Protein AF-A0A8H3M3F0-F1 (afdb_monomer_lite)

pLDDT: mean 70.71, std 18.99, range [27.64, 94.19]

Sequence (666 aa):
MPFHRMFMYYERALKETNATTAKQMREVAKYYIIDAISCQRLMEVILTSTIPCEQTETRKYPGAYVFPPVKGLKNRRPVTGLDFASLYPSLIMTYNLSPDKIILSREHAESLKESGKKLHEINFKFNSRDIFVWSIEHKNQAEMKGLYPKVLEELLIRRNSLKSRLAPLKNKKEELEKEISLAEARGKDGTDDLKSEYSSVSFIVTCLDAKQLALKVYMNTFYGEAGNSGSPFFLRALAGGVTSAGQRNIKLIANLVRSKGKDIEGKYWEKMVGISMEAMSKLRGEVNDFLREDNGSPYLKMAYEEVLFLVVFTGKKKYYGIPHTNKPNFNNKLFIRRVEIVKQGQSKYFREVGKKVMDESMRLDNDNTRTLHQIVDDVLKETINDISQIDFNEVVKTAVWKPDKNNKSVQRFISRMQDRHTRVEADAKRRIKKGLTPEPYLYEIPEPGERFEYIVVESDSSQRVGDKMEYPEVVRRLGKKIDISYYLKTVVGLCARFINYDERHQPSSEIMLKVLKKLKNDKTIISHLWEGARIYAKKLFDTTYADKGERLTNNSYCQSFLNTLDKQEESIRLKLSSLLKEISGVNIGYRESMYKLVTKKRAMCLEQYLISYYLDEYDINTKALAYAQKCEGRCLAKVSPNTYLWACKKGHKWEAPYKNMKQNYR

Structure (mmCIF, N/CA/C/O backbone):
data_AF-A0A8H3M3F0-F1
#
_entry.id   AF-A0A8H3M3F0-F1
#
loop_
_atom_site.group_PDB
_atom_site.id
_atom_site.type_symbol
_atom_site.label_atom_id
_atom_site.label_alt_id
_atom_site.label_comp_id
_atom_site.label_asym_id
_atom_site.label_entity_id
_atom_site.label_seq_id
_atom_site.pdbx_PDB_ins_code
_atom_site.Cartn_x
_atom_site.Cartn_y
_atom_site.Cartn_z
_atom_site.occupancy
_atom_site.B_iso_or_equiv
_atom_site.auth_seq_id
_atom_site.auth_comp_id
_atom_site.auth_asym_id
_atom_site.auth_atom_id
_atom_site.pdbx_PDB_model_num
ATOM 1 N N . MET A 1 1 ? 16.691 17.465 23.987 1.00 49.00 1 MET A N 1
ATOM 2 C CA . MET A 1 1 ? 17.454 18.678 23.655 1.00 49.00 1 MET A CA 1
ATOM 3 C C . MET A 1 1 ? 18.376 18.307 22.502 1.00 49.00 1 MET A C 1
ATOM 5 O O . MET A 1 1 ? 18.972 17.243 22.583 1.00 49.00 1 MET A O 1
ATOM 9 N N . PRO A 1 2 ? 18.454 19.080 21.406 1.00 51.38 2 PRO A N 1
ATOM 10 C CA . PRO A 1 2 ? 19.389 18.780 20.320 1.00 51.38 2 PRO A CA 1
ATOM 11 C C . PRO A 1 2 ? 20.839 18.748 20.825 1.00 51.38 2 PRO A C 1
ATOM 13 O O . PRO A 1 2 ? 21.227 19.648 21.570 1.00 51.38 2 PRO A O 1
ATOM 16 N N . PHE A 1 3 ? 21.633 17.761 20.395 1.00 48.47 3 PHE A N 1
ATOM 17 C CA . PHE A 1 3 ? 23.011 17.569 20.872 1.00 48.47 3 PHE A CA 1
ATOM 18 C C . PHE A 1 3 ? 23.875 18.829 20.736 1.00 48.47 3 PHE A C 1
ATOM 20 O O . PHE A 1 3 ? 24.524 19.216 21.700 1.00 48.47 3 PHE A O 1
ATOM 27 N N . HIS A 1 4 ? 23.801 19.539 19.605 1.00 53.97 4 HIS A N 1
ATOM 28 C CA . HIS A 1 4 ? 24.565 20.778 19.393 1.00 53.97 4 HIS A CA 1
ATOM 29 C C . HIS A 1 4 ? 24.292 21.848 20.465 1.00 53.97 4 HIS A C 1
ATOM 31 O O . HIS A 1 4 ? 25.201 22.550 20.890 1.00 53.97 4 HIS A O 1
ATOM 37 N N . ARG A 1 5 ? 23.045 21.960 20.943 1.00 57.12 5 ARG A N 1
ATOM 38 C CA . ARG A 1 5 ? 22.653 22.946 21.960 1.00 57.12 5 ARG A CA 1
ATOM 39 C C . ARG A 1 5 ? 23.147 22.538 23.346 1.00 57.12 5 ARG A C 1
ATOM 41 O O . ARG A 1 5 ? 23.547 23.398 24.120 1.00 57.12 5 ARG A O 1
ATOM 48 N N . MET A 1 6 ? 23.146 21.236 23.629 1.00 57.38 6 MET A N 1
ATOM 49 C CA . MET A 1 6 ? 23.682 20.677 24.870 1.00 57.38 6 MET A CA 1
ATOM 50 C C . MET A 1 6 ? 25.201 20.868 24.953 1.00 57.38 6 MET A C 1
ATOM 52 O O . MET A 1 6 ? 25.688 21.373 25.959 1.00 57.38 6 MET A O 1
ATOM 56 N N . PHE A 1 7 ? 25.929 20.562 23.873 1.00 59.41 7 PHE A N 1
ATOM 57 C CA . PHE A 1 7 ? 27.371 20.809 23.780 1.00 59.41 7 PHE A CA 1
ATOM 58 C C . PHE A 1 7 ? 27.703 22.298 23.871 1.00 59.41 7 PHE A C 1
ATOM 60 O O . PHE A 1 7 ? 28.603 22.670 24.610 1.00 59.41 7 PHE A O 1
ATOM 67 N N . MET A 1 8 ? 26.923 23.167 23.227 1.00 73.19 8 MET A N 1
ATOM 68 C CA . MET A 1 8 ? 27.110 24.615 23.338 1.00 73.19 8 MET A CA 1
ATOM 69 C C . MET A 1 8 ? 26.926 25.127 24.778 1.00 73.19 8 MET A C 1
ATOM 71 O O . MET A 1 8 ? 27.676 25.994 25.218 1.00 73.19 8 MET A O 1
ATOM 75 N N . TYR A 1 9 ? 25.939 24.619 25.525 1.00 75.88 9 TYR A N 1
ATOM 76 C CA . TYR A 1 9 ? 25.748 24.980 26.937 1.00 75.88 9 TYR A CA 1
ATOM 77 C C . TYR A 1 9 ? 26.874 24.457 27.825 1.00 75.88 9 TYR A C 1
ATOM 79 O O . TYR A 1 9 ? 27.330 25.178 28.709 1.00 75.88 9 TYR A O 1
ATOM 87 N N . TYR A 1 10 ? 27.359 23.250 27.545 1.00 64.88 10 TYR A N 1
ATOM 88 C CA . TYR A 1 10 ? 28.491 22.658 28.247 1.00 64.88 10 TYR A CA 1
ATOM 89 C C . TYR A 1 10 ? 29.791 23.433 27.993 1.00 64.88 10 TYR A C 1
ATOM 91 O O . TYR A 1 10 ? 30.467 23.827 28.938 1.00 64.88 10 TYR A O 1
ATOM 99 N N . GLU A 1 11 ? 30.101 23.755 26.735 1.00 67.19 11 GLU A N 1
ATOM 100 C CA . GLU A 1 11 ? 31.281 24.553 26.385 1.00 67.19 11 GLU A CA 1
ATOM 101 C C . GLU A 1 11 ? 31.244 25.960 26.982 1.00 67.19 11 GLU A C 1
ATOM 103 O O . GLU A 1 11 ? 32.274 26.473 27.413 1.00 67.19 11 GLU A O 1
ATOM 108 N N . ARG A 1 12 ? 30.066 26.594 27.035 1.00 74.81 12 ARG A N 1
ATOM 109 C CA . ARG A 1 12 ? 29.915 27.898 27.697 1.00 74.81 12 ARG A CA 1
ATOM 110 C C . ARG A 1 12 ? 30.126 27.797 29.202 1.00 74.81 12 ARG A C 1
ATOM 112 O O . ARG A 1 12 ? 30.790 28.658 29.762 1.00 74.81 12 ARG A O 1
ATOM 119 N N . ALA A 1 13 ? 29.609 26.749 29.842 1.00 75.38 13 ALA A N 1
ATOM 120 C CA . ALA A 1 13 ? 29.803 26.522 31.272 1.00 75.38 13 ALA A CA 1
ATOM 121 C C . ALA A 1 13 ? 31.264 26.205 31.641 1.00 75.38 13 ALA A C 1
ATOM 123 O O . ALA A 1 13 ? 31.684 26.535 32.744 1.00 75.38 13 ALA A O 1
ATOM 124 N N . LEU A 1 14 ? 32.037 25.608 30.724 1.00 69.56 14 LEU A N 1
ATOM 125 C CA . LEU A 1 14 ? 33.479 25.383 30.897 1.00 69.56 14 LEU A CA 1
ATOM 126 C C . LEU A 1 14 ? 34.308 26.668 30.784 1.00 69.56 14 LEU A C 1
ATOM 128 O O . LEU A 1 14 ? 35.373 26.757 31.387 1.00 69.56 14 LEU A O 1
ATOM 132 N N . LYS A 1 15 ? 33.842 27.641 29.994 1.00 76.81 15 LYS A N 1
ATOM 133 C CA . LYS A 1 15 ? 34.543 28.912 29.768 1.00 76.81 15 LYS A CA 1
ATOM 134 C C . LYS A 1 15 ? 34.193 29.965 30.818 1.00 76.81 15 LYS A C 1
ATOM 136 O O . LYS A 1 15 ? 35.058 30.745 31.196 1.00 76.81 15 LYS A O 1
ATOM 141 N N . GLU A 1 16 ? 32.946 29.987 31.291 1.00 75.81 16 GLU A N 1
ATOM 142 C CA . GLU A 1 16 ? 32.451 31.007 32.217 1.00 75.81 16 GLU A CA 1
ATOM 143 C C . GLU A 1 16 ? 31.456 30.437 33.243 1.00 75.81 16 GLU A C 1
ATOM 145 O O . GLU A 1 16 ? 30.415 29.865 32.902 1.00 75.81 16 GLU A O 1
ATOM 150 N N . THR A 1 17 ? 31.713 30.683 34.527 1.00 76.75 17 THR A N 1
ATOM 151 C CA . THR A 1 17 ? 30.781 30.393 35.628 1.00 76.75 17 THR A CA 1
ATOM 152 C C . THR A 1 17 ? 30.019 31.651 36.031 1.00 76.75 17 THR A C 1
ATOM 154 O O . THR A 1 17 ? 30.506 32.465 36.810 1.00 76.75 17 THR A O 1
ATOM 157 N N . ASN A 1 18 ? 28.800 31.809 35.511 1.00 82.50 18 ASN A N 1
ATOM 158 C CA . ASN A 1 18 ? 27.885 32.893 35.865 1.00 82.50 18 ASN A CA 1
ATOM 159 C C . ASN A 1 18 ? 26.447 32.365 36.044 1.00 82.50 18 ASN A C 1
ATOM 161 O O . ASN A 1 18 ? 26.138 31.200 35.778 1.00 82.50 18 ASN A O 1
ATOM 165 N N . ALA A 1 19 ? 25.535 33.221 36.515 1.00 75.44 19 ALA A N 1
ATOM 166 C CA . ALA A 1 19 ? 24.146 32.830 36.784 1.00 75.44 19 ALA A CA 1
ATOM 167 C C . ALA A 1 19 ? 23.431 32.249 35.543 1.00 75.44 19 ALA A C 1
ATOM 169 O O . ALA A 1 19 ? 22.573 31.367 35.666 1.00 75.44 19 ALA A O 1
ATOM 170 N N . THR A 1 20 ? 23.814 32.703 34.346 1.00 73.75 20 THR A N 1
ATOM 171 C CA . THR A 1 20 ? 23.253 32.260 33.067 1.00 73.75 20 THR A CA 1
ATOM 172 C C . THR A 1 20 ? 23.739 30.860 32.695 1.00 73.75 20 THR A C 1
ATOM 174 O O . THR A 1 20 ? 22.913 30.011 32.350 1.00 73.75 20 THR A O 1
ATOM 177 N N . THR A 1 21 ? 25.040 30.572 32.820 1.00 74.81 21 THR A N 1
ATOM 178 C CA . THR A 1 21 ? 25.592 29.230 32.557 1.00 74.81 21 THR A CA 1
ATOM 179 C C . THR A 1 21 ? 25.105 28.215 33.593 1.00 74.81 21 THR A C 1
ATOM 181 O O . THR A 1 21 ? 24.707 27.107 33.228 1.00 74.81 21 THR A O 1
ATOM 184 N N . ALA A 1 22 ? 24.943 28.620 34.858 1.00 68.38 22 ALA A N 1
ATOM 185 C CA . ALA A 1 22 ? 24.306 27.796 35.889 1.00 68.38 22 ALA A CA 1
ATOM 186 C C . ALA A 1 22 ? 22.823 27.488 35.587 1.00 68.38 22 ALA A C 1
ATOM 188 O O . ALA A 1 22 ? 22.323 26.401 35.888 1.00 68.38 22 ALA A O 1
ATOM 189 N N . LYS A 1 23 ? 22.077 28.428 34.988 1.00 73.50 23 LYS A N 1
ATOM 190 C CA . LYS A 1 23 ? 20.691 28.195 34.539 1.00 73.50 23 LYS A CA 1
ATOM 191 C C . LYS A 1 23 ? 20.637 27.224 33.354 1.00 73.50 23 LYS A C 1
ATOM 193 O O . LYS A 1 23 ? 19.813 26.314 33.369 1.00 73.50 23 LYS A O 1
ATOM 198 N N . GLN A 1 24 ? 21.536 27.371 32.382 1.00 71.62 24 GLN A N 1
ATOM 199 C CA . GLN A 1 24 ? 21.647 26.479 31.220 1.00 71.62 24 GLN A CA 1
ATOM 200 C C . GLN A 1 24 ? 22.015 25.047 31.630 1.00 71.62 24 GLN A C 1
ATOM 202 O O . GLN A 1 24 ? 21.375 24.096 31.187 1.00 71.62 24 GLN A O 1
ATOM 207 N N . MET A 1 25 ? 22.967 24.880 32.551 1.00 74.62 25 MET A N 1
ATOM 208 C CA . MET A 1 25 ? 23.322 23.562 33.088 1.00 74.62 25 MET A CA 1
ATOM 209 C C . MET A 1 25 ? 22.181 22.930 33.894 1.00 74.62 25 MET A C 1
ATOM 211 O O . MET A 1 25 ? 21.957 21.725 33.791 1.00 74.62 25 MET A O 1
ATOM 215 N N . ARG A 1 26 ? 21.380 23.727 34.619 1.00 70.50 26 ARG A N 1
ATOM 216 C CA . ARG A 1 26 ? 20.143 23.242 35.260 1.00 70.50 26 ARG A CA 1
ATOM 217 C C . ARG A 1 26 ? 19.095 22.766 34.251 1.00 70.50 26 ARG A C 1
ATOM 219 O O . ARG A 1 26 ? 18.395 21.797 34.535 1.00 70.50 26 ARG A O 1
ATOM 226 N N . GLU A 1 27 ? 18.978 23.397 33.082 1.00 66.19 27 GLU A N 1
ATOM 227 C CA . GLU A 1 27 ? 18.111 22.901 32.001 1.00 66.19 27 GLU A CA 1
ATOM 228 C C . GLU A 1 27 ? 18.610 21.574 31.420 1.00 66.19 27 GLU A C 1
ATOM 230 O O . GLU A 1 27 ? 17.804 20.671 31.190 1.00 66.19 27 GLU A O 1
ATOM 235 N N . VAL A 1 28 ? 19.925 21.431 31.224 1.00 59.94 28 VAL A N 1
ATOM 236 C CA . VAL A 1 28 ? 20.542 20.172 30.777 1.00 59.94 28 VAL A CA 1
ATOM 237 C C . VAL A 1 28 ? 20.301 19.064 31.807 1.00 59.94 28 VAL A C 1
ATOM 239 O O . VAL A 1 28 ? 19.826 17.992 31.443 1.00 59.94 28 VAL A O 1
ATOM 242 N N . ALA A 1 29 ? 20.523 19.334 33.096 1.00 55.94 29 ALA A N 1
ATOM 243 C CA . ALA A 1 29 ? 20.278 18.376 34.174 1.00 55.94 29 ALA A CA 1
ATOM 244 C C . ALA A 1 29 ? 18.801 17.952 34.257 1.00 55.94 29 ALA A C 1
ATOM 246 O O . ALA A 1 29 ? 18.506 16.762 34.323 1.00 55.94 29 ALA A O 1
ATOM 247 N N . LYS A 1 30 ? 17.856 18.901 34.170 1.00 55.72 30 LYS A N 1
ATOM 248 C CA . LYS A 1 30 ? 16.416 18.588 34.101 1.00 55.72 30 LYS A CA 1
ATOM 249 C C . LYS A 1 30 ? 16.082 17.705 32.903 1.00 55.72 30 LYS A C 1
ATOM 251 O O . LYS A 1 30 ? 15.280 16.787 33.039 1.00 55.72 30 LYS A O 1
ATOM 256 N N . TYR A 1 31 ? 16.693 17.967 31.747 1.00 54.62 31 TYR A N 1
ATOM 257 C CA . TYR A 1 31 ? 16.503 17.141 30.561 1.00 54.62 31 TYR A CA 1
ATOM 258 C C . TYR A 1 31 ? 16.991 15.703 30.788 1.00 54.62 31 TYR A C 1
ATOM 260 O O . TYR A 1 31 ? 16.231 14.778 30.528 1.00 54.62 31 TYR A O 1
ATOM 268 N N . TYR A 1 32 ? 18.195 15.514 31.339 1.00 47.78 32 TYR A N 1
ATOM 269 C CA . TYR A 1 32 ? 18.725 14.185 31.675 1.00 47.78 32 TYR A CA 1
ATOM 270 C C . TYR A 1 32 ? 17.867 13.443 32.702 1.00 47.78 32 TYR A C 1
ATOM 272 O O . TYR A 1 32 ? 17.626 12.252 32.542 1.00 47.78 32 TYR A O 1
ATOM 280 N N . ILE A 1 33 ? 17.366 14.137 33.727 1.00 47.59 33 ILE A N 1
ATOM 281 C CA . ILE A 1 33 ? 16.475 13.545 34.735 1.00 47.59 33 ILE A CA 1
ATOM 282 C C . ILE A 1 33 ? 15.163 13.084 34.088 1.00 47.59 33 ILE A C 1
ATOM 284 O O . ILE A 1 33 ? 14.715 11.970 34.340 1.00 47.59 33 ILE A O 1
ATOM 288 N N . ILE A 1 34 ? 14.556 13.904 33.224 1.00 48.22 34 ILE A N 1
ATOM 289 C CA . ILE A 1 34 ? 13.333 13.529 32.499 1.00 48.22 34 ILE A CA 1
ATOM 290 C C . ILE A 1 34 ? 13.592 12.343 31.565 1.00 48.22 34 ILE A C 1
ATOM 292 O O . ILE A 1 34 ? 12.747 11.454 31.485 1.00 48.22 34 ILE A O 1
ATOM 296 N N . ASP A 1 35 ? 14.736 12.306 30.881 1.00 43.06 35 ASP A N 1
ATOM 297 C CA . ASP A 1 35 ? 15.112 11.213 29.978 1.00 43.06 35 ASP A CA 1
ATOM 298 C C . ASP A 1 35 ? 15.346 9.907 30.757 1.00 43.06 35 ASP A C 1
ATOM 300 O O . ASP A 1 35 ? 14.793 8.869 30.407 1.00 43.06 35 ASP A O 1
ATOM 304 N N . ALA A 1 36 ? 16.043 9.973 31.896 1.00 40.81 36 ALA A N 1
ATOM 305 C CA . ALA A 1 36 ? 16.253 8.839 32.796 1.00 40.81 36 ALA A CA 1
ATOM 306 C C . ALA A 1 36 ? 14.935 8.308 33.387 1.00 40.81 36 ALA A C 1
ATOM 308 O O . ALA A 1 36 ? 14.686 7.105 33.344 1.00 40.81 36 ALA A O 1
ATOM 309 N N . ILE A 1 37 ? 14.048 9.191 33.863 1.00 42.94 37 ILE A N 1
ATOM 310 C CA . ILE A 1 37 ? 12.711 8.813 34.354 1.00 42.94 37 ILE A CA 1
ATOM 311 C C . ILE A 1 37 ? 11.853 8.247 33.214 1.00 42.94 37 ILE A C 1
ATOM 313 O O . ILE A 1 37 ? 11.075 7.318 33.426 1.00 42.94 37 ILE A O 1
ATOM 317 N N . SER A 1 38 ? 11.990 8.772 31.994 1.00 42.16 38 SER A N 1
ATOM 318 C CA . SER A 1 38 ? 11.295 8.248 30.813 1.00 42.16 38 SER A CA 1
ATOM 319 C C . SER A 1 38 ? 11.789 6.850 30.456 1.00 42.16 38 SER A C 1
ATOM 321 O O . SER A 1 38 ? 10.961 5.991 30.180 1.00 42.16 38 SER A O 1
ATOM 323 N N . CYS A 1 39 ? 13.098 6.594 30.539 1.00 39.16 39 CYS A N 1
ATOM 324 C CA . CYS A 1 39 ? 13.700 5.269 30.387 1.00 39.16 39 CYS A CA 1
ATOM 325 C C . CYS A 1 39 ? 13.263 4.304 31.493 1.00 39.16 39 CYS A C 1
ATOM 327 O O . CYS A 1 39 ? 12.954 3.157 31.192 1.00 39.16 39 CYS A O 1
ATOM 329 N N . GLN A 1 40 ? 13.168 4.760 32.745 1.00 37.72 40 GLN A N 1
ATOM 330 C CA . GLN A 1 40 ? 12.684 3.950 33.866 1.00 37.72 40 GLN A CA 1
ATOM 331 C C . GLN A 1 40 ? 11.200 3.592 33.704 1.00 37.72 40 GLN A C 1
ATOM 333 O O . GLN A 1 40 ? 10.833 2.430 33.845 1.00 37.72 40 GLN A O 1
ATOM 338 N N . ARG A 1 41 ? 10.356 4.549 33.293 1.00 39.81 41 ARG A N 1
ATOM 339 C CA . ARG A 1 41 ? 8.957 4.292 32.909 1.00 39.81 41 ARG A CA 1
ATOM 340 C C . ARG A 1 41 ? 8.856 3.366 31.700 1.00 39.81 41 ARG A C 1
ATOM 342 O O . ARG A 1 41 ? 7.976 2.514 31.663 1.00 39.81 41 ARG A O 1
ATOM 349 N N . LEU A 1 42 ? 9.746 3.508 30.716 1.00 39.06 42 LEU A N 1
ATOM 350 C CA . LEU A 1 42 ? 9.824 2.589 29.580 1.00 39.06 42 LEU A CA 1
ATOM 351 C C . LEU A 1 42 ? 10.221 1.184 30.040 1.00 39.06 42 LEU A C 1
ATOM 353 O O . LEU A 1 42 ? 9.664 0.219 29.538 1.00 39.06 42 LEU A O 1
ATOM 357 N N . MET A 1 43 ? 11.150 1.063 30.990 1.00 36.06 43 MET A N 1
ATOM 358 C CA . MET A 1 43 ? 11.561 -0.210 31.580 1.00 36.06 43 MET A CA 1
ATOM 359 C C . MET A 1 43 ? 10.435 -0.845 32.391 1.00 36.06 43 MET A C 1
ATOM 361 O O . MET A 1 43 ? 10.201 -2.029 32.211 1.00 36.06 43 MET A O 1
ATOM 365 N N . GLU A 1 44 ? 9.687 -0.094 33.204 1.00 37.69 44 GLU A N 1
ATOM 366 C CA . GLU A 1 44 ? 8.484 -0.595 33.891 1.00 37.69 44 GLU A CA 1
ATOM 367 C C . GLU A 1 44 ? 7.406 -1.046 32.900 1.00 37.69 44 GLU A C 1
ATOM 369 O O . GLU A 1 44 ? 6.760 -2.073 33.096 1.00 37.69 44 GLU A O 1
ATOM 374 N N . VAL A 1 45 ? 7.234 -0.325 31.791 1.00 39.84 45 VAL A N 1
ATOM 375 C CA . VAL A 1 45 ? 6.361 -0.734 30.683 1.00 39.84 45 VAL A CA 1
ATOM 376 C C . VAL A 1 45 ? 6.881 -1.997 30.003 1.00 39.84 45 VAL A C 1
ATOM 378 O O . VAL A 1 45 ? 6.093 -2.876 29.680 1.00 39.84 45 VAL A O 1
ATOM 381 N N . ILE A 1 46 ? 8.185 -2.116 29.765 1.00 39.59 46 ILE A N 1
ATOM 382 C CA . ILE A 1 46 ? 8.799 -3.318 29.189 1.00 39.59 46 ILE A CA 1
ATOM 383 C C . ILE A 1 46 ? 8.616 -4.499 30.153 1.00 39.59 46 ILE A C 1
ATOM 385 O O . ILE A 1 46 ? 8.182 -5.554 29.717 1.00 39.59 46 ILE A O 1
ATOM 389 N N . LEU A 1 47 ? 8.814 -4.297 31.458 1.00 36.34 47 LEU A N 1
ATOM 390 C CA . LEU A 1 47 ? 8.619 -5.289 32.525 1.00 36.34 47 LEU A CA 1
ATOM 391 C C . LEU A 1 47 ? 7.148 -5.697 32.727 1.00 36.34 47 LEU A C 1
ATOM 393 O O . LEU A 1 47 ? 6.867 -6.838 33.082 1.00 36.34 47 LEU A O 1
ATOM 397 N N . THR A 1 48 ? 6.195 -4.796 32.481 1.00 38.69 48 THR A N 1
ATOM 398 C CA . THR A 1 48 ? 4.748 -5.099 32.529 1.00 38.69 48 THR A CA 1
ATOM 399 C C . THR A 1 48 ? 4.200 -5.620 31.197 1.00 38.69 48 THR A C 1
ATOM 401 O O . THR A 1 48 ? 3.189 -6.319 31.185 1.00 38.69 48 THR A O 1
ATOM 404 N N . SER A 1 49 ? 4.865 -5.327 30.074 1.00 40.12 49 SER A N 1
ATOM 405 C CA . SER A 1 49 ? 4.545 -5.871 28.744 1.00 40.12 49 SER A CA 1
ATOM 406 C C . SER A 1 49 ? 5.256 -7.186 28.436 1.00 40.12 49 SER A C 1
ATOM 408 O O . SER A 1 49 ? 4.817 -7.894 27.529 1.00 40.12 49 SER A O 1
ATOM 410 N N . THR A 1 50 ? 6.259 -7.583 29.229 1.00 38.41 50 THR A N 1
ATOM 411 C CA . THR A 1 50 ? 6.734 -8.968 29.317 1.00 38.41 50 THR A CA 1
ATOM 412 C C . THR A 1 50 ? 5.684 -9.840 30.002 1.00 38.41 50 THR A C 1
ATOM 414 O O . THR A 1 50 ? 5.912 -10.421 31.058 1.00 38.41 50 THR A O 1
ATOM 417 N N . ILE A 1 51 ? 4.525 -9.993 29.361 1.00 45.94 51 ILE A N 1
ATOM 418 C CA . ILE A 1 51 ? 3.864 -11.293 29.388 1.00 45.94 51 ILE A CA 1
ATOM 419 C C . ILE A 1 51 ? 4.896 -12.231 28.749 1.00 45.94 51 ILE A C 1
ATOM 421 O O . ILE A 1 51 ? 5.293 -11.965 27.608 1.00 45.94 51 ILE A O 1
ATOM 425 N N . PRO A 1 52 ? 5.403 -13.258 29.452 1.00 39.50 52 PRO A N 1
ATOM 426 C CA . PRO A 1 52 ? 6.368 -14.169 28.864 1.00 39.50 52 PRO A CA 1
ATOM 427 C C . PRO A 1 52 ? 5.804 -14.663 27.530 1.00 39.50 52 PRO A C 1
ATOM 429 O O . PRO A 1 52 ? 4.667 -15.136 27.454 1.00 39.50 52 PRO A O 1
ATOM 432 N N . CYS A 1 53 ? 6.563 -14.461 26.450 1.00 43.88 53 CYS A N 1
ATOM 433 C CA . CYS A 1 53 ? 6.179 -14.898 25.115 1.00 43.88 53 CYS A CA 1
ATOM 434 C C . CYS A 1 53 ? 6.287 -16.429 25.062 1.00 43.88 53 CYS A C 1
ATOM 436 O O . CYS A 1 53 ? 7.218 -16.986 24.491 1.00 43.88 53 CYS A O 1
ATOM 438 N N . GLU A 1 54 ? 5.344 -17.128 25.692 1.00 43.31 54 GLU A N 1
ATOM 439 C CA . GLU A 1 54 ? 5.278 -18.592 25.666 1.00 43.31 54 GLU A CA 1
ATOM 440 C C . GLU A 1 54 ? 4.738 -19.114 24.324 1.00 43.31 54 GLU A C 1
ATOM 442 O O . GLU A 1 54 ? 4.763 -20.310 24.062 1.00 43.31 54 GLU A O 1
ATOM 447 N N . GLN A 1 55 ? 4.264 -18.243 23.421 1.00 46.03 55 GLN A N 1
ATOM 448 C CA . GLN A 1 55 ? 3.622 -18.666 22.172 1.00 46.03 55 GLN A CA 1
ATOM 449 C C . GLN A 1 55 ? 4.327 -18.126 20.928 1.00 46.03 55 GLN A C 1
ATOM 451 O O . GLN A 1 55 ? 3.897 -17.162 20.296 1.00 46.03 55 GLN A O 1
ATOM 456 N N . THR A 1 56 ? 5.352 -18.859 20.499 1.00 43.81 56 THR A N 1
ATOM 457 C CA . THR A 1 56 ? 5.999 -18.770 19.177 1.00 43.81 56 THR A CA 1
ATOM 458 C C . THR A 1 56 ? 5.147 -19.416 18.063 1.00 43.81 56 THR A C 1
ATOM 460 O O . THR A 1 56 ? 5.662 -20.052 17.142 1.00 43.81 56 THR A O 1
ATOM 463 N N . GLU A 1 57 ? 3.813 -19.280 18.106 1.00 50.25 57 GLU A N 1
ATOM 464 C CA . GLU A 1 57 ? 2.944 -19.800 17.039 1.00 50.25 57 GLU A CA 1
ATOM 465 C C . GLU A 1 57 ? 3.064 -18.931 15.772 1.00 50.25 57 GLU A C 1
ATOM 467 O O . GLU A 1 57 ? 2.454 -17.869 15.640 1.00 50.25 57 GLU A O 1
ATOM 472 N N . THR A 1 58 ? 3.829 -19.409 14.790 1.00 48.09 58 THR A N 1
ATOM 473 C CA . THR A 1 58 ? 4.060 -18.739 13.501 1.00 48.09 58 THR A CA 1
ATOM 474 C C . THR A 1 58 ? 2.890 -18.931 12.528 1.00 48.09 58 THR A C 1
ATOM 476 O O . THR A 1 58 ? 2.958 -19.713 11.579 1.00 48.09 58 THR A O 1
ATOM 479 N N . ARG A 1 59 ? 1.782 -18.197 12.717 1.00 55.88 59 ARG A N 1
ATOM 480 C CA . ARG A 1 59 ? 0.688 -18.102 11.725 1.00 55.88 59 ARG A CA 1
ATOM 481 C C . ARG A 1 59 ? 0.015 -16.727 11.694 1.00 55.88 59 ARG A C 1
ATOM 483 O O . ARG A 1 59 ? 0.132 -15.921 12.608 1.00 55.88 59 ARG A O 1
ATOM 490 N N . LYS A 1 60 ? -0.673 -16.452 10.579 1.00 54.75 60 LYS A N 1
ATOM 491 C CA . LYS A 1 60 ? -1.265 -15.145 10.255 1.00 54.75 60 LYS A CA 1
ATOM 492 C C . LYS A 1 60 ? -2.658 -14.997 10.876 1.00 54.75 60 LYS A C 1
ATOM 494 O O . LYS A 1 60 ? -3.547 -15.790 10.573 1.00 54.75 60 LYS A O 1
ATOM 499 N N . TYR A 1 61 ? -2.849 -13.958 11.687 1.00 62.88 61 TYR A N 1
ATOM 500 C CA . TYR A 1 61 ? -4.172 -13.444 12.057 1.00 62.88 61 TYR A CA 1
ATOM 501 C C . TYR A 1 61 ? -4.907 -12.901 10.806 1.00 62.88 61 TYR A C 1
ATOM 503 O O . TYR A 1 61 ? -4.272 -12.704 9.760 1.00 62.88 61 TYR A O 1
ATOM 511 N N . PRO A 1 62 ? -6.241 -12.706 10.852 1.00 62.38 62 PRO A N 1
ATOM 512 C CA . PRO A 1 62 ? -7.027 -12.300 9.691 1.00 62.38 62 PRO A CA 1
ATOM 513 C C . PRO A 1 62 ? -6.468 -11.018 9.065 1.00 62.38 62 PRO A C 1
ATOM 515 O O . PRO A 1 62 ? -6.072 -10.095 9.761 1.00 62.38 62 PRO A O 1
ATOM 518 N N . GLY A 1 63 ? -6.397 -10.956 7.737 1.00 66.50 63 GLY A N 1
ATOM 519 C CA . GLY A 1 63 ? -5.912 -9.759 7.047 1.00 66.50 63 GLY A CA 1
ATOM 520 C C . GLY A 1 63 ? -6.956 -8.640 6.994 1.00 66.50 63 GLY A C 1
ATOM 521 O O . GLY A 1 63 ? -8.119 -8.825 7.347 1.00 66.50 63 GLY A O 1
ATOM 522 N N . ALA A 1 64 ? -6.567 -7.478 6.468 1.00 71.31 64 ALA A N 1
ATOM 523 C CA . ALA A 1 64 ? -7.510 -6.397 6.190 1.00 71.31 64 ALA A CA 1
ATOM 524 C C . ALA A 1 64 ? -8.604 -6.840 5.200 1.00 71.31 64 ALA A C 1
ATOM 526 O O . ALA A 1 64 ? -8.322 -7.475 4.176 1.00 71.31 64 ALA A O 1
ATOM 527 N N . TYR A 1 65 ? -9.849 -6.456 5.480 1.00 71.56 65 TYR A N 1
ATOM 528 C CA . TYR A 1 65 ? -10.973 -6.692 4.580 1.00 71.56 65 TYR A CA 1
ATOM 529 C C . TYR A 1 65 ? -10.906 -5.751 3.366 1.00 71.56 65 TYR A C 1
ATOM 531 O O . TYR A 1 65 ? -10.491 -4.600 3.481 1.00 71.56 65 TYR A O 1
ATOM 539 N N . VAL A 1 66 ? -11.285 -6.239 2.181 1.00 65.62 66 VAL A N 1
ATOM 540 C CA . VAL A 1 66 ? -11.273 -5.441 0.945 1.00 65.62 66 VAL A CA 1
ATOM 541 C C . VAL A 1 66 ? -12.430 -5.871 0.052 1.00 65.62 66 VAL A C 1
ATOM 543 O O . VAL A 1 66 ? -12.462 -7.026 -0.380 1.00 65.62 66 VAL A O 1
ATOM 546 N N . PHE A 1 67 ? -13.317 -4.930 -0.273 1.00 64.94 67 PHE A N 1
ATOM 547 C CA . PHE A 1 67 ? -14.410 -5.154 -1.215 1.00 64.94 67 PHE A CA 1
ATOM 548 C C . PHE A 1 67 ? -13.888 -5.440 -2.637 1.00 64.94 67 PHE A C 1
ATOM 550 O O . PHE A 1 67 ? -12.888 -4.844 -3.059 1.00 64.94 67 PHE A O 1
ATOM 557 N N . PRO A 1 68 ? -14.522 -6.358 -3.387 1.00 63.09 68 PRO A N 1
ATOM 558 C CA . PRO A 1 68 ? -14.232 -6.524 -4.805 1.00 63.09 68 PRO A CA 1
ATOM 559 C C . PRO A 1 68 ? -14.719 -5.285 -5.584 1.00 63.09 68 PRO A C 1
ATOM 561 O O . PRO A 1 68 ? -15.844 -4.843 -5.357 1.00 63.09 68 PRO A O 1
ATOM 564 N N . PRO A 1 69 ? -13.898 -4.696 -6.476 1.00 70.31 69 PRO A N 1
ATOM 565 C CA . PRO A 1 69 ? -14.339 -3.577 -7.301 1.00 70.31 69 PRO A CA 1
ATOM 566 C C . PRO A 1 69 ? -15.198 -4.067 -8.472 1.00 70.31 69 PRO A C 1
ATOM 568 O O . PRO A 1 69 ? -14.944 -5.143 -9.020 1.00 70.31 69 PRO A O 1
ATOM 571 N N . VAL A 1 70 ? -16.141 -3.233 -8.913 1.00 69.81 70 VAL A N 1
ATOM 572 C CA . VAL A 1 70 ? -16.749 -3.372 -10.244 1.00 69.81 70 VAL A CA 1
ATOM 573 C C . VAL A 1 70 ? -15.694 -2.938 -11.260 1.00 69.81 70 VAL A C 1
ATOM 575 O O . VAL A 1 70 ? -15.266 -1.785 -11.243 1.00 69.81 70 VAL A O 1
ATOM 578 N N . LYS A 1 71 ? -15.207 -3.878 -12.074 1.00 69.31 71 LYS A N 1
ATOM 579 C CA . LYS A 1 71 ? -14.128 -3.629 -13.039 1.00 69.31 71 LYS A CA 1
ATOM 580 C C . LYS A 1 71 ? -14.650 -2.918 -14.293 1.00 69.31 71 LYS A C 1
ATOM 582 O O . LYS A 1 71 ? -15.832 -3.015 -14.606 1.00 69.31 71 LYS A O 1
ATOM 587 N N . GLY A 1 72 ? -13.743 -2.273 -15.023 1.00 66.62 72 GLY A N 1
ATOM 588 C CA . GLY A 1 72 ? -14.027 -1.598 -16.288 1.00 66.62 72 GLY A CA 1
ATOM 589 C C . GLY A 1 72 ? -13.948 -0.074 -16.198 1.00 66.62 72 GLY A C 1
ATOM 590 O O . GLY A 1 72 ? -13.601 0.498 -15.159 1.00 66.62 72 GLY A O 1
ATOM 591 N N . LEU A 1 73 ? -14.235 0.560 -17.332 1.00 66.06 73 LEU A N 1
ATOM 592 C CA . LEU A 1 73 ? -14.222 2.004 -17.542 1.00 66.06 73 LEU A CA 1
ATOM 593 C C . LEU A 1 73 ? -15.559 2.608 -17.062 1.00 66.06 73 LEU A C 1
ATOM 595 O O . LEU A 1 73 ? -16.632 2.227 -17.533 1.00 66.06 73 LEU A O 1
ATOM 599 N N . LYS A 1 74 ? -15.510 3.504 -16.068 1.00 66.19 74 LYS A N 1
ATOM 600 C CA . LYS A 1 74 ? -16.684 4.160 -15.467 1.00 66.19 74 LYS A CA 1
ATOM 601 C C . LYS A 1 74 ? -16.768 5.603 -15.963 1.00 66.19 74 LYS A C 1
ATOM 603 O O . LYS A 1 74 ? -16.202 6.506 -15.354 1.00 66.19 74 LYS A O 1
ATOM 608 N N . ASN A 1 75 ? -17.533 5.807 -17.036 1.00 61.88 75 ASN A N 1
ATOM 609 C CA . ASN A 1 75 ? -17.551 7.095 -17.749 1.00 61.88 75 ASN A CA 1
ATOM 610 C C . ASN A 1 75 ? -18.744 7.983 -17.454 1.00 61.88 75 ASN A C 1
ATOM 612 O O . ASN A 1 75 ? -18.785 9.122 -17.890 1.00 61.88 75 ASN A O 1
ATOM 616 N N . ARG A 1 76 ? -19.738 7.464 -16.735 1.00 62.75 76 ARG A N 1
ATOM 617 C CA . ARG A 1 76 ? -21.005 8.176 -16.533 1.00 62.75 76 ARG A CA 1
ATOM 618 C C . ARG A 1 76 ? -21.124 8.835 -15.167 1.00 62.75 76 ARG A C 1
ATOM 620 O O . ARG A 1 76 ? -22.004 9.664 -14.987 1.00 62.75 76 ARG A O 1
ATOM 627 N N . ARG A 1 77 ? -20.297 8.437 -14.194 1.00 67.00 77 ARG A N 1
ATOM 628 C CA . ARG A 1 77 ? -20.427 8.884 -12.802 1.00 67.00 77 ARG A CA 1
ATOM 629 C C . ARG A 1 77 ? -19.053 9.089 -12.160 1.00 67.00 77 ARG A C 1
ATOM 631 O O . ARG A 1 77 ? -18.238 8.163 -12.237 1.00 67.00 77 ARG A O 1
ATOM 638 N N . PRO A 1 78 ? -18.809 10.241 -11.511 1.00 72.88 78 PRO A N 1
ATOM 639 C CA . PRO A 1 78 ? -17.648 10.430 -10.654 1.00 72.88 78 PRO A CA 1
ATOM 640 C C . PRO A 1 78 ? -17.591 9.378 -9.546 1.00 72.88 78 PRO A C 1
ATOM 642 O O . PRO A 1 78 ? -18.621 8.948 -9.024 1.00 72.88 78 PRO A O 1
ATOM 645 N N . VAL A 1 79 ? -16.382 8.955 -9.186 1.00 75.62 79 VAL A N 1
ATOM 646 C CA . VAL A 1 79 ? -16.157 8.025 -8.076 1.00 75.62 79 VAL A CA 1
ATOM 647 C C . VAL A 1 79 ? -15.366 8.740 -7.001 1.00 75.62 79 VAL A C 1
ATOM 649 O O . VAL A 1 79 ? -14.283 9.248 -7.252 1.00 75.62 79 VAL A O 1
ATOM 652 N N . THR A 1 80 ? -15.895 8.755 -5.788 1.00 76.75 80 THR A N 1
ATOM 653 C CA . THR A 1 80 ? -15.240 9.347 -4.624 1.00 76.75 80 THR A CA 1
ATOM 654 C C . THR A 1 80 ? -15.269 8.371 -3.458 1.00 76.75 80 THR A C 1
ATOM 656 O O . THR A 1 80 ? -15.933 7.330 -3.512 1.00 76.75 80 THR A O 1
ATOM 659 N N . GLY A 1 81 ? -14.505 8.684 -2.421 1.00 72.88 81 GLY A N 1
ATOM 660 C CA . GLY A 1 81 ? -14.336 7.842 -1.258 1.00 72.88 81 GLY A CA 1
ATOM 661 C C . GLY A 1 81 ? -14.135 8.661 0.003 1.00 72.88 81 GLY A C 1
ATOM 662 O O . GLY A 1 81 ? -13.582 9.760 -0.002 1.00 72.88 81 GLY A O 1
ATOM 663 N N . LEU A 1 82 ? -14.577 8.076 1.107 1.00 75.25 82 LEU A N 1
ATOM 664 C CA . LEU A 1 82 ? -14.096 8.447 2.421 1.00 75.25 82 LEU A CA 1
ATOM 665 C C . LEU A 1 82 ? -13.007 7.453 2.821 1.00 75.25 82 LEU A C 1
ATOM 667 O O . LEU A 1 82 ? -13.225 6.242 2.737 1.00 75.25 82 LEU A O 1
ATOM 671 N N . ASP A 1 83 ? -11.871 7.957 3.299 1.00 81.31 83 ASP A N 1
ATOM 672 C CA . ASP A 1 83 ? -10.812 7.135 3.894 1.00 81.31 83 ASP A CA 1
ATOM 673 C C . ASP A 1 83 ? -10.606 7.489 5.367 1.00 81.31 83 ASP A C 1
ATOM 675 O O . ASP A 1 83 ? -10.830 8.615 5.811 1.00 81.31 83 ASP A O 1
ATOM 679 N N . PHE A 1 84 ? -10.180 6.514 6.159 1.00 82.00 84 PHE A N 1
ATOM 680 C CA . PHE A 1 84 ? -9.881 6.739 7.564 1.00 82.00 84 PHE A CA 1
ATOM 681 C C . PHE A 1 84 ? -8.553 7.477 7.731 1.00 82.00 84 PHE A C 1
ATOM 683 O O . PHE A 1 84 ? -7.497 7.048 7.258 1.00 82.00 84 PHE A O 1
ATOM 690 N N . ALA A 1 85 ? -8.566 8.553 8.513 1.00 83.12 85 ALA A N 1
ATOM 691 C CA . ALA A 1 85 ? -7.369 9.335 8.780 1.00 83.12 85 ALA A CA 1
ATOM 692 C C . ALA A 1 85 ? -6.440 8.624 9.782 1.00 83.12 85 ALA A C 1
ATOM 694 O O . ALA A 1 85 ? -6.454 8.919 10.969 1.00 83.12 85 ALA A O 1
ATOM 695 N N . SER A 1 86 ? -5.542 7.765 9.285 1.00 83.94 86 SER A N 1
ATOM 696 C CA . SER A 1 86 ? -4.630 6.940 10.108 1.00 83.94 86 SER A CA 1
ATOM 697 C C . SER A 1 86 ? -5.374 5.859 10.902 1.00 83.94 86 SER A C 1
ATOM 699 O O . SER A 1 86 ? -5.267 5.792 12.122 1.00 83.94 86 SER A O 1
ATOM 701 N N . LEU A 1 87 ? -6.094 4.992 10.178 1.00 87.56 87 LEU A N 1
ATOM 702 C CA . LEU A 1 87 ? -6.968 3.953 10.733 1.00 87.56 87 LEU A CA 1
ATOM 703 C C . LEU A 1 87 ? -6.382 3.213 11.944 1.00 87.56 87 LEU A C 1
ATOM 705 O O . LEU A 1 87 ? -6.971 3.270 13.012 1.00 87.56 87 LEU A O 1
ATOM 709 N N . TYR A 1 88 ? -5.241 2.529 11.807 1.00 90.12 88 TYR A N 1
ATOM 710 C CA . TYR A 1 88 ? -4.731 1.682 12.894 1.00 90.12 88 TYR A CA 1
ATOM 711 C C . TYR A 1 88 ? -4.353 2.472 14.155 1.00 90.12 88 TYR A C 1
ATOM 713 O O . TYR A 1 88 ? -4.864 2.111 15.214 1.00 90.12 88 TYR A O 1
ATOM 721 N N . PRO A 1 89 ? -3.568 3.568 14.086 1.00 90.31 89 PRO A N 1
ATOM 722 C CA . PRO A 1 89 ? -3.378 4.437 15.247 1.00 90.31 89 PRO A CA 1
ATOM 723 C C . PRO A 1 89 ? -4.690 4.938 15.864 1.00 90.31 89 PRO A C 1
ATOM 725 O O . PRO A 1 89 ? -4.828 4.930 17.084 1.00 90.31 89 PRO A O 1
ATOM 728 N N . SER A 1 90 ? -5.669 5.333 15.042 1.00 91.50 90 SER A N 1
ATOM 729 C CA . SER A 1 90 ? -6.979 5.784 15.526 1.00 91.50 90 SER A CA 1
ATOM 730 C C . SER A 1 90 ? -7.745 4.687 16.256 1.00 91.50 90 SER A C 1
ATOM 732 O O . SER A 1 90 ? -8.294 4.957 17.314 1.00 91.50 90 SER A O 1
ATOM 734 N N . LEU A 1 91 ? -7.744 3.452 15.749 1.00 92.31 91 LEU A N 1
ATOM 735 C CA . LEU A 1 91 ? -8.381 2.314 16.419 1.00 92.31 91 LEU A CA 1
ATOM 736 C C . LEU A 1 91 ? -7.694 1.989 17.748 1.00 92.31 91 LEU A C 1
ATOM 738 O O . LEU A 1 91 ? -8.379 1.699 18.724 1.00 92.31 91 LEU A O 1
ATOM 742 N N . ILE A 1 92 ? -6.358 2.066 17.795 1.00 91.75 92 ILE A N 1
ATOM 743 C CA . ILE A 1 92 ? -5.596 1.874 19.033 1.00 91.75 92 ILE A CA 1
ATOM 744 C C . ILE A 1 92 ? -6.028 2.897 20.086 1.00 91.75 92 ILE A C 1
ATOM 746 O O . ILE A 1 92 ? -6.320 2.514 21.216 1.00 91.75 92 ILE A O 1
ATOM 750 N N . MET A 1 93 ? -6.118 4.176 19.709 1.00 93.25 93 MET A N 1
ATOM 751 C CA . MET A 1 93 ? -6.576 5.235 20.609 1.00 93.25 93 MET A CA 1
ATOM 752 C C . MET A 1 93 ? -8.042 5.042 21.019 1.00 93.25 93 MET A C 1
ATOM 754 O O . MET A 1 93 ? -8.322 4.999 22.210 1.00 93.25 93 MET A O 1
ATOM 758 N N . THR A 1 94 ? -8.954 4.856 20.059 1.00 91.94 94 THR A N 1
ATOM 759 C CA . THR A 1 94 ? -10.404 4.736 20.290 1.00 91.94 94 THR A CA 1
ATOM 760 C C . THR A 1 94 ? -10.780 3.563 21.191 1.00 91.94 94 THR A C 1
ATOM 762 O O . THR A 1 94 ? -11.582 3.733 22.102 1.00 91.94 94 THR A O 1
ATOM 765 N N . TYR A 1 95 ? -10.211 2.379 20.960 1.00 91.69 95 TYR A N 1
ATOM 766 C CA . TYR A 1 95 ? -10.551 1.171 21.724 1.00 91.69 95 TYR A CA 1
ATOM 767 C C . TYR A 1 95 ? -9.587 0.915 22.893 1.00 91.69 95 TYR A C 1
ATOM 769 O O . TYR A 1 95 ? -9.575 -0.176 23.467 1.00 91.69 95 TYR A O 1
ATOM 777 N N . ASN A 1 96 ? -8.769 1.914 23.245 1.00 91.94 96 ASN A N 1
ATOM 778 C CA . ASN A 1 96 ? -7.767 1.855 24.312 1.00 91.94 96 ASN A CA 1
ATOM 779 C C . ASN A 1 96 ? -6.812 0.647 24.205 1.00 91.94 96 ASN A C 1
ATOM 781 O O . ASN A 1 96 ? -6.417 0.074 25.218 1.00 91.94 96 ASN A O 1
ATOM 785 N N . LEU A 1 97 ? -6.468 0.221 22.984 1.00 91.44 97 LEU A N 1
ATOM 786 C CA . LEU A 1 97 ? -5.736 -1.027 22.737 1.00 91.44 97 LEU A CA 1
ATOM 787 C C . LEU A 1 97 ? -4.269 -0.875 23.143 1.00 91.44 97 LEU A C 1
ATOM 789 O O . LEU A 1 97 ? -3.418 -0.486 22.348 1.00 91.44 97 LEU A O 1
ATOM 793 N N . SER A 1 98 ? -3.979 -1.179 24.399 1.00 87.19 98 SER A N 1
ATOM 794 C CA . SER A 1 98 ? -2.664 -1.004 25.004 1.00 87.19 98 SER A CA 1
ATOM 795 C C . SER A 1 98 ? -2.312 -2.230 25.843 1.00 87.19 98 SER A C 1
ATOM 797 O O . SER A 1 98 ? -3.220 -2.796 26.456 1.00 87.19 98 SER A O 1
ATOM 799 N N . PRO A 1 99 ? -1.033 -2.641 25.920 1.00 82.31 99 PRO A N 1
ATOM 800 C CA . PRO A 1 99 ? -0.630 -3.789 26.733 1.00 82.31 99 PRO A CA 1
ATOM 801 C C . PRO A 1 99 ? -1.122 -3.711 28.184 1.00 82.31 99 PRO A C 1
ATOM 803 O O . PRO A 1 99 ? -1.613 -4.698 28.715 1.00 82.31 99 PRO A O 1
ATOM 806 N N . ASP A 1 100 ? -1.102 -2.516 28.779 1.00 83.44 100 ASP A N 1
ATOM 807 C CA . ASP A 1 100 ? -1.532 -2.247 30.157 1.00 83.44 100 ASP A CA 1
ATOM 808 C C . ASP A 1 100 ? -3.061 -2.171 30.356 1.00 83.44 100 ASP A C 1
ATOM 810 O O . ASP A 1 100 ? -3.530 -1.974 31.477 1.00 83.44 100 ASP A O 1
ATOM 814 N N . LYS A 1 101 ? -3.852 -2.279 29.280 1.00 88.56 101 LYS A N 1
ATOM 815 C CA . LYS A 1 101 ? -5.326 -2.176 29.305 1.00 88.56 101 LYS A CA 1
ATOM 816 C C . LYS A 1 101 ? -6.042 -3.394 28.731 1.00 88.56 101 LYS A C 1
ATOM 818 O O . LYS A 1 101 ? -7.268 -3.460 28.824 1.00 88.56 101 LYS A O 1
ATOM 823 N N . ILE A 1 102 ? -5.300 -4.339 28.153 1.00 87.50 102 ILE A N 1
ATOM 824 C CA . ILE A 1 102 ? -5.851 -5.589 27.632 1.00 87.50 102 ILE A CA 1
ATOM 825 C C . ILE A 1 102 ? -6.036 -6.589 28.771 1.00 87.50 102 ILE A C 1
ATOM 827 O O . ILE A 1 102 ? -5.132 -6.848 29.559 1.00 87.50 102 ILE A O 1
ATOM 831 N N . ILE A 1 103 ? -7.217 -7.196 28.805 1.00 88.69 103 ILE A N 1
ATOM 832 C CA . ILE A 1 103 ? -7.612 -8.220 29.762 1.00 88.69 103 ILE A CA 1
ATOM 833 C C . ILE A 1 103 ? -7.789 -9.530 28.996 1.00 88.69 103 ILE A C 1
ATOM 835 O O . ILE A 1 103 ? -8.583 -9.617 28.055 1.00 88.69 103 ILE A O 1
ATOM 839 N N . LEU A 1 104 ? -7.028 -10.547 29.397 1.00 86.00 104 LEU A N 1
ATOM 840 C CA . LEU A 1 104 ? -7.041 -11.872 28.769 1.00 86.00 104 LEU A CA 1
ATOM 841 C C . LEU A 1 104 ? -7.948 -12.872 29.503 1.00 86.00 104 LEU A C 1
ATOM 843 O O . LEU A 1 104 ? -8.388 -13.845 28.898 1.00 86.00 104 LEU A O 1
ATOM 847 N N . SER A 1 105 ? -8.223 -12.640 30.792 1.00 85.94 105 SER A N 1
ATOM 848 C CA . SER A 1 105 ? -9.079 -13.503 31.613 1.00 85.94 105 SER A CA 1
ATOM 849 C C . SER A 1 105 ? -10.523 -13.012 31.607 1.00 85.94 105 SER A C 1
ATOM 851 O O . SER A 1 105 ? -10.791 -11.836 31.860 1.00 85.94 105 SER A O 1
ATOM 853 N N . ARG A 1 106 ? -11.455 -13.937 31.365 1.00 87.38 106 ARG A N 1
ATOM 854 C CA . ARG A 1 106 ? -12.893 -13.667 31.420 1.00 87.38 106 ARG A CA 1
ATOM 855 C C . ARG A 1 106 ? -13.353 -13.289 32.827 1.00 87.38 106 ARG A C 1
ATOM 857 O O . ARG A 1 106 ? -14.085 -12.320 32.966 1.00 87.38 106 ARG A O 1
ATOM 864 N N . GLU A 1 107 ? -12.865 -13.989 33.847 1.00 86.62 107 GLU A N 1
ATOM 865 C CA . GLU A 1 107 ? -13.199 -13.732 35.256 1.00 86.62 107 GLU A CA 1
ATOM 866 C C . GLU A 1 107 ? -12.794 -12.309 35.666 1.00 86.62 107 GLU A C 1
ATOM 868 O O . GLU A 1 107 ? -13.570 -11.567 36.262 1.00 86.62 107 GLU A O 1
ATOM 873 N N . HIS A 1 108 ? -11.596 -11.877 35.256 1.00 86.19 108 HIS A N 1
ATOM 874 C CA . HIS A 1 108 ? -11.130 -10.515 35.516 1.00 86.19 108 HIS A CA 1
ATOM 875 C C . HIS A 1 108 ? -11.970 -9.475 34.753 1.00 86.19 108 HIS A C 1
ATOM 877 O O . HIS A 1 108 ? -12.281 -8.410 35.284 1.00 86.19 108 HIS A O 1
ATOM 883 N N . ALA A 1 109 ? -12.382 -9.778 33.519 1.00 87.69 109 ALA A N 1
ATOM 884 C CA . ALA A 1 109 ? -13.275 -8.905 32.764 1.00 87.69 109 ALA A CA 1
ATOM 885 C C . ALA A 1 109 ? -14.666 -8.791 33.418 1.00 87.69 109 ALA A C 1
ATOM 887 O O . ALA A 1 109 ? -15.242 -7.705 33.436 1.00 87.69 109 ALA A O 1
ATOM 888 N N . GLU A 1 110 ? -15.202 -9.880 33.966 1.00 88.88 110 GLU A N 1
ATOM 889 C CA . GLU A 1 110 ? -16.485 -9.901 34.680 1.00 88.88 110 GLU A CA 1
ATOM 890 C C . GLU A 1 110 ? -16.406 -9.092 35.983 1.00 88.88 110 GLU A C 1
ATOM 892 O O . GLU A 1 110 ? -17.192 -8.162 36.156 1.00 88.88 110 GLU A O 1
ATOM 897 N N . SER A 1 111 ? -15.369 -9.300 36.800 1.00 89.81 111 SER A N 1
ATOM 898 C CA . SER A 1 111 ? -15.118 -8.497 38.007 1.00 89.81 111 SER A CA 1
ATOM 899 C C . SER A 1 111 ? -14.996 -6.991 37.710 1.00 89.81 111 SER A C 1
ATOM 901 O O . SER A 1 111 ? -15.565 -6.145 38.405 1.00 89.81 111 SER A O 1
ATOM 903 N N . LEU A 1 112 ? -14.311 -6.617 36.624 1.00 88.00 112 LEU A N 1
ATOM 904 C CA . LEU A 1 112 ? -14.206 -5.212 36.221 1.00 88.00 112 LEU A CA 1
ATOM 905 C C . LEU A 1 112 ? -15.547 -4.632 35.754 1.00 88.00 112 LEU A C 1
ATOM 907 O O . LEU A 1 112 ? -15.836 -3.468 36.050 1.00 88.00 112 LEU A O 1
ATOM 911 N N . LYS A 1 113 ? -16.383 -5.420 35.068 1.00 88.38 113 LYS A N 1
ATOM 912 C CA . LYS A 1 113 ? -17.746 -5.002 34.706 1.00 88.38 113 LYS A CA 1
ATOM 913 C C . LYS A 1 113 ? -18.603 -4.766 35.950 1.00 88.38 113 LYS A C 1
ATOM 915 O O . LYS A 1 113 ? -19.288 -3.747 36.007 1.00 88.38 113 LYS A O 1
ATOM 920 N N . GLU A 1 114 ? -18.512 -5.640 36.951 1.00 88.25 114 GLU A N 1
ATOM 921 C CA . GLU A 1 114 ? -19.207 -5.494 38.240 1.00 88.25 114 GLU A CA 1
ATOM 922 C C . GLU A 1 114 ? -18.758 -4.234 38.993 1.00 88.25 114 GLU A C 1
ATOM 924 O O . GLU A 1 114 ? -19.584 -3.515 39.548 1.00 88.25 114 GLU A O 1
ATOM 929 N N . SER A 1 115 ? -17.472 -3.876 38.907 1.00 86.19 115 SER A N 1
ATOM 930 C CA . SER A 1 115 ? -16.939 -2.612 39.445 1.00 86.19 115 SER A CA 1
ATOM 931 C C . SER A 1 115 ? -17.372 -1.345 38.674 1.00 86.19 115 SER A C 1
ATOM 933 O O . SER A 1 115 ? -16.892 -0.242 38.948 1.00 86.19 115 SER A O 1
ATOM 935 N N . GLY A 1 116 ? -18.244 -1.474 37.667 1.00 85.00 116 GLY A N 1
ATOM 936 C CA . GLY A 1 116 ? -18.766 -0.362 36.865 1.00 85.00 116 GLY A CA 1
ATOM 937 C C . GLY A 1 116 ? -17.845 0.111 35.732 1.00 85.00 116 GLY A C 1
ATOM 938 O O . GLY A 1 116 ? -18.096 1.155 35.110 1.00 85.00 116 GLY A O 1
ATOM 939 N N . LYS A 1 117 ? -16.767 -0.624 35.421 1.00 86.50 117 LYS A N 1
ATOM 940 C CA . LYS A 1 117 ? -15.902 -0.320 34.269 1.00 86.50 117 LYS A CA 1
ATOM 941 C C . LYS A 1 117 ? -16.549 -0.839 32.984 1.00 86.50 117 LYS A C 1
ATOM 943 O O . LYS A 1 117 ? -16.997 -1.978 32.904 1.00 86.50 117 LYS A O 1
ATOM 948 N N . LYS A 1 118 ? -16.568 -0.001 31.942 1.00 87.50 118 LYS A N 1
ATOM 949 C CA . LYS A 1 118 ? -16.992 -0.424 30.600 1.00 87.50 118 LYS A CA 1
ATOM 950 C C . LYS A 1 118 ? -15.822 -1.084 29.881 1.00 87.50 118 LYS A C 1
ATOM 952 O O . LYS A 1 118 ? -14.704 -0.566 29.928 1.00 87.50 118 LYS A O 1
ATOM 957 N N . LEU A 1 119 ? -16.090 -2.211 29.231 1.00 89.25 119 LEU A N 1
ATOM 958 C CA . LEU A 1 119 ? -15.094 -2.994 28.513 1.00 89.25 119 LEU A CA 1
ATOM 959 C C . LEU A 1 119 ? -15.498 -3.145 27.050 1.00 89.25 119 LEU A C 1
ATOM 961 O O . LEU A 1 119 ? -16.624 -3.539 26.750 1.00 89.25 119 LEU A O 1
ATOM 965 N N . HIS A 1 120 ? -14.537 -2.933 26.161 1.00 88.00 120 HIS A N 1
ATOM 966 C CA . HIS A 1 120 ? -14.651 -3.281 24.759 1.00 88.00 120 HIS A CA 1
ATOM 967 C C . HIS A 1 120 ? -14.301 -4.758 24.569 1.00 88.00 120 HIS A C 1
ATOM 969 O O . HIS A 1 120 ? -13.181 -5.178 24.861 1.00 88.00 120 HIS A O 1
ATOM 975 N N . GLU A 1 121 ? -15.256 -5.543 24.081 1.00 88.38 121 GLU A N 1
ATOM 976 C CA . GLU A 1 121 ? -15.041 -6.950 23.755 1.00 88.38 121 GLU A CA 1
ATOM 977 C C . GLU A 1 121 ? -14.418 -7.106 22.367 1.00 88.38 121 GLU A C 1
ATOM 979 O O . GLU A 1 121 ? -14.876 -6.533 21.377 1.00 88.38 121 GLU A O 1
ATOM 984 N N . ILE A 1 122 ? -13.370 -7.919 22.301 1.00 88.50 122 ILE A N 1
ATOM 985 C CA . ILE A 1 122 ? -12.597 -8.196 21.101 1.00 88.50 122 ILE A CA 1
ATOM 986 C C . ILE A 1 122 ? -12.698 -9.692 20.823 1.00 88.50 122 ILE A C 1
ATOM 988 O O . ILE A 1 122 ? -12.225 -10.519 21.603 1.00 88.50 122 ILE A O 1
ATOM 992 N N . ASN A 1 123 ? -13.263 -10.028 19.665 1.00 86.19 123 ASN A N 1
ATOM 993 C CA . ASN A 1 123 ? -13.365 -11.399 19.186 1.00 86.19 123 ASN A CA 1
ATOM 994 C C . ASN A 1 123 ? -12.756 -11.519 17.785 1.00 86.19 123 ASN A C 1
ATOM 996 O O . ASN A 1 123 ? -13.140 -10.801 16.854 1.00 86.19 123 ASN A O 1
ATOM 1000 N N . PHE A 1 124 ? -11.800 -12.431 17.622 1.00 84.38 124 PHE A N 1
ATOM 1001 C CA . PHE A 1 124 ? -11.238 -12.755 16.316 1.00 84.38 124 PHE A CA 1
ATOM 1002 C C . PHE A 1 124 ? -10.757 -14.201 16.231 1.00 84.38 124 PHE A C 1
ATOM 1004 O O . PHE A 1 124 ? -10.314 -14.804 17.205 1.00 84.38 124 PHE A O 1
ATOM 1011 N N . LYS A 1 125 ? -10.757 -14.736 15.006 1.00 80.31 125 LYS A N 1
ATOM 1012 C CA . LYS A 1 125 ? -10.205 -16.062 14.723 1.00 80.31 125 LYS A CA 1
ATOM 1013 C C . LYS A 1 125 ? -8.693 -16.016 14.583 1.00 80.31 125 LYS A C 1
ATOM 1015 O O . LYS A 1 125 ? -8.173 -15.296 13.735 1.00 80.31 125 LYS A O 1
ATOM 1020 N N . PHE A 1 126 ? -7.992 -16.868 15.314 1.00 74.38 126 PHE A N 1
ATOM 1021 C CA . PHE A 1 126 ? -6.572 -17.147 15.134 1.00 74.38 126 PHE A CA 1
ATOM 1022 C C . PHE A 1 126 ? -6.376 -18.654 15.015 1.00 74.38 126 PHE A C 1
ATOM 1024 O O . PHE A 1 126 ? -6.813 -19.408 15.877 1.00 74.38 126 PHE A O 1
ATOM 1031 N N . ASN A 1 127 ? -5.757 -19.124 13.929 1.00 70.94 127 ASN A N 1
ATOM 1032 C CA . ASN A 1 127 ? -5.603 -20.564 13.670 1.00 70.94 127 ASN A CA 1
ATOM 1033 C C . ASN A 1 127 ? -6.924 -21.353 13.736 1.00 70.94 127 ASN A C 1
ATOM 1035 O O . ASN A 1 127 ? -6.947 -22.489 14.203 1.00 70.94 127 ASN A O 1
ATOM 1039 N N . SER A 1 128 ? -8.018 -20.744 13.264 1.00 72.88 128 SER A N 1
ATOM 1040 C CA . SER A 1 128 ? -9.378 -21.306 13.322 1.00 72.88 128 SER A CA 1
ATOM 1041 C C . SER A 1 128 ? -9.939 -21.491 14.740 1.00 72.88 128 SER A C 1
ATOM 1043 O O . SER A 1 128 ? -10.970 -22.137 14.888 1.00 72.88 128 SER A O 1
ATOM 1045 N N . ARG A 1 129 ? -9.292 -20.915 15.761 1.00 77.88 129 ARG A N 1
ATOM 1046 C CA . ARG A 1 129 ? -9.795 -20.810 17.135 1.00 77.88 129 ARG A CA 1
ATOM 1047 C C . ARG A 1 129 ? -10.308 -19.400 17.379 1.00 77.88 129 ARG A C 1
ATOM 1049 O O . ARG A 1 129 ? -9.670 -18.446 16.932 1.00 77.88 129 ARG A O 1
ATOM 1056 N N . ASP A 1 130 ? -11.418 -19.274 18.084 1.00 82.50 130 ASP A N 1
ATOM 1057 C CA . ASP A 1 130 ? -11.918 -17.974 18.517 1.00 82.50 130 ASP A CA 1
ATOM 1058 C C . ASP A 1 130 ? -11.115 -17.504 19.736 1.00 82.50 130 ASP A C 1
ATOM 1060 O O . ASP A 1 130 ? -10.931 -18.243 20.705 1.00 82.50 130 ASP A O 1
ATOM 1064 N N . ILE A 1 131 ? -10.572 -16.293 19.648 1.00 81.56 131 ILE A N 1
ATOM 1065 C CA . ILE A 1 131 ? -9.890 -15.613 20.745 1.00 81.56 131 ILE A CA 1
ATOM 1066 C C . ILE A 1 131 ? -10.822 -14.522 21.252 1.00 81.56 131 ILE A C 1
ATOM 1068 O O . ILE A 1 131 ? -11.211 -13.646 20.481 1.00 81.56 131 ILE A O 1
ATOM 1072 N N . PHE A 1 132 ? -11.107 -14.567 22.552 1.00 86.75 132 PHE A N 1
ATOM 1073 C CA . PHE A 1 132 ? -11.900 -13.579 23.274 1.00 86.75 132 PHE A CA 1
ATOM 1074 C C . PHE A 1 132 ? -10.996 -12.821 24.237 1.00 86.75 132 PHE A C 1
ATOM 1076 O O . PHE A 1 132 ? -10.335 -13.431 25.077 1.00 86.75 132 PHE A O 1
ATOM 1083 N N . VAL A 1 133 ? -10.936 -11.504 24.080 1.00 88.81 133 VAL A N 1
ATOM 1084 C CA . VAL A 1 133 ? -10.175 -10.597 24.948 1.00 88.81 133 VAL A CA 1
ATOM 1085 C C . VAL A 1 133 ? -10.972 -9.317 25.166 1.00 88.81 133 VAL A C 1
ATOM 1087 O O . VAL A 1 133 ? -11.886 -9.009 24.402 1.00 88.81 133 VAL A O 1
ATOM 1090 N N . TRP A 1 134 ? -10.628 -8.557 26.200 1.00 92.25 134 TRP A N 1
ATOM 1091 C CA . TRP A 1 134 ? -11.294 -7.296 26.521 1.00 92.25 134 TRP A CA 1
ATOM 1092 C C . TRP A 1 134 ? -10.284 -6.158 26.627 1.00 92.25 134 TRP A C 1
ATOM 1094 O O . TRP A 1 134 ? -9.109 -6.379 26.909 1.00 92.25 134 TRP A O 1
ATOM 1104 N N . SER A 1 135 ? -10.743 -4.933 26.400 1.00 91.88 135 SER A N 1
ATOM 1105 C CA . SER A 1 135 ? -9.973 -3.709 26.622 1.00 91.88 135 SER A CA 1
ATOM 1106 C C . SER A 1 135 ? -10.791 -2.744 27.469 1.00 91.88 135 SER A C 1
ATOM 1108 O O . SER A 1 135 ? -11.987 -2.575 27.231 1.00 91.88 135 SER A O 1
ATOM 1110 N N . ILE A 1 136 ? -10.175 -2.114 28.466 1.00 89.81 136 ILE A N 1
ATOM 1111 C CA . ILE A 1 136 ? -10.866 -1.142 29.325 1.00 89.81 136 ILE A CA 1
ATOM 1112 C C . ILE A 1 136 ? -11.168 0.124 28.521 1.00 89.81 136 ILE A C 1
ATOM 1114 O O . ILE A 1 136 ? -10.253 0.738 27.979 1.00 89.81 136 ILE A O 1
ATOM 1118 N N . GLU A 1 137 ? -12.419 0.577 28.482 1.00 88.38 137 GLU A N 1
ATOM 1119 C CA . GLU A 1 137 ? -12.756 1.840 27.822 1.00 88.38 137 GLU A CA 1
ATOM 1120 C C . GLU A 1 137 ? -12.230 3.041 28.612 1.00 88.38 137 GLU A C 1
ATOM 1122 O O . GLU A 1 137 ? -12.425 3.149 29.825 1.00 88.38 137 GLU A O 1
ATOM 1127 N N . HIS A 1 138 ? -11.602 3.989 27.912 1.00 88.38 138 HIS A N 1
ATOM 1128 C CA . HIS A 1 138 ? -11.035 5.170 28.558 1.00 88.38 138 HIS A CA 1
ATOM 1129 C C . HIS A 1 138 ? -12.038 6.321 28.741 1.00 88.38 138 HIS A C 1
ATOM 1131 O O . HIS A 1 138 ? -11.717 7.263 29.451 1.00 88.38 138 HIS A O 1
ATOM 1137 N N . LYS A 1 139 ? -13.219 6.308 28.097 1.00 84.19 139 LYS A N 1
ATOM 1138 C CA . LYS A 1 139 ? -14.260 7.367 28.198 1.00 84.19 139 LYS A CA 1
ATOM 1139 C C . LYS A 1 139 ? -13.731 8.812 28.042 1.00 84.19 139 LYS A C 1
ATOM 1141 O O . LYS A 1 139 ? -14.203 9.735 28.692 1.00 84.19 139 LYS A O 1
ATOM 1146 N N . ASN A 1 140 ? -12.707 9.003 27.210 1.00 82.88 140 ASN A N 1
ATOM 1147 C CA . ASN A 1 140 ? -11.910 10.241 27.073 1.00 82.88 140 ASN A CA 1
ATOM 1148 C C . ASN A 1 140 ? -11.251 10.790 28.360 1.00 82.88 140 ASN A C 1
ATOM 1150 O O . ASN A 1 140 ? -10.725 11.899 28.340 1.00 82.88 140 ASN A O 1
ATOM 1154 N N . GLN A 1 141 ? -11.189 10.011 29.436 1.00 83.94 141 GLN A N 1
ATOM 1155 C CA . GLN A 1 141 ? -10.500 10.350 30.681 1.00 83.94 141 GLN A CA 1
ATOM 1156 C C . GLN A 1 141 ? -8.997 10.054 30.574 1.00 83.94 141 GLN A C 1
ATOM 1158 O O . GLN A 1 141 ? -8.594 8.961 30.165 1.00 83.94 141 GLN A O 1
ATOM 1163 N N . ALA A 1 142 ? -8.146 11.026 30.914 1.00 82.31 142 ALA A N 1
ATOM 1164 C CA . ALA A 1 142 ? -6.697 10.946 30.701 1.00 82.31 142 ALA A CA 1
ATOM 1165 C C . ALA A 1 142 ? -6.027 9.861 31.564 1.00 82.31 142 ALA A C 1
ATOM 1167 O O . ALA A 1 142 ? -5.107 9.168 31.121 1.00 82.31 142 ALA A O 1
ATOM 1168 N N . GLU A 1 143 ? -6.525 9.680 32.780 1.00 84.31 143 GLU A N 1
ATOM 1169 C CA . GLU A 1 143 ? -6.112 8.675 33.751 1.00 84.31 143 GLU A CA 1
ATOM 1170 C C . GLU A 1 143 ? -6.435 7.246 33.289 1.00 84.31 143 GLU A C 1
ATOM 1172 O O . GLU A 1 143 ? -5.657 6.324 33.532 1.00 84.31 143 GLU A O 1
ATOM 1177 N N . MET A 1 144 ? -7.525 7.069 32.534 1.00 85.31 144 MET A N 1
ATOM 1178 C CA . MET A 1 144 ? -7.974 5.761 32.046 1.00 85.31 144 MET A CA 1
ATOM 1179 C C . MET A 1 144 ? -7.293 5.330 30.738 1.00 85.31 144 MET A C 1
ATOM 1181 O O . MET A 1 144 ? -7.337 4.148 30.377 1.00 85.31 144 MET A O 1
ATOM 1185 N N . LYS A 1 145 ? -6.640 6.258 30.026 1.00 88.81 145 LYS A N 1
ATOM 1186 C CA . LYS A 1 145 ? -5.908 5.955 28.789 1.00 88.81 145 LYS A CA 1
ATOM 1187 C C . LYS A 1 145 ? -4.687 5.081 29.069 1.00 88.81 145 LYS A C 1
ATOM 1189 O O . LYS A 1 145 ? -3.870 5.392 29.944 1.00 88.81 145 LYS A O 1
ATOM 1194 N N . GLY A 1 146 ? -4.552 4.019 28.281 1.00 86.31 146 GLY A N 1
ATOM 1195 C CA . GLY A 1 146 ? -3.356 3.188 28.254 1.00 86.31 146 GLY A CA 1
ATOM 1196 C C . GLY A 1 146 ? -2.146 3.925 27.691 1.00 86.31 146 GLY A C 1
ATOM 1197 O O . GLY A 1 146 ? -2.262 5.023 27.132 1.00 86.31 146 GLY A O 1
ATOM 1198 N N . LEU A 1 147 ? -0.975 3.310 27.816 1.00 86.31 147 LEU A N 1
ATOM 1199 C CA . LEU A 1 147 ? 0.271 3.887 27.319 1.00 86.31 147 LEU A CA 1
ATOM 1200 C C . LEU A 1 147 ? 0.223 4.178 25.813 1.00 86.31 147 LEU A C 1
ATOM 1202 O O . LEU A 1 147 ? 0.566 5.281 25.386 1.00 86.31 147 LEU A O 1
ATOM 1206 N N . TYR A 1 148 ? -0.200 3.202 25.006 1.00 88.56 148 TYR A N 1
ATOM 1207 C CA . TYR A 1 148 ? -0.192 3.323 23.547 1.00 88.56 148 TYR A CA 1
ATOM 1208 C C . TYR A 1 148 ? -1.072 4.487 23.070 1.00 88.56 148 TYR A C 1
ATOM 1210 O O . TYR A 1 148 ? -0.574 5.322 22.313 1.00 88.56 148 TYR A O 1
ATOM 1218 N N . PRO A 1 149 ? -2.330 4.624 23.539 1.00 90.12 149 PRO A N 1
ATOM 1219 C CA . PRO A 1 149 ? -3.149 5.797 23.258 1.00 90.12 149 PRO A CA 1
ATOM 1220 C C . PRO A 1 149 ? -2.493 7.131 23.621 1.00 90.12 149 PRO A C 1
ATOM 1222 O O . PRO A 1 149 ? -2.521 8.041 22.798 1.00 90.12 149 PRO A O 1
ATOM 1225 N N . LYS A 1 150 ? -1.862 7.248 24.800 1.00 87.75 150 LYS A N 1
ATOM 1226 C CA . LYS A 1 150 ? -1.187 8.487 25.234 1.00 87.75 150 LYS A CA 1
ATOM 1227 C C . LYS A 1 150 ? -0.050 8.880 24.288 1.00 87.75 150 LYS A C 1
ATOM 1229 O O . LYS A 1 150 ? 0.015 10.021 23.835 1.00 87.75 150 LYS A O 1
ATOM 1234 N N . VAL A 1 151 ? 0.816 7.923 23.949 1.00 86.00 151 VAL A N 1
ATOM 1235 C CA . VAL A 1 151 ? 1.955 8.164 23.049 1.00 86.00 151 VAL A CA 1
ATOM 1236 C C . VAL A 1 151 ? 1.475 8.490 21.632 1.00 86.00 151 VAL A C 1
ATOM 1238 O O . VAL A 1 151 ? 1.950 9.441 21.013 1.00 86.00 151 VAL A O 1
ATOM 1241 N N . LEU A 1 152 ? 0.508 7.734 21.106 1.00 87.69 152 LEU A N 1
ATOM 1242 C CA . LEU A 1 152 ? -0.034 7.969 19.765 1.00 87.69 152 LEU A CA 1
ATOM 1243 C C . LEU A 1 152 ? -0.770 9.306 19.653 1.00 87.69 152 LEU A C 1
ATOM 1245 O O . LEU A 1 152 ? -0.681 9.946 18.604 1.00 87.69 152 LEU A O 1
ATOM 1249 N N . GLU A 1 153 ? -1.452 9.743 20.711 1.00 90.44 153 GLU A N 1
ATOM 1250 C CA . GLU A 1 153 ? -2.102 11.051 20.775 1.00 90.44 153 GLU A CA 1
ATOM 1251 C C . GLU A 1 153 ? -1.071 12.181 20.667 1.00 90.44 153 GLU A C 1
ATOM 1253 O O . GLU A 1 153 ? -1.213 13.065 19.818 1.00 90.44 153 GLU A O 1
ATOM 1258 N N . GLU A 1 154 ? 0.023 12.109 21.428 1.00 87.31 154 GLU A N 1
ATOM 1259 C CA . GLU A 1 154 ? 1.111 13.087 21.345 1.00 87.31 154 GLU A CA 1
ATOM 1260 C C . GLU A 1 154 ? 1.758 13.115 19.948 1.00 87.31 154 GLU A C 1
ATOM 1262 O O . GLU A 1 154 ? 1.956 14.183 19.353 1.00 87.31 154 GLU A O 1
ATOM 1267 N N . LEU A 1 155 ? 2.056 11.942 19.381 1.00 84.69 155 LEU A N 1
ATOM 1268 C CA . LEU A 1 155 ? 2.622 11.823 18.035 1.00 84.69 155 LEU A CA 1
ATOM 1269 C C . LEU A 1 155 ? 1.676 12.382 16.969 1.00 84.69 155 LEU A C 1
ATOM 1271 O O . LEU A 1 155 ? 2.126 13.048 16.030 1.00 84.69 155 LEU A O 1
ATOM 1275 N N . LEU A 1 156 ? 0.369 12.147 17.115 1.00 88.56 156 LEU A N 1
ATOM 1276 C CA . LEU A 1 156 ? -0.644 12.673 16.210 1.00 88.56 156 LEU A CA 1
ATOM 1277 C C . LEU A 1 156 ? -0.716 14.203 16.290 1.00 88.56 156 LEU A C 1
ATOM 1279 O O . LEU A 1 156 ? -0.757 14.853 15.243 1.00 88.56 156 LEU A O 1
ATOM 1283 N N . ILE A 1 157 ? -0.679 14.784 17.493 1.00 88.56 157 ILE A N 1
ATOM 1284 C CA . ILE A 1 157 ? -0.648 16.241 17.699 1.00 88.56 157 ILE A CA 1
ATOM 1285 C C . ILE A 1 157 ? 0.581 16.848 17.014 1.00 88.56 157 ILE A C 1
ATOM 1287 O O . ILE A 1 157 ? 0.447 17.761 16.192 1.00 88.56 157 ILE A O 1
ATOM 1291 N N . ARG A 1 158 ? 1.776 16.293 17.264 1.00 84.12 158 ARG A N 1
ATOM 1292 C CA . ARG A 1 158 ? 3.029 16.740 16.627 1.00 84.12 158 ARG A CA 1
ATOM 1293 C C . ARG A 1 158 ? 2.949 16.649 15.103 1.00 84.12 158 ARG A C 1
ATOM 1295 O O . ARG A 1 158 ? 3.318 17.588 14.397 1.00 84.12 158 ARG A O 1
ATOM 1302 N N . ARG A 1 159 ? 2.423 15.541 14.576 1.00 87.62 159 ARG A N 1
ATOM 1303 C CA . ARG A 1 159 ? 2.251 15.346 13.132 1.00 87.62 159 ARG A CA 1
ATOM 1304 C C . ARG A 1 159 ? 1.277 16.358 12.530 1.00 87.62 159 ARG A C 1
ATOM 1306 O O . ARG A 1 159 ? 1.547 16.880 11.451 1.00 87.62 159 ARG A O 1
ATOM 1313 N N . ASN A 1 160 ? 0.172 16.652 13.208 1.00 88.94 160 ASN A N 1
ATOM 1314 C CA . ASN A 1 160 ? -0.801 17.641 12.748 1.00 88.94 160 ASN A CA 1
ATOM 1315 C C . ASN A 1 160 ? -0.207 19.056 12.740 1.00 88.94 160 ASN A C 1
ATOM 1317 O O . ASN A 1 160 ? -0.422 19.780 11.772 1.00 88.94 160 ASN A O 1
ATOM 1321 N N . SER A 1 161 ? 0.611 19.410 13.736 1.00 89.62 161 SER A N 1
ATOM 1322 C CA . SER A 1 161 ? 1.364 20.675 13.761 1.00 89.62 161 SER A CA 1
ATOM 1323 C C . SER A 1 161 ? 2.344 20.803 12.584 1.00 89.62 161 SER A C 1
ATOM 1325 O O . SER A 1 161 ? 2.462 21.859 11.967 1.00 89.62 161 SER A O 1
ATOM 1327 N N . LEU A 1 162 ? 3.023 19.717 12.197 1.00 84.56 162 LEU A N 1
ATOM 1328 C CA . LEU A 1 162 ? 3.865 19.732 10.995 1.00 84.56 162 LEU A CA 1
ATOM 1329 C C . LEU A 1 162 ? 3.036 19.894 9.717 1.00 84.56 162 LEU A C 1
ATOM 1331 O O . LEU A 1 162 ? 3.434 20.629 8.817 1.00 84.56 162 LEU A O 1
ATOM 1335 N N . LYS A 1 163 ? 1.877 19.231 9.634 1.00 88.38 163 LYS A N 1
ATOM 1336 C CA . LYS A 1 163 ? 0.986 19.335 8.472 1.00 88.38 163 LYS A CA 1
ATOM 1337 C C . LYS A 1 163 ? 0.382 20.730 8.315 1.00 88.38 163 LYS A C 1
ATOM 1339 O O . LYS A 1 163 ? 0.289 21.194 7.183 1.00 88.38 163 LYS A O 1
ATOM 1344 N N . SER A 1 164 ? 0.006 21.395 9.409 1.00 89.94 164 SER A N 1
ATOM 1345 C CA . SER A 1 164 ? -0.520 22.764 9.351 1.00 89.94 164 SER A CA 1
ATOM 1346 C C . SER A 1 164 ? 0.534 23.753 8.852 1.00 89.94 164 SER A C 1
ATOM 1348 O O . SER A 1 164 ? 0.215 24.611 8.040 1.00 89.94 164 SER A O 1
ATOM 1350 N N . ARG A 1 165 ? 1.803 23.576 9.246 1.00 87.88 165 ARG A N 1
ATOM 1351 C CA . ARG A 1 165 ? 2.939 24.357 8.721 1.00 87.88 165 ARG A CA 1
ATOM 1352 C C . ARG A 1 165 ? 3.263 24.043 7.258 1.00 87.88 165 ARG A C 1
ATOM 1354 O O . ARG A 1 165 ? 3.702 24.921 6.527 1.00 87.88 165 ARG A O 1
ATOM 1361 N N . LEU A 1 166 ? 3.075 22.792 6.839 1.00 88.69 166 LEU A N 1
ATOM 1362 C CA . LEU A 1 166 ? 3.391 22.323 5.488 1.00 88.69 166 LEU A CA 1
ATOM 1363 C C . LEU A 1 166 ? 2.398 22.829 4.430 1.00 88.69 166 LEU A C 1
ATOM 1365 O O . LEU A 1 166 ? 2.809 23.102 3.308 1.00 88.69 166 LEU A O 1
ATOM 1369 N N . ALA A 1 167 ? 1.110 22.935 4.767 1.00 88.81 167 ALA A N 1
ATOM 1370 C CA . ALA A 1 167 ? 0.056 23.319 3.826 1.00 88.81 167 ALA A CA 1
ATOM 1371 C C . ALA A 1 167 ? 0.304 24.664 3.102 1.00 88.81 167 ALA A C 1
ATOM 1373 O O . ALA A 1 167 ? 0.338 24.648 1.872 1.00 88.81 167 ALA A O 1
ATOM 1374 N N . PRO A 1 168 ? 0.551 25.799 3.791 1.00 91.31 168 PRO A N 1
ATOM 1375 C CA . PRO A 1 168 ? 0.788 27.076 3.111 1.00 91.31 168 PRO A CA 1
ATOM 1376 C C . PRO A 1 168 ? 2.074 27.066 2.274 1.00 91.31 168 PRO A C 1
ATOM 1378 O O . PRO A 1 168 ? 2.119 27.654 1.200 1.00 91.31 168 PRO A O 1
ATOM 1381 N N . LEU A 1 169 ? 3.109 26.344 2.719 1.00 88.00 169 LEU A N 1
ATOM 1382 C CA . LEU A 1 169 ? 4.377 26.241 1.993 1.00 88.00 169 LEU A CA 1
ATOM 1383 C C . LEU A 1 169 ? 4.255 25.435 0.695 1.00 88.00 169 LEU A C 1
ATOM 1385 O O . LEU A 1 169 ? 4.981 25.711 -0.255 1.00 88.00 169 LEU A O 1
ATOM 1389 N N . LYS A 1 170 ? 3.343 24.454 0.634 1.00 88.50 170 LYS A N 1
ATOM 1390 C CA . LYS A 1 170 ? 3.040 23.743 -0.617 1.00 88.50 170 LYS A CA 1
ATOM 1391 C C . LYS A 1 170 ? 2.392 24.667 -1.640 1.00 88.50 170 LYS A C 1
ATOM 1393 O O . LYS A 1 170 ? 2.837 24.671 -2.780 1.00 88.50 170 LYS A O 1
ATOM 1398 N N . ASN A 1 171 ? 1.424 25.480 -1.216 1.00 87.25 171 ASN A N 1
ATOM 1399 C CA . ASN A 1 171 ? 0.789 26.461 -2.097 1.00 87.25 171 ASN A CA 1
ATOM 1400 C C . ASN A 1 171 ? 1.826 27.457 -2.631 1.00 87.25 171 ASN A C 1
ATOM 1402 O O . ASN A 1 171 ? 1.948 27.618 -3.840 1.00 87.25 171 ASN A O 1
ATOM 1406 N N . LYS A 1 172 ? 2.661 28.011 -1.740 1.00 88.50 172 LYS A N 1
ATOM 1407 C CA . LYS A 1 172 ? 3.747 28.921 -2.127 1.00 88.50 172 LYS A CA 1
ATOM 1408 C C . LYS A 1 172 ? 4.730 28.276 -3.113 1.00 88.50 172 LYS A C 1
ATOM 1410 O O . LYS A 1 172 ? 5.162 28.916 -4.063 1.00 88.50 172 LYS A O 1
ATOM 1415 N N . LYS A 1 173 ? 5.080 27.000 -2.913 1.00 88.38 173 LYS A N 1
ATOM 1416 C CA . LYS A 1 173 ? 5.940 26.259 -3.847 1.00 88.38 173 LYS A CA 1
ATOM 1417 C C . LYS A 1 173 ? 5.313 26.161 -5.243 1.00 88.38 173 LYS A C 1
ATOM 1419 O O . LYS A 1 173 ? 6.011 26.381 -6.224 1.00 88.38 173 LYS A O 1
ATOM 1424 N N . GLU A 1 174 ? 4.030 25.808 -5.324 1.00 87.75 174 GLU A N 1
ATOM 1425 C CA . GLU A 1 174 ? 3.309 25.673 -6.598 1.00 87.75 174 GLU A CA 1
ATOM 1426 C C . GLU A 1 174 ? 3.135 27.018 -7.320 1.00 87.75 174 GLU A C 1
ATOM 1428 O O . GLU A 1 174 ? 3.146 27.065 -8.548 1.00 87.75 174 GLU A O 1
ATOM 1433 N N . GLU A 1 175 ? 2.964 28.110 -6.574 1.00 88.19 175 GLU A N 1
ATOM 1434 C CA . GLU A 1 175 ? 2.918 29.474 -7.115 1.00 88.19 175 GLU A CA 1
ATOM 1435 C C . GLU A 1 175 ? 4.267 29.865 -7.728 1.00 88.19 175 GLU A C 1
ATOM 1437 O O . GLU A 1 175 ? 4.317 30.198 -8.912 1.00 88.19 175 GLU A O 1
ATOM 1442 N N . LEU A 1 176 ? 5.364 29.695 -6.981 1.00 87.81 176 LEU A N 1
ATOM 1443 C CA . LEU A 1 176 ? 6.722 29.962 -7.470 1.00 87.81 176 LEU A CA 1
ATOM 1444 C C . LEU A 1 176 ? 7.078 29.114 -8.703 1.00 87.81 176 LEU A C 1
ATOM 1446 O O . LEU A 1 176 ? 7.690 29.610 -9.643 1.00 87.81 176 LEU A O 1
ATOM 1450 N N . GLU A 1 177 ? 6.669 27.843 -8.743 1.00 88.19 177 GLU A N 1
ATOM 1451 C CA . GLU A 1 177 ? 6.908 26.957 -9.893 1.00 88.19 177 GLU A CA 1
ATOM 1452 C C . GLU A 1 177 ? 6.214 27.463 -11.172 1.00 88.19 177 GLU A C 1
ATOM 1454 O O . GLU A 1 177 ? 6.791 27.426 -12.264 1.00 88.19 177 GLU A O 1
ATOM 1459 N N . LYS A 1 178 ? 4.990 27.994 -11.042 1.00 87.38 178 LYS A N 1
ATOM 1460 C CA . LYS A 1 178 ? 4.264 28.617 -12.159 1.00 87.38 178 LYS A CA 1
ATOM 1461 C C . LYS A 1 178 ? 4.919 29.918 -12.600 1.00 87.38 178 LYS A C 1
ATOM 1463 O O . LYS A 1 178 ? 5.025 30.156 -13.800 1.00 87.38 178 LYS A O 1
ATOM 1468 N N . GLU A 1 179 ? 5.353 30.745 -11.656 1.00 85.56 179 GLU A N 1
ATOM 1469 C CA . GLU A 1 179 ? 6.029 32.008 -11.952 1.00 85.56 179 GLU A CA 1
ATOM 1470 C C . GLU A 1 179 ? 7.355 31.788 -12.681 1.00 85.56 179 GLU A C 1
ATOM 1472 O O . GLU A 1 179 ? 7.601 32.448 -13.690 1.00 85.56 179 GLU A O 1
ATOM 1477 N N . ILE A 1 180 ? 8.157 30.809 -12.248 1.00 85.81 180 ILE A N 1
ATOM 1478 C CA . ILE A 1 180 ? 9.395 30.410 -12.932 1.00 85.81 180 ILE A CA 1
ATOM 1479 C C . ILE A 1 180 ? 9.084 29.949 -14.358 1.00 85.81 180 ILE A C 1
ATOM 1481 O O . ILE A 1 180 ? 9.674 30.463 -15.305 1.00 85.81 180 ILE A O 1
ATOM 1485 N N . SER A 1 181 ? 8.100 29.061 -14.529 1.00 86.25 181 SER A N 1
ATOM 1486 C CA . SER A 1 181 ? 7.706 28.558 -15.854 1.00 86.25 181 SER A CA 1
ATOM 1487 C C . SER A 1 181 ? 7.251 29.686 -16.794 1.00 86.25 181 SER A C 1
ATOM 1489 O O . SER A 1 181 ? 7.576 29.691 -17.981 1.00 86.25 181 SER A O 1
ATOM 1491 N N . LEU A 1 182 ? 6.512 30.673 -16.272 1.00 85.19 182 LEU A N 1
ATOM 1492 C CA . LEU A 1 182 ? 6.064 31.846 -17.030 1.00 85.19 182 LEU A CA 1
ATOM 1493 C C . LEU A 1 182 ? 7.209 32.809 -17.363 1.00 85.19 182 LEU A C 1
ATOM 1495 O O . LEU A 1 182 ? 7.190 33.427 -18.427 1.00 85.19 182 LEU A O 1
ATOM 1499 N N . ALA A 1 183 ? 8.179 32.972 -16.464 1.00 82.31 183 ALA A N 1
ATOM 1500 C CA . ALA A 1 183 ? 9.345 33.821 -16.684 1.00 82.31 183 ALA A CA 1
ATOM 1501 C C . ALA A 1 183 ? 10.281 33.226 -17.746 1.00 82.31 183 ALA A C 1
ATOM 1503 O O . ALA A 1 183 ? 10.713 33.948 -18.646 1.00 82.31 183 ALA A O 1
ATOM 1504 N N . GLU A 1 184 ? 10.510 31.911 -17.693 1.00 81.94 184 GLU A N 1
ATOM 1505 C CA . GLU A 1 184 ? 11.310 31.167 -18.672 1.00 81.94 184 GLU A CA 1
ATOM 1506 C C . GLU A 1 184 ? 10.659 31.190 -20.061 1.00 81.94 184 GLU A C 1
ATOM 1508 O O . GLU A 1 184 ? 11.331 31.475 -21.050 1.00 81.94 184 GLU A O 1
ATOM 1513 N N . ALA A 1 185 ? 9.334 31.023 -20.144 1.00 82.44 185 ALA A N 1
ATOM 1514 C CA . ALA A 1 185 ? 8.596 31.145 -21.405 1.00 82.44 185 ALA A CA 1
ATOM 1515 C C . ALA A 1 185 ? 8.646 32.559 -22.020 1.00 82.44 185 ALA A C 1
ATOM 1517 O O . ALA A 1 185 ? 8.445 32.716 -23.222 1.00 82.44 185 ALA A O 1
ATOM 1518 N N . ARG A 1 186 ? 8.896 33.597 -21.209 1.00 82.44 186 ARG A N 1
ATOM 1519 C CA . ARG A 1 186 ? 8.996 35.002 -21.647 1.00 82.44 186 ARG A CA 1
ATOM 1520 C C . ARG A 1 186 ? 10.432 35.449 -21.944 1.00 82.44 186 ARG A C 1
ATOM 1522 O O . ARG A 1 186 ? 10.616 36.615 -22.279 1.00 82.44 186 ARG A O 1
ATOM 1529 N N . GLY A 1 187 ? 11.429 34.571 -21.801 1.00 72.38 187 GLY A N 1
ATOM 1530 C CA . GLY A 1 187 ? 12.836 34.888 -22.073 1.00 72.38 187 GLY A CA 1
ATOM 1531 C C . GLY A 1 187 ? 13.426 35.976 -21.167 1.00 72.38 187 GLY A C 1
ATOM 1532 O O . GLY A 1 187 ? 14.314 36.706 -21.597 1.00 72.38 187 GLY A O 1
ATOM 1533 N N . LYS A 1 188 ? 12.911 36.140 -19.939 1.00 68.75 188 LYS A N 1
ATOM 1534 C CA . LYS A 1 188 ? 13.420 37.152 -19.001 1.00 68.75 188 LYS A CA 1
ATOM 1535 C C . LYS A 1 188 ? 14.732 36.698 -18.361 1.00 68.75 188 LYS A C 1
ATOM 1537 O O . LYS A 1 188 ? 14.763 35.656 -17.711 1.00 68.75 188 LYS A O 1
ATOM 1542 N N . ASP A 1 189 ? 15.761 37.531 -18.475 1.00 57.34 189 ASP A N 1
ATOM 1543 C CA . ASP A 1 189 ? 17.009 37.398 -17.721 1.00 57.34 189 ASP A CA 1
ATOM 1544 C C . ASP A 1 189 ? 16.811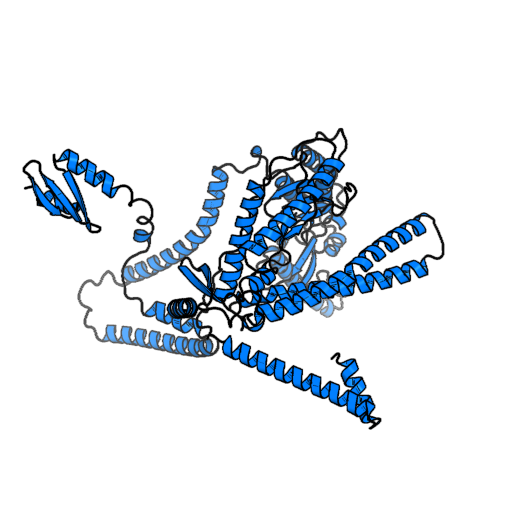 37.980 -16.303 1.00 57.34 189 ASP A C 1
ATOM 1546 O O . ASP A 1 189 ? 16.193 39.039 -16.158 1.00 57.34 189 ASP A O 1
ATOM 1550 N N . GLY A 1 190 ? 17.236 37.267 -15.249 1.00 63.09 190 GLY A N 1
ATOM 1551 C CA . GLY A 1 190 ? 17.003 37.655 -13.839 1.00 63.09 190 GLY A CA 1
ATOM 1552 C C . GLY A 1 190 ? 16.098 36.731 -13.001 1.00 63.09 190 GLY A C 1
ATOM 1553 O O . GLY A 1 190 ? 15.494 37.171 -12.026 1.00 63.09 190 GLY A O 1
ATOM 1554 N N . THR A 1 191 ? 15.980 35.443 -13.351 1.00 70.88 191 THR A N 1
ATOM 1555 C CA . THR A 1 191 ? 15.193 34.455 -12.570 1.00 70.88 191 THR A CA 1
ATOM 1556 C C . THR A 1 191 ? 15.903 33.893 -11.330 1.00 70.88 191 THR A C 1
ATOM 1558 O O . THR A 1 191 ? 15.340 33.036 -10.648 1.00 70.88 191 THR A O 1
ATOM 1561 N N . ASP A 1 192 ? 17.128 34.329 -11.037 1.00 78.12 192 ASP A N 1
ATOM 1562 C CA . ASP A 1 192 ? 17.989 33.691 -10.032 1.00 78.12 192 ASP A CA 1
ATOM 1563 C C . ASP A 1 192 ? 17.451 33.832 -8.604 1.00 78.12 192 ASP A C 1
ATOM 1565 O O . ASP A 1 192 ? 17.437 32.850 -7.858 1.00 78.12 192 ASP A O 1
ATOM 1569 N N . ASP A 1 193 ? 16.896 34.993 -8.253 1.00 81.25 193 ASP A N 1
ATOM 1570 C CA . ASP A 1 193 ? 16.274 35.213 -6.943 1.00 81.25 193 ASP A CA 1
ATOM 1571 C C . ASP A 1 193 ? 15.034 34.326 -6.749 1.00 81.25 193 ASP A C 1
ATOM 1573 O O . ASP A 1 193 ? 14.884 33.673 -5.713 1.00 81.25 193 ASP A O 1
ATOM 1577 N N . LEU A 1 194 ? 14.186 34.207 -7.780 1.00 82.31 194 LEU A N 1
ATOM 1578 C CA . LEU A 1 194 ? 13.009 33.329 -7.766 1.00 82.31 194 LEU A CA 1
ATOM 1579 C C . LEU A 1 194 ? 13.406 31.850 -7.675 1.00 82.31 194 LEU A C 1
ATOM 1581 O O . LEU A 1 194 ? 12.794 31.082 -6.931 1.00 82.31 194 LEU A O 1
ATOM 1585 N N . LYS A 1 195 ? 14.452 31.437 -8.400 1.00 84.62 195 LYS A N 1
ATOM 1586 C CA . LYS A 1 195 ? 14.997 30.071 -8.351 1.00 84.62 195 LYS A CA 1
ATOM 1587 C C . LYS A 1 195 ? 15.622 29.760 -6.990 1.00 84.62 195 LYS A C 1
ATOM 1589 O O . LYS A 1 195 ? 15.466 28.640 -6.490 1.00 84.62 195 LYS A O 1
ATOM 1594 N N . SER A 1 196 ? 16.274 30.736 -6.363 1.00 83.44 196 SER A N 1
ATOM 1595 C CA . SER A 1 196 ? 16.835 30.636 -5.012 1.00 83.44 196 SER A CA 1
ATOM 1596 C C . SER A 1 196 ? 15.738 30.513 -3.946 1.00 83.44 196 SER A C 1
ATOM 1598 O O . SER A 1 196 ? 15.776 29.609 -3.098 1.00 83.44 196 SER A O 1
ATOM 1600 N N . GLU A 1 197 ? 14.694 31.345 -4.031 1.00 86.31 197 GLU A N 1
ATOM 1601 C CA . GLU A 1 197 ? 13.532 31.266 -3.143 1.00 86.31 197 GLU A CA 1
ATOM 1602 C C . GLU A 1 197 ? 12.785 29.937 -3.323 1.00 86.31 197 GLU A C 1
ATOM 1604 O O . GLU A 1 197 ? 12.501 29.246 -2.338 1.00 86.31 197 GLU A O 1
ATOM 1609 N N . TYR A 1 198 ? 12.540 29.520 -4.569 1.00 85.94 198 TYR A N 1
ATOM 1610 C CA . TYR A 1 198 ? 11.937 28.225 -4.882 1.00 85.94 198 TYR A CA 1
ATOM 1611 C C . TYR A 1 198 ? 12.755 27.067 -4.311 1.00 85.94 198 TYR A C 1
ATOM 1613 O O . TYR A 1 198 ? 12.190 26.168 -3.686 1.00 85.94 198 TYR A O 1
ATOM 1621 N N . SER A 1 199 ? 14.081 27.093 -4.461 1.00 78.50 199 SER A N 1
ATOM 1622 C CA . SER A 1 199 ? 14.971 26.060 -3.919 1.00 78.50 199 SER A CA 1
ATOM 1623 C C . SER A 1 199 ? 14.875 25.980 -2.395 1.00 78.50 199 SER A C 1
ATOM 1625 O O . SER A 1 199 ? 14.715 24.890 -1.837 1.00 78.50 199 SER A O 1
ATOM 1627 N N . SER A 1 200 ? 14.866 27.131 -1.722 1.00 81.00 200 SER A N 1
ATOM 1628 C CA . SER A 1 200 ? 14.726 27.229 -0.266 1.00 81.00 200 SER A CA 1
ATOM 1629 C C . SER A 1 200 ? 13.369 26.707 0.221 1.00 81.00 200 SER A C 1
ATOM 1631 O O . SER A 1 200 ? 13.300 25.860 1.118 1.00 81.00 200 SER A O 1
ATOM 1633 N N . VAL A 1 201 ? 12.270 27.148 -0.400 1.00 80.81 201 VAL A N 1
ATOM 1634 C CA . VAL A 1 201 ? 10.909 26.690 -0.075 1.00 80.81 201 VAL A CA 1
ATOM 1635 C C . VAL A 1 201 ? 10.758 25.197 -0.369 1.00 80.81 201 VAL A C 1
ATOM 1637 O O . VAL A 1 201 ? 10.235 24.453 0.463 1.00 80.81 201 VAL A O 1
ATOM 1640 N N . SER A 1 202 ? 11.256 24.724 -1.512 1.00 79.56 202 SER A N 1
ATOM 1641 C CA . SER A 1 202 ? 11.215 23.316 -1.914 1.00 79.56 202 SER A CA 1
ATOM 1642 C C . SER A 1 202 ? 11.981 22.424 -0.936 1.00 79.56 202 SER A C 1
ATOM 1644 O O . SER A 1 202 ? 11.480 21.359 -0.555 1.00 79.56 202 SER A O 1
ATOM 1646 N N . PHE A 1 203 ? 13.142 22.875 -0.453 1.00 75.81 203 PHE A N 1
ATOM 1647 C CA . PHE A 1 203 ? 13.896 22.185 0.590 1.00 75.81 203 PHE A CA 1
ATOM 1648 C C . PHE A 1 203 ? 13.091 22.086 1.893 1.00 75.81 203 PHE A C 1
ATOM 1650 O O . PHE A 1 203 ? 12.906 20.987 2.420 1.00 75.81 203 PHE A O 1
ATOM 1657 N N . ILE A 1 204 ? 12.525 23.197 2.380 1.00 75.19 204 ILE A N 1
ATOM 1658 C CA . ILE A 1 204 ? 11.717 23.211 3.613 1.00 75.19 204 ILE A CA 1
ATOM 1659 C C . ILE A 1 204 ? 10.490 22.299 3.480 1.00 75.19 204 ILE A C 1
ATOM 1661 O O . ILE A 1 204 ? 10.210 21.512 4.390 1.00 75.19 204 ILE A O 1
ATOM 1665 N N . VAL A 1 205 ? 9.775 22.367 2.351 1.00 78.25 205 VAL A N 1
ATOM 1666 C CA . VAL A 1 205 ? 8.634 21.491 2.039 1.00 78.25 205 VAL A CA 1
ATOM 1667 C C . VAL A 1 205 ? 9.062 20.027 2.095 1.00 78.25 205 VAL A C 1
ATOM 1669 O O . VAL A 1 205 ? 8.396 19.227 2.752 1.00 78.25 205 VAL A O 1
ATOM 1672 N N . THR A 1 206 ? 10.193 19.685 1.478 1.00 74.25 206 THR A N 1
ATOM 1673 C CA . THR A 1 206 ? 10.737 18.321 1.472 1.00 74.25 206 THR A CA 1
ATOM 1674 C C . THR A 1 206 ? 11.089 17.854 2.884 1.00 74.25 206 THR A C 1
ATOM 1676 O O . THR A 1 206 ? 10.685 16.765 3.292 1.00 74.25 206 THR A O 1
ATOM 1679 N N . CYS A 1 207 ? 11.767 18.683 3.682 1.00 71.31 207 CYS A N 1
ATOM 1680 C CA . CYS A 1 207 ? 12.117 18.355 5.064 1.00 71.31 207 CYS A CA 1
ATOM 1681 C C . CYS A 1 207 ? 10.886 18.164 5.960 1.00 71.31 207 CYS A C 1
ATOM 1683 O O . CYS A 1 207 ? 10.836 17.225 6.759 1.00 71.31 207 CYS A O 1
ATOM 1685 N N . LEU A 1 208 ? 9.893 19.052 5.869 1.00 71.00 208 LEU A N 1
ATOM 1686 C CA . LEU A 1 208 ? 8.661 18.955 6.656 1.00 71.00 208 LEU A CA 1
ATOM 1687 C C . LEU A 1 208 ? 7.817 17.748 6.233 1.00 71.00 208 LEU A C 1
ATOM 1689 O O . LEU A 1 208 ? 7.275 17.052 7.099 1.00 71.00 208 LEU A O 1
ATOM 1693 N N . ASP A 1 209 ? 7.741 17.465 4.931 1.00 78.12 209 ASP A N 1
ATOM 1694 C CA . ASP A 1 209 ? 7.045 16.288 4.419 1.00 78.12 209 ASP A CA 1
ATOM 1695 C C . ASP A 1 209 ? 7.742 14.991 4.862 1.00 78.12 209 ASP A C 1
ATOM 1697 O O . ASP A 1 209 ? 7.086 14.075 5.362 1.00 78.12 209 ASP A O 1
ATOM 1701 N N . ALA A 1 210 ? 9.077 14.945 4.824 1.00 70.56 210 ALA A N 1
ATOM 1702 C CA . ALA A 1 210 ? 9.855 13.828 5.354 1.00 70.56 210 ALA A CA 1
ATOM 1703 C C . ALA A 1 210 ? 9.602 13.610 6.857 1.00 70.56 210 ALA A C 1
ATOM 1705 O O . ALA A 1 210 ? 9.353 12.482 7.282 1.00 70.56 210 ALA A O 1
ATOM 1706 N N . LYS A 1 211 ? 9.578 14.679 7.669 1.00 70.94 211 LYS A N 1
ATOM 1707 C CA . LYS A 1 211 ? 9.286 14.589 9.113 1.00 70.94 211 LYS A CA 1
ATOM 1708 C C . LYS A 1 211 ? 7.872 14.071 9.392 1.00 70.94 211 LYS A C 1
ATOM 1710 O O . LYS A 1 211 ? 7.704 13.190 10.236 1.00 70.94 211 LYS A O 1
ATOM 1715 N N . GLN A 1 212 ? 6.845 14.571 8.693 1.00 84.06 212 GLN A N 1
ATOM 1716 C CA . GLN A 1 212 ? 5.476 14.075 8.903 1.00 84.06 212 GLN A CA 1
ATOM 1717 C C . GLN A 1 212 ? 5.298 12.633 8.402 1.00 84.06 212 GLN A C 1
ATOM 1719 O O . GLN A 1 212 ? 4.544 11.870 9.014 1.00 84.06 212 GLN A O 1
ATOM 1724 N N . LEU A 1 213 ? 6.006 12.240 7.332 1.00 74.06 213 LEU A N 1
ATOM 1725 C CA . LEU A 1 213 ? 6.056 10.859 6.843 1.00 74.06 213 LEU A CA 1
ATOM 1726 C C . LEU A 1 213 ? 6.742 9.937 7.852 1.00 74.06 213 LEU A C 1
ATOM 1728 O O . LEU A 1 213 ? 6.206 8.868 8.128 1.00 74.06 213 LEU A O 1
ATOM 1732 N N . ALA A 1 214 ? 7.859 10.356 8.450 1.00 71.19 214 ALA A N 1
ATOM 1733 C CA . ALA A 1 214 ? 8.547 9.598 9.492 1.00 71.19 214 ALA A CA 1
ATOM 1734 C C . ALA A 1 214 ? 7.636 9.361 10.705 1.00 71.19 214 ALA A C 1
ATOM 1736 O O . ALA A 1 214 ? 7.477 8.218 11.129 1.00 71.19 214 ALA A O 1
ATOM 1737 N N . LEU A 1 215 ? 6.940 10.399 11.191 1.00 72.38 215 LEU A N 1
ATOM 1738 C CA . LEU A 1 215 ? 5.940 10.245 12.256 1.00 72.38 215 LEU A CA 1
ATOM 1739 C C . LEU A 1 215 ? 4.803 9.306 11.842 1.00 72.38 215 LEU A C 1
ATOM 1741 O O . LEU A 1 215 ? 4.394 8.458 12.626 1.00 72.38 215 LEU A O 1
ATOM 1745 N N . LYS A 1 216 ? 4.305 9.407 10.602 1.00 82.88 216 LYS A N 1
ATOM 1746 C CA . LYS A 1 216 ? 3.281 8.488 10.080 1.00 82.88 216 LYS A CA 1
ATOM 1747 C C . LYS A 1 216 ? 3.771 7.039 10.094 1.00 82.88 216 LYS A C 1
ATOM 1749 O O . LYS A 1 216 ? 3.008 6.152 10.464 1.00 82.88 216 LYS A O 1
ATOM 1754 N N . VAL A 1 217 ? 4.996 6.789 9.636 1.00 74.56 217 VAL A N 1
ATOM 1755 C CA . VAL A 1 217 ? 5.590 5.447 9.622 1.00 74.56 217 VAL A CA 1
ATOM 1756 C C . VAL A 1 217 ? 5.726 4.940 11.051 1.00 74.56 217 VAL A C 1
ATOM 1758 O O . VAL A 1 217 ? 5.212 3.864 11.332 1.00 74.56 217 VAL A O 1
ATOM 1761 N N . TYR A 1 218 ? 6.290 5.749 11.950 1.00 79.38 218 TYR A N 1
ATOM 1762 C CA . TYR A 1 218 ? 6.463 5.419 13.363 1.00 79.38 218 TYR A CA 1
ATOM 1763 C C . TYR A 1 218 ? 5.137 5.107 14.067 1.00 79.38 218 TYR A C 1
ATOM 1765 O O . TYR A 1 218 ? 4.997 4.076 14.702 1.00 79.38 218 TYR A O 1
ATOM 1773 N N . MET A 1 219 ? 4.092 5.914 13.878 1.00 81.94 219 MET A N 1
ATOM 1774 C CA . MET A 1 219 ? 2.771 5.607 14.445 1.00 81.94 219 MET A CA 1
ATOM 1775 C C . MET A 1 219 ? 2.213 4.263 13.946 1.00 81.94 219 MET A C 1
ATOM 1777 O O . MET A 1 219 ? 1.541 3.555 14.690 1.00 81.94 219 MET A O 1
ATOM 1781 N N . ASN A 1 220 ? 2.487 3.890 12.691 1.00 83.50 220 ASN A N 1
ATOM 1782 C CA . ASN A 1 220 ? 2.040 2.611 12.138 1.00 83.50 220 ASN A CA 1
ATOM 1783 C C . ASN A 1 220 ? 2.875 1.414 12.625 1.00 83.50 220 ASN A C 1
ATOM 1785 O O . ASN A 1 220 ? 2.409 0.280 12.477 1.00 83.50 220 ASN A O 1
ATOM 1789 N N . THR A 1 221 ? 4.067 1.625 13.200 1.00 82.31 221 THR A N 1
ATOM 1790 C CA . THR A 1 221 ? 4.875 0.517 13.734 1.00 82.31 221 THR A CA 1
ATOM 1791 C C . THR A 1 221 ? 4.255 -0.086 14.986 1.00 82.31 221 THR A C 1
ATOM 1793 O O . THR A 1 221 ? 4.387 -1.285 15.155 1.00 82.31 221 THR A O 1
ATOM 1796 N N . PHE A 1 222 ? 3.492 0.664 15.792 1.00 82.06 222 PHE A N 1
ATOM 1797 C CA . PHE A 1 222 ? 2.802 0.134 16.984 1.00 82.06 222 PHE A CA 1
ATOM 1798 C C . PHE A 1 222 ? 1.960 -1.107 16.662 1.00 82.06 222 PHE A C 1
ATOM 1800 O O . PHE A 1 222 ? 2.036 -2.123 17.345 1.00 82.06 222 PHE A O 1
ATOM 1807 N N . TYR A 1 223 ? 1.198 -1.050 15.568 1.00 85.56 223 TYR A N 1
ATOM 1808 C CA . TYR A 1 223 ? 0.441 -2.201 15.080 1.00 85.56 223 TYR A CA 1
ATOM 1809 C C . TYR A 1 223 ? 1.352 -3.299 14.503 1.00 85.56 223 TYR A C 1
ATOM 1811 O O . TYR A 1 223 ? 1.118 -4.484 14.736 1.00 85.56 223 TYR A O 1
ATOM 1819 N N . GLY A 1 224 ? 2.377 -2.912 13.736 1.00 82.75 224 GLY A N 1
ATOM 1820 C CA . GLY A 1 224 ? 3.305 -3.851 13.101 1.00 82.75 224 GLY A CA 1
ATOM 1821 C C . GLY A 1 224 ? 4.089 -4.689 14.112 1.00 82.75 224 GLY A C 1
ATOM 1822 O O . GLY A 1 224 ? 4.124 -5.910 13.988 1.00 82.75 224 GLY A O 1
ATOM 1823 N N . GLU A 1 225 ? 4.646 -4.037 15.129 1.00 80.19 225 GLU A N 1
ATOM 1824 C CA . GLU A 1 225 ? 5.414 -4.649 16.212 1.00 80.19 225 GLU A CA 1
ATOM 1825 C C . GLU A 1 225 ? 4.530 -5.509 17.117 1.00 80.19 225 GLU A C 1
ATOM 1827 O O . GLU A 1 225 ? 4.895 -6.641 17.420 1.00 80.19 225 GLU A O 1
ATOM 1832 N N . ALA A 1 226 ? 3.307 -5.065 17.429 1.00 81.81 226 ALA A N 1
ATOM 1833 C CA . ALA A 1 226 ? 2.356 -5.888 18.177 1.00 81.81 226 ALA A CA 1
ATOM 1834 C C . ALA A 1 226 ? 1.984 -7.198 17.461 1.00 81.81 226 ALA A C 1
ATOM 1836 O O . ALA A 1 226 ? 1.621 -8.180 18.107 1.00 81.81 226 ALA A O 1
ATOM 1837 N N . GLY A 1 227 ? 2.062 -7.228 16.126 1.00 79.88 227 GLY A N 1
ATOM 1838 C CA . GLY A 1 227 ? 1.836 -8.423 15.313 1.00 79.88 227 GLY A CA 1
ATOM 1839 C C . GLY A 1 227 ? 3.105 -9.194 14.936 1.00 79.88 227 GLY A C 1
ATOM 1840 O O . GLY A 1 227 ? 2.991 -10.239 14.291 1.00 79.88 227 GLY A O 1
ATOM 1841 N N . ASN A 1 228 ? 4.290 -8.693 15.287 1.00 77.69 228 ASN A N 1
ATOM 1842 C CA . ASN A 1 228 ? 5.580 -9.294 14.970 1.00 77.69 228 ASN A CA 1
ATOM 1843 C C . ASN A 1 228 ? 6.022 -10.205 16.119 1.00 77.69 228 ASN A C 1
ATOM 1845 O O . ASN A 1 228 ? 6.416 -9.716 17.168 1.00 77.69 228 ASN A O 1
ATOM 1849 N N . SER A 1 229 ? 6.013 -11.523 15.914 1.00 72.56 229 SER A N 1
ATOM 1850 C CA . SER A 1 229 ? 6.381 -12.496 16.955 1.00 72.56 229 SER A CA 1
ATOM 1851 C C . SER A 1 229 ? 7.830 -12.388 17.441 1.00 72.56 229 SER A C 1
ATOM 1853 O O . SER A 1 229 ? 8.153 -12.947 18.481 1.00 72.56 229 SER A O 1
ATOM 1855 N N . GLY A 1 230 ? 8.710 -11.720 16.686 1.00 68.19 230 GLY A N 1
ATOM 1856 C CA . GLY A 1 230 ? 10.083 -11.428 17.108 1.00 68.19 230 GLY A CA 1
ATOM 1857 C C . GLY A 1 230 ? 10.235 -10.105 17.866 1.00 68.19 230 GLY A C 1
ATOM 1858 O O . GLY A 1 230 ? 11.350 -9.755 18.238 1.00 68.19 230 GLY A O 1
ATOM 1859 N N . SER A 1 231 ? 9.152 -9.347 18.052 1.00 73.94 231 SER A N 1
ATOM 1860 C CA . SER A 1 231 ? 9.179 -8.064 18.751 1.00 73.94 231 SER A CA 1
ATOM 1861 C C . SER A 1 231 ? 9.009 -8.250 20.259 1.00 73.94 231 SER A C 1
ATOM 1863 O O . SER A 1 231 ? 8.125 -9.004 20.670 1.00 73.94 231 SER A O 1
ATOM 1865 N N . PRO A 1 232 ? 9.744 -7.499 21.100 1.00 65.38 232 PRO A N 1
ATOM 1866 C CA . PRO A 1 232 ? 9.466 -7.421 22.537 1.00 65.38 232 PRO A CA 1
ATOM 1867 C C . PRO A 1 232 ? 8.057 -6.900 22.856 1.00 65.38 232 PRO A C 1
ATOM 1869 O O . PRO A 1 232 ? 7.537 -7.145 23.935 1.00 65.38 232 PRO A O 1
ATOM 1872 N N . PHE A 1 233 ? 7.427 -6.196 21.910 1.00 71.00 233 PHE A N 1
ATOM 1873 C CA . PHE A 1 233 ? 6.082 -5.635 22.047 1.00 71.00 233 PHE A CA 1
ATOM 1874 C C . PHE A 1 233 ? 4.989 -6.536 21.458 1.00 71.00 233 PHE A C 1
ATOM 1876 O O . PHE A 1 233 ? 3.856 -6.088 21.269 1.00 71.00 233 PHE A O 1
ATOM 1883 N N . PHE A 1 234 ? 5.319 -7.786 21.121 1.00 77.19 234 PHE A N 1
ATOM 1884 C CA . PHE A 1 234 ? 4.372 -8.715 20.522 1.00 77.19 234 PHE A CA 1
ATOM 1885 C C . PHE A 1 234 ? 3.179 -8.963 21.446 1.00 77.19 234 PHE A C 1
ATOM 1887 O O . PHE A 1 234 ? 3.305 -9.535 22.525 1.00 77.19 234 PHE A O 1
ATOM 1894 N N . LEU A 1 235 ? 1.987 -8.595 20.978 1.00 80.88 235 LEU A N 1
ATOM 1895 C CA . LEU A 1 235 ? 0.746 -8.844 21.691 1.00 80.88 235 LEU A CA 1
ATOM 1896 C C . LEU A 1 235 ? -0.352 -9.194 20.694 1.00 80.88 235 LEU A C 1
ATOM 1898 O O . LEU A 1 235 ? -1.038 -8.335 20.136 1.00 80.88 235 LEU A O 1
ATOM 1902 N N . ARG A 1 236 ? -0.553 -10.501 20.493 1.00 83.81 236 ARG A N 1
ATOM 1903 C CA . ARG A 1 236 ? -1.539 -11.049 19.546 1.00 83.81 236 ARG A CA 1
ATOM 1904 C C . ARG A 1 236 ? -2.946 -10.488 19.763 1.00 83.81 236 ARG A C 1
ATOM 1906 O O . ARG A 1 236 ? -3.639 -10.204 18.790 1.00 83.81 236 ARG A O 1
ATOM 1913 N N . ALA A 1 237 ? -3.357 -10.334 21.022 1.00 85.25 237 ALA A N 1
ATOM 1914 C CA . ALA A 1 237 ? -4.646 -9.755 21.396 1.00 85.25 237 ALA A CA 1
ATOM 1915 C C . ALA A 1 237 ? -4.806 -8.322 20.861 1.00 85.25 237 ALA A C 1
ATOM 1917 O O . ALA A 1 237 ? -5.852 -7.980 20.316 1.00 85.25 237 ALA A O 1
ATOM 1918 N N . LEU A 1 238 ? -3.738 -7.522 20.925 1.00 86.94 238 LEU A N 1
ATOM 1919 C CA . LEU A 1 238 ? -3.706 -6.154 20.417 1.00 86.94 238 LEU A CA 1
ATOM 1920 C C . LEU A 1 238 ? -3.781 -6.138 18.889 1.00 86.94 238 LEU A C 1
ATOM 1922 O O . LEU A 1 238 ? -4.655 -5.485 18.324 1.00 86.94 238 LEU A O 1
ATOM 1926 N N . ALA A 1 239 ? -2.922 -6.901 18.206 1.00 86.88 239 ALA A N 1
ATOM 1927 C CA . ALA A 1 239 ? -2.919 -6.965 16.741 1.00 86.88 239 ALA A CA 1
ATOM 1928 C C . ALA A 1 239 ? -4.258 -7.485 16.172 1.00 86.88 239 ALA A C 1
ATOM 1930 O O . ALA A 1 239 ? -4.792 -6.939 15.198 1.00 86.88 239 ALA A O 1
ATOM 1931 N N . GLY A 1 240 ? -4.836 -8.512 16.803 1.00 85.75 240 GLY A N 1
ATOM 1932 C CA . GLY A 1 240 ? -6.157 -9.043 16.465 1.00 85.75 240 GLY A CA 1
ATOM 1933 C C . GLY A 1 240 ? -7.295 -8.067 16.777 1.00 85.75 240 GLY A C 1
ATOM 1934 O O . GLY A 1 240 ? -8.204 -7.914 15.958 1.00 85.75 240 GLY A O 1
ATOM 1935 N N . GLY A 1 241 ? -7.206 -7.338 17.893 1.00 87.44 241 GLY A N 1
ATOM 1936 C CA . GLY A 1 241 ? -8.131 -6.265 18.265 1.00 87.44 241 GLY A CA 1
ATOM 1937 C C . GLY A 1 241 ? -8.157 -5.127 17.254 1.00 87.44 241 GLY A C 1
ATOM 1938 O O . GLY A 1 241 ? -9.217 -4.790 16.733 1.00 87.44 241 GLY A O 1
ATOM 1939 N N . VAL A 1 242 ? -6.990 -4.610 16.863 1.00 88.81 242 VAL A N 1
ATOM 1940 C CA . VAL A 1 242 ? -6.894 -3.559 15.833 1.00 88.81 242 VAL A CA 1
ATOM 1941 C C . VAL A 1 242 ? -7.482 -4.040 14.504 1.00 88.81 242 VAL A C 1
ATOM 1943 O O . VAL A 1 242 ? -8.233 -3.319 13.845 1.00 88.81 242 VAL A O 1
ATOM 1946 N N . THR A 1 243 ? -7.173 -5.273 14.101 1.00 87.38 243 THR A N 1
ATOM 1947 C CA . THR A 1 243 ? -7.656 -5.836 12.833 1.00 87.38 243 THR A CA 1
ATOM 1948 C C . THR A 1 243 ? -9.176 -6.001 12.828 1.00 87.38 243 THR A C 1
ATOM 1950 O O . THR A 1 243 ? -9.840 -5.572 11.882 1.00 87.38 243 THR A O 1
ATOM 1953 N N . SER A 1 244 ? -9.732 -6.636 13.861 1.00 86.88 244 SER A N 1
ATOM 1954 C CA . SER A 1 244 ? -11.171 -6.902 13.977 1.00 86.88 244 SER A CA 1
ATOM 1955 C C . SER A 1 244 ? -11.972 -5.603 14.062 1.00 86.88 244 SER A C 1
ATOM 1957 O O . SER A 1 244 ? -12.926 -5.428 13.299 1.00 86.88 244 SER A O 1
ATOM 1959 N N . ALA A 1 245 ? -11.511 -4.643 14.869 1.00 86.00 245 ALA A N 1
ATOM 1960 C CA . ALA A 1 245 ? -12.088 -3.308 14.948 1.00 86.00 245 ALA A CA 1
ATOM 1961 C C . ALA A 1 245 ? -12.053 -2.587 13.589 1.00 86.00 245 ALA A C 1
ATOM 1963 O O . ALA A 1 245 ? -13.047 -1.988 13.174 1.00 86.00 245 ALA A O 1
ATOM 1964 N N . GLY A 1 246 ? -10.951 -2.697 12.840 1.00 85.50 246 GLY A N 1
ATOM 1965 C CA . GLY A 1 246 ? -10.848 -2.138 11.492 1.00 85.50 246 GLY A CA 1
ATOM 1966 C C . GLY A 1 246 ? -11.842 -2.762 10.512 1.00 85.50 246 GLY A C 1
ATOM 1967 O O . GLY A 1 246 ? -12.503 -2.047 9.761 1.00 85.50 246 GLY A O 1
ATOM 1968 N N . GLN A 1 247 ? -12.010 -4.087 10.540 1.00 83.56 247 GLN A N 1
ATOM 1969 C CA . GLN A 1 247 ? -13.000 -4.766 9.700 1.00 83.56 247 GLN A CA 1
ATOM 1970 C C . GLN A 1 247 ? -14.441 -4.386 10.068 1.00 83.56 247 GLN A C 1
ATOM 1972 O O . GLN A 1 247 ? -15.241 -4.163 9.155 1.00 83.56 247 GLN A O 1
ATOM 1977 N N . ARG A 1 248 ? -14.771 -4.302 11.369 1.00 88.12 248 ARG A N 1
ATOM 1978 C CA . ARG A 1 248 ? -16.084 -3.845 11.864 1.00 88.12 248 ARG A CA 1
ATOM 1979 C C . ARG A 1 248 ? -16.392 -2.456 11.314 1.00 88.12 248 ARG A C 1
ATOM 1981 O O . ARG A 1 248 ? -17.403 -2.292 10.640 1.00 88.12 248 ARG A O 1
ATOM 1988 N N . ASN A 1 249 ? -15.494 -1.495 11.532 1.00 83.88 249 ASN A N 1
ATOM 1989 C CA . ASN A 1 249 ? -15.704 -0.098 11.148 1.00 83.88 249 ASN A CA 1
ATOM 1990 C C . ASN A 1 249 ? -15.805 0.092 9.626 1.00 83.88 249 ASN A C 1
ATOM 1992 O O . ASN A 1 249 ? -16.684 0.808 9.156 1.00 83.88 249 ASN A O 1
ATOM 1996 N N . ILE A 1 250 ? -14.986 -0.610 8.831 1.00 82.50 250 ILE A N 1
ATOM 1997 C CA . ILE A 1 250 ? -15.093 -0.571 7.361 1.00 82.50 250 ILE A CA 1
ATOM 1998 C C . ILE A 1 250 ? -16.458 -1.092 6.886 1.00 82.50 250 ILE A C 1
ATOM 2000 O O . ILE A 1 250 ? -17.062 -0.505 5.989 1.00 82.50 250 ILE A O 1
ATOM 2004 N N . LYS A 1 251 ? -16.955 -2.194 7.462 1.00 81.88 251 LYS A N 1
ATOM 2005 C CA . LYS A 1 251 ? -18.262 -2.765 7.092 1.00 81.88 251 LYS A CA 1
ATOM 2006 C C . LYS A 1 251 ? -19.422 -1.878 7.545 1.00 81.88 251 LYS A C 1
ATOM 2008 O O . LYS A 1 251 ? -20.356 -1.683 6.774 1.00 81.88 251 LYS A O 1
ATOM 2013 N N . LEU A 1 252 ? -19.338 -1.334 8.758 1.00 83.62 252 LEU A N 1
ATOM 2014 C CA . LEU A 1 252 ? -20.343 -0.445 9.339 1.00 83.62 252 LEU A CA 1
ATOM 2015 C C . LEU A 1 252 ? -20.550 0.795 8.463 1.00 83.62 252 LEU A C 1
ATOM 2017 O O . LEU A 1 252 ? -21.669 1.061 8.028 1.00 83.62 252 LEU A O 1
ATOM 2021 N N . ILE A 1 253 ? -19.462 1.486 8.114 1.00 78.69 253 ILE A N 1
ATOM 2022 C CA . ILE A 1 253 ? -19.529 2.675 7.257 1.00 78.69 253 ILE A CA 1
ATOM 2023 C C . ILE A 1 253 ? -19.984 2.313 5.847 1.00 78.69 253 ILE A C 1
ATOM 2025 O O . ILE A 1 253 ? -20.804 3.024 5.278 1.00 78.69 253 ILE A O 1
ATOM 2029 N N . ALA A 1 254 ? -19.513 1.200 5.279 1.00 76.25 254 ALA A N 1
ATOM 2030 C CA . ALA A 1 254 ? -19.967 0.776 3.956 1.00 76.25 254 ALA A CA 1
ATOM 2031 C C . ALA A 1 254 ? -21.490 0.563 3.907 1.00 76.25 254 ALA A C 1
ATOM 2033 O O . ALA A 1 254 ? -22.120 0.907 2.909 1.00 76.25 254 ALA A O 1
ATOM 2034 N N . ASN A 1 255 ? -22.087 0.027 4.973 1.00 79.44 255 ASN A N 1
ATOM 2035 C CA . ASN A 1 255 ? -23.535 -0.141 5.066 1.00 79.44 255 ASN A CA 1
ATOM 2036 C C . ASN A 1 255 ? -24.259 1.201 5.254 1.00 79.44 255 ASN A C 1
ATOM 2038 O O . ASN A 1 255 ? -25.249 1.439 4.569 1.00 79.44 255 ASN A O 1
ATOM 2042 N N . LEU A 1 256 ? -23.738 2.092 6.104 1.00 77.38 256 LEU A N 1
ATOM 2043 C CA . LEU A 1 256 ? -24.292 3.436 6.317 1.00 77.38 256 LEU A CA 1
ATOM 2044 C C . LEU A 1 256 ? -24.253 4.294 5.042 1.00 77.38 256 LEU A C 1
ATOM 2046 O O . LEU A 1 256 ? -25.218 4.968 4.697 1.00 77.38 256 LEU A O 1
ATOM 2050 N N . VAL A 1 257 ? -23.143 4.252 4.306 1.00 73.81 257 VAL A N 1
ATOM 2051 C CA . VAL A 1 257 ? -23.003 4.975 3.036 1.00 73.81 257 VAL A CA 1
ATOM 2052 C C . VAL A 1 257 ? -23.962 4.408 1.989 1.00 73.81 257 VAL A C 1
ATOM 2054 O O . VAL A 1 257 ? -24.560 5.177 1.247 1.00 73.81 257 VAL A O 1
ATOM 2057 N N . ARG A 1 258 ? -24.172 3.085 1.946 1.00 73.12 258 ARG A N 1
ATOM 2058 C CA . ARG A 1 258 ? -25.162 2.469 1.044 1.00 73.12 258 ARG A CA 1
ATOM 2059 C C . ARG A 1 258 ? -26.602 2.823 1.401 1.00 73.12 258 ARG A C 1
ATOM 2061 O O . ARG A 1 258 ? -27.403 2.970 0.489 1.00 73.12 258 ARG A O 1
ATOM 2068 N N . SER A 1 259 ? -26.942 2.948 2.686 1.00 74.44 259 SER A N 1
ATOM 2069 C CA . SER A 1 259 ? -28.303 3.324 3.091 1.00 74.44 259 SER A CA 1
ATOM 2070 C C . SER A 1 259 ? -28.608 4.799 2.821 1.00 74.44 259 SER A C 1
ATOM 2072 O O . SER A 1 259 ? -29.757 5.139 2.546 1.00 74.44 259 SER A O 1
ATOM 2074 N N . LYS A 1 260 ? -27.587 5.667 2.862 1.00 68.44 260 LYS A N 1
ATOM 2075 C CA . LYS A 1 260 ? -27.713 7.108 2.592 1.00 68.44 260 LYS A CA 1
ATOM 2076 C C . LYS A 1 260 ? -27.509 7.493 1.121 1.00 68.44 260 LYS A C 1
ATOM 2078 O O . LYS A 1 260 ? -28.042 8.506 0.678 1.00 68.44 260 LYS A O 1
ATOM 2083 N N . GLY A 1 261 ? -26.744 6.714 0.360 1.00 57.16 261 GLY A N 1
ATOM 2084 C CA . GLY A 1 261 ? -26.412 6.994 -1.036 1.00 57.16 261 GLY A CA 1
ATOM 2085 C C . GLY A 1 261 ? -27.522 6.585 -2.003 1.00 57.16 261 GLY A C 1
ATOM 2086 O O . GLY A 1 261 ? -27.478 5.486 -2.549 1.00 57.16 261 GLY A O 1
ATOM 2087 N N . LYS A 1 262 ? -28.493 7.474 -2.240 1.00 47.03 262 LYS A N 1
ATOM 2088 C CA . LYS A 1 262 ? -29.381 7.409 -3.415 1.00 47.03 262 LYS A CA 1
ATOM 2089 C C . LYS A 1 262 ? -28.738 8.123 -4.611 1.00 47.03 262 LYS A C 1
ATOM 2091 O O . LYS A 1 262 ? -28.001 9.089 -4.433 1.00 47.03 262 LYS A O 1
ATOM 2096 N N . ASP A 1 263 ? -28.997 7.588 -5.804 1.00 44.44 263 ASP A N 1
ATOM 2097 C CA . ASP A 1 263 ? -28.438 7.988 -7.098 1.00 44.44 263 ASP A CA 1
ATOM 2098 C C . ASP A 1 263 ? -28.422 9.510 -7.328 1.00 44.44 263 ASP A C 1
ATOM 2100 O O . ASP A 1 263 ? -29.460 10.165 -7.318 1.00 44.44 263 ASP A O 1
ATOM 2104 N N . ILE A 1 264 ? -27.230 10.058 -7.587 1.00 44.19 264 ILE A N 1
ATOM 2105 C CA . ILE A 1 264 ? -27.054 11.413 -8.121 1.00 44.19 264 ILE A CA 1
ATOM 2106 C C . ILE A 1 264 ? -27.018 11.285 -9.648 1.00 44.19 264 ILE A C 1
ATOM 2108 O O . ILE A 1 264 ? -26.101 10.672 -10.203 1.00 44.19 264 ILE A O 1
ATOM 2112 N N . GLU A 1 265 ? -28.023 11.835 -10.325 1.00 28.34 265 GLU A N 1
ATOM 2113 C CA . GLU A 1 265 ? -28.171 11.812 -11.782 1.00 28.34 265 GLU A CA 1
ATOM 2114 C C . GLU A 1 265 ? -28.329 13.248 -12.318 1.00 28.34 265 GLU A C 1
ATOM 2116 O O . GLU A 1 265 ? -29.126 14.016 -11.786 1.00 28.34 265 GLU A O 1
ATOM 2121 N N . GLY A 1 266 ? -27.576 13.620 -13.369 1.00 29.62 266 GLY A N 1
ATOM 2122 C CA . GLY A 1 266 ? -27.897 14.786 -14.214 1.00 29.62 266 GLY A CA 1
ATOM 2123 C C . GLY A 1 266 ? -26.805 15.851 -14.469 1.00 29.62 266 GLY A C 1
ATOM 2124 O O . GLY A 1 266 ? -26.491 16.650 -13.597 1.00 29.62 266 GLY A O 1
ATOM 2125 N N . LYS A 1 267 ? -26.361 15.891 -15.742 1.00 36.94 267 LYS A N 1
ATOM 2126 C CA . LYS A 1 267 ? -25.774 16.952 -16.613 1.00 36.94 267 LYS A CA 1
ATOM 2127 C C . LYS A 1 267 ? -24.560 17.822 -16.181 1.00 36.94 267 LYS A C 1
ATOM 2129 O O . LYS A 1 267 ? -24.545 18.488 -15.153 1.00 36.94 267 LYS A O 1
ATOM 2134 N N . TYR A 1 268 ? -23.631 17.903 -17.151 1.00 53.72 268 TYR A N 1
ATOM 2135 C CA . TYR A 1 268 ? -22.322 18.582 -17.250 1.00 53.72 268 TYR A CA 1
ATOM 2136 C C . TYR A 1 268 ? -21.236 18.076 -16.283 1.00 53.72 268 TYR A C 1
ATOM 2138 O O . TYR A 1 268 ? -21.413 18.082 -15.067 1.00 53.72 268 TYR A O 1
ATOM 2146 N N . TRP A 1 269 ? -20.102 17.617 -16.828 1.00 54.62 269 TRP A N 1
ATOM 2147 C CA . TRP A 1 269 ? -19.056 16.879 -16.100 1.00 54.62 269 TRP A CA 1
ATOM 2148 C C . TRP A 1 269 ? -18.500 17.641 -14.890 1.00 54.62 269 TRP A C 1
ATOM 2150 O O . TRP A 1 269 ? -18.392 17.075 -13.803 1.00 54.62 269 TRP A O 1
ATOM 2160 N N . GLU A 1 270 ? -18.230 18.939 -15.042 1.00 57.53 270 GLU A N 1
ATOM 2161 C CA . GLU A 1 270 ? -17.766 19.803 -13.947 1.00 57.53 270 GLU A CA 1
ATOM 2162 C C . GLU A 1 270 ? -18.812 19.951 -12.840 1.00 57.53 270 GLU A C 1
ATOM 2164 O O . GLU A 1 270 ? -18.477 19.879 -11.657 1.00 57.53 270 GLU A O 1
ATOM 2169 N N . LYS A 1 271 ? -20.089 20.091 -13.216 1.00 61.84 271 LYS A N 1
ATOM 2170 C CA . LYS A 1 271 ? -21.203 20.223 -12.273 1.00 61.84 271 LYS A CA 1
ATOM 2171 C C . LYS A 1 271 ? -21.432 18.920 -11.505 1.00 61.84 271 LYS A C 1
ATOM 2173 O O . LYS A 1 271 ? -21.630 18.964 -10.297 1.00 61.84 271 LYS A O 1
ATOM 2178 N N . MET A 1 272 ? -21.309 17.763 -12.159 1.00 66.12 272 MET A N 1
ATOM 2179 C CA . MET A 1 272 ? -21.392 16.454 -11.496 1.00 66.12 272 MET A CA 1
ATOM 2180 C C . MET A 1 272 ? -20.245 16.215 -10.515 1.00 66.12 272 MET A C 1
ATOM 2182 O O . MET A 1 272 ? -20.479 15.702 -9.418 1.00 66.12 272 MET A O 1
ATOM 2186 N N . VAL A 1 273 ? -19.015 16.595 -10.880 1.00 70.06 273 VAL A N 1
ATOM 2187 C CA . VAL A 1 273 ? -17.880 16.558 -9.949 1.00 70.06 273 VAL A CA 1
ATOM 2188 C C . VAL A 1 273 ? -18.155 17.490 -8.770 1.00 70.06 273 VAL A C 1
ATOM 2190 O O . VAL A 1 273 ? -18.081 17.032 -7.637 1.00 70.06 273 VAL A O 1
ATOM 2193 N N . GLY A 1 274 ? -18.567 18.740 -9.010 1.00 73.44 274 GLY A N 1
ATOM 2194 C CA . GLY A 1 274 ? -18.897 19.704 -7.952 1.00 73.44 274 GLY A CA 1
ATOM 2195 C C . GLY A 1 274 ? -19.973 19.207 -6.978 1.00 73.44 274 GLY A C 1
ATOM 2196 O O . GLY A 1 274 ? -19.742 19.192 -5.771 1.00 73.44 274 GLY A O 1
ATOM 2197 N N . ILE A 1 275 ? -21.101 18.705 -7.495 1.00 74.69 275 ILE A N 1
ATOM 2198 C CA . ILE A 1 275 ? -22.182 18.114 -6.684 1.00 74.69 275 ILE A CA 1
ATOM 2199 C C . ILE A 1 275 ? -21.657 16.928 -5.867 1.00 74.69 275 ILE A C 1
ATOM 2201 O O . ILE A 1 275 ? -21.969 16.800 -4.684 1.00 74.69 275 ILE A O 1
ATOM 2205 N N . SER A 1 276 ? -20.831 16.071 -6.477 1.00 76.25 276 SER A N 1
ATOM 2206 C CA . SER A 1 276 ? -20.235 14.924 -5.783 1.00 76.25 276 SER A CA 1
ATOM 2207 C C . SER A 1 276 ? -19.322 15.374 -4.641 1.00 76.25 276 SER A C 1
ATOM 2209 O O . SER A 1 276 ? -19.376 14.790 -3.564 1.00 76.25 276 SER A O 1
ATOM 2211 N N . MET A 1 277 ? -18.519 16.424 -4.839 1.00 80.50 277 MET A N 1
ATOM 2212 C CA . MET A 1 277 ? -17.649 16.981 -3.797 1.00 80.50 277 MET A CA 1
ATOM 2213 C C . MET A 1 277 ? -18.461 17.523 -2.610 1.00 80.50 277 MET A C 1
ATOM 2215 O O . MET A 1 277 ? -18.150 17.222 -1.455 1.00 80.50 277 MET A O 1
ATOM 2219 N N . GLU A 1 278 ? -19.520 18.289 -2.881 1.00 79.69 278 GLU A N 1
ATOM 2220 C CA . GLU A 1 278 ? -20.367 18.894 -1.848 1.00 79.69 278 GLU A CA 1
ATOM 2221 C C . GLU A 1 278 ? -21.154 17.841 -1.058 1.00 79.69 278 GLU A C 1
ATOM 2223 O O . GLU A 1 278 ? -21.068 17.788 0.175 1.00 79.69 278 GLU A O 1
ATOM 2228 N N . ALA A 1 279 ? -21.847 16.941 -1.764 1.00 78.38 279 ALA A N 1
ATOM 2229 C CA . ALA A 1 279 ? -22.589 15.842 -1.154 1.00 78.38 279 ALA A CA 1
ATOM 2230 C C . ALA A 1 279 ? -21.678 14.982 -0.268 1.00 78.38 279 ALA A C 1
ATOM 2232 O O . ALA A 1 279 ? -22.048 14.600 0.846 1.00 78.38 279 ALA A O 1
ATOM 2233 N N . MET A 1 280 ? -20.451 14.726 -0.729 1.00 80.31 280 MET A N 1
ATOM 2234 C CA . MET A 1 280 ? -19.504 13.897 0.000 1.00 80.31 280 MET A CA 1
ATOM 2235 C C . MET A 1 280 ? -18.904 14.616 1.219 1.00 80.31 280 MET A C 1
ATOM 2237 O O . MET A 1 280 ? -18.659 13.984 2.248 1.00 80.31 280 MET A O 1
ATOM 2241 N N . SER A 1 281 ? -18.738 15.941 1.161 1.00 81.69 281 SER A N 1
ATOM 2242 C CA . SER A 1 281 ? -18.356 16.761 2.318 1.00 81.69 281 SER A CA 1
ATOM 2243 C C . SER A 1 281 ? -19.424 16.739 3.418 1.00 81.69 281 SER A C 1
ATOM 2245 O O . SER A 1 281 ? -19.088 16.577 4.596 1.00 81.69 281 SER A O 1
ATOM 2247 N N . LYS A 1 282 ? -20.709 16.827 3.043 1.00 83.88 282 LYS A N 1
ATOM 2248 C CA . LYS A 1 282 ? -21.836 16.718 3.982 1.00 83.88 282 LYS A CA 1
ATOM 2249 C C . LYS A 1 282 ? -21.898 15.330 4.617 1.00 83.88 282 LYS A C 1
ATOM 2251 O O . LYS A 1 282 ? -21.867 15.207 5.840 1.00 83.88 282 LYS A O 1
ATOM 2256 N N . LEU A 1 283 ? -21.882 14.282 3.794 1.00 82.25 283 LEU A N 1
ATOM 2257 C CA . LEU A 1 283 ? -21.925 12.899 4.269 1.00 82.25 283 LEU A CA 1
ATOM 2258 C C . LEU A 1 283 ? -20.689 12.543 5.121 1.00 82.25 283 LEU A C 1
ATOM 2260 O O . LEU A 1 283 ? -20.820 11.797 6.086 1.00 82.25 283 LEU A O 1
ATOM 2264 N N . ARG A 1 284 ? -19.508 13.127 4.864 1.00 86.38 284 ARG A N 1
ATOM 2265 C CA . ARG A 1 284 ? -18.346 13.024 5.771 1.00 86.38 284 ARG A CA 1
ATOM 2266 C C . ARG A 1 284 ? -18.671 13.539 7.175 1.00 86.38 284 ARG A C 1
ATOM 2268 O O . ARG A 1 284 ? -18.272 12.899 8.144 1.00 86.38 284 ARG A O 1
ATOM 2275 N N . GLY A 1 285 ? -19.321 14.700 7.280 1.00 86.25 285 GLY A N 1
ATOM 2276 C CA . GLY A 1 285 ? -19.742 15.274 8.561 1.00 86.25 285 GLY A CA 1
ATOM 2277 C C . GLY A 1 285 ? -20.649 14.307 9.312 1.00 86.25 285 GLY A C 1
ATOM 2278 O O . GLY A 1 285 ? -20.299 13.860 10.399 1.00 86.25 285 GLY A O 1
ATOM 2279 N N . GLU A 1 286 ? -21.713 13.858 8.646 1.00 86.56 286 GLU A N 1
ATOM 2280 C CA . GLU A 1 286 ? -22.678 12.910 9.213 1.00 86.56 286 GLU A CA 1
ATOM 2281 C C . GLU A 1 286 ? -22.040 11.577 9.641 1.00 86.56 286 GLU A C 1
ATOM 2283 O O . GLU A 1 286 ? -22.388 11.025 10.682 1.00 86.56 286 GLU A O 1
ATOM 2288 N N . VAL A 1 287 ? -21.102 11.036 8.853 1.00 86.25 287 VAL A N 1
ATOM 2289 C CA . VAL A 1 287 ? -20.376 9.804 9.205 1.00 86.25 287 VAL A CA 1
ATOM 2290 C C . VAL A 1 287 ? -19.460 10.033 10.407 1.00 86.25 287 VAL A C 1
ATOM 2292 O O . VAL A 1 287 ? -19.368 9.166 11.271 1.00 86.25 287 VAL A O 1
ATOM 2295 N N . ASN A 1 288 ? -18.785 11.181 10.491 1.00 90.00 288 ASN A N 1
ATOM 2296 C CA . ASN A 1 288 ? -17.922 11.504 11.628 1.00 90.00 288 ASN A CA 1
ATOM 2297 C C . ASN A 1 288 ? -18.720 11.740 12.916 1.00 90.00 288 ASN A C 1
ATOM 2299 O O . ASN A 1 288 ? -18.249 11.363 13.989 1.00 90.00 288 ASN A O 1
ATOM 2303 N N . ASP A 1 289 ? -19.914 12.323 12.817 1.00 90.81 289 ASP A N 1
ATOM 2304 C CA . ASP A 1 289 ? -20.837 12.467 13.943 1.00 90.81 289 ASP A CA 1
ATOM 2305 C C . ASP A 1 289 ? -21.320 11.099 14.427 1.00 90.81 289 ASP A C 1
ATOM 2307 O O . ASP A 1 289 ? -21.148 10.771 15.600 1.00 90.81 289 ASP A O 1
ATOM 2311 N N . PHE A 1 290 ? -21.761 10.244 13.502 1.00 88.94 290 PHE A N 1
ATOM 2312 C CA . PHE A 1 290 ? -22.140 8.865 13.807 1.00 88.94 290 PHE A CA 1
ATOM 2313 C C . PHE A 1 290 ? -20.994 8.059 14.446 1.00 88.94 290 PHE A C 1
ATOM 2315 O O . PHE A 1 290 ? -21.201 7.344 15.422 1.00 88.94 290 PHE A O 1
ATOM 2322 N N . LEU A 1 291 ? -19.760 8.177 13.938 1.00 87.38 291 LEU A N 1
ATOM 2323 C CA . LEU A 1 291 ? -18.598 7.490 14.516 1.00 87.38 291 LEU A CA 1
ATOM 2324 C C . LEU A 1 291 ? -18.275 7.976 15.930 1.00 87.38 291 LEU A C 1
ATOM 2326 O O . LEU A 1 291 ? -17.828 7.176 16.756 1.00 87.38 291 LEU A O 1
ATOM 2330 N N . ARG A 1 292 ? -18.471 9.269 16.203 1.00 88.56 292 ARG A N 1
ATOM 2331 C CA . ARG A 1 292 ? -18.274 9.850 17.534 1.00 88.56 292 ARG A CA 1
ATOM 2332 C C . ARG A 1 292 ? -19.325 9.332 18.514 1.00 88.56 292 ARG A C 1
ATOM 2334 O O . ARG A 1 292 ? -18.969 9.041 19.652 1.00 88.56 292 ARG A O 1
ATOM 2341 N N . GLU A 1 293 ? -20.571 9.188 18.071 1.00 88.12 293 GLU A N 1
ATOM 2342 C CA . GLU A 1 293 ? -21.667 8.614 18.860 1.00 88.12 293 GLU A CA 1
ATOM 2343 C C . GLU A 1 293 ? -21.470 7.111 19.125 1.00 88.12 293 GLU A C 1
ATOM 2345 O O . GLU A 1 293 ? -21.559 6.693 20.276 1.00 88.12 293 GLU A O 1
ATOM 2350 N N . ASP A 1 294 ? -21.121 6.312 18.105 1.00 87.38 294 ASP A N 1
ATOM 2351 C CA . ASP A 1 294 ? -20.886 4.857 18.243 1.00 87.38 294 ASP A CA 1
ATOM 2352 C C . ASP A 1 294 ? -19.691 4.548 19.156 1.00 87.38 294 ASP A C 1
ATOM 2354 O O . ASP A 1 294 ? -19.750 3.632 19.972 1.00 87.38 294 ASP A O 1
ATOM 2358 N N . ASN A 1 295 ? -18.592 5.302 19.025 1.00 84.12 295 ASN A N 1
ATOM 2359 C CA . ASN A 1 295 ? -17.330 4.967 19.693 1.00 84.12 295 ASN A CA 1
ATOM 2360 C C . ASN A 1 295 ? -17.025 5.809 20.940 1.00 84.12 295 ASN A C 1
ATOM 2362 O O . ASN A 1 295 ? -16.036 5.546 21.625 1.00 84.12 295 ASN A O 1
ATOM 2366 N N . GLY A 1 296 ? -17.790 6.870 21.202 1.00 81.69 296 GLY A N 1
ATOM 2367 C CA . GLY A 1 296 ? -17.585 7.761 22.346 1.00 81.69 296 GLY A CA 1
ATOM 2368 C C . GLY A 1 296 ? -16.263 8.542 22.341 1.00 81.69 296 GLY A C 1
ATOM 2369 O O . GLY A 1 296 ? -15.893 9.096 23.373 1.00 81.69 296 GLY A O 1
ATOM 2370 N N . SER A 1 297 ? -15.523 8.599 21.227 1.00 83.75 297 SER A N 1
ATOM 2371 C CA . SER A 1 297 ? -14.250 9.332 21.113 1.00 83.75 297 SER A CA 1
ATOM 2372 C C . SER A 1 297 ? -14.076 9.990 19.736 1.00 83.75 297 SER A C 1
ATOM 2374 O O . SER A 1 297 ? -14.627 9.503 18.748 1.00 83.75 297 SER A O 1
ATOM 2376 N N . PRO A 1 298 ? -13.287 11.078 19.627 1.00 85.44 298 PRO A N 1
ATOM 2377 C CA . PRO A 1 298 ? -13.078 11.790 18.362 1.00 85.44 298 PRO A CA 1
ATOM 2378 C C . PRO A 1 298 ? -11.900 11.256 17.519 1.00 85.44 298 PRO A C 1
ATOM 2380 O O . PRO A 1 298 ? -11.592 11.822 16.467 1.00 85.44 298 PRO A O 1
ATOM 2383 N N . TYR A 1 299 ? -11.187 10.214 17.968 1.00 86.69 299 TYR A N 1
ATOM 2384 C CA . TYR A 1 299 ? -9.958 9.750 17.302 1.00 86.69 299 TYR A CA 1
ATOM 2385 C C . TYR A 1 299 ? -10.213 9.060 15.962 1.00 86.69 299 TYR A C 1
ATOM 2387 O O . TYR A 1 299 ? -9.380 9.148 15.049 1.00 86.69 299 TYR A O 1
ATOM 2395 N N . LEU A 1 300 ? -11.346 8.369 15.838 1.00 88.00 300 LEU A N 1
ATOM 2396 C CA . LEU A 1 300 ? -11.738 7.681 14.619 1.00 88.00 300 LEU A CA 1
ATOM 2397 C C . LEU A 1 300 ? -12.550 8.628 13.737 1.00 88.00 300 LEU A C 1
ATOM 2399 O O . LEU A 1 300 ? -13.717 8.899 13.997 1.00 88.00 300 LEU A O 1
ATOM 2403 N N . LYS A 1 301 ? -11.909 9.134 12.682 1.00 87.31 301 LYS A N 1
ATOM 2404 C CA . LYS A 1 301 ? -12.521 10.070 11.738 1.00 87.31 301 LYS A CA 1
ATOM 2405 C C . LYS A 1 301 ? -12.199 9.720 10.297 1.00 87.31 301 LYS A C 1
ATOM 2407 O O . LYS A 1 301 ? -11.102 9.247 9.975 1.00 87.31 301 LYS A O 1
ATOM 2412 N N . MET A 1 302 ? -13.149 10.021 9.430 1.00 84.50 302 MET A N 1
ATOM 2413 C CA . MET A 1 302 ? -13.005 9.949 7.991 1.00 84.50 302 MET A CA 1
ATOM 2414 C C . MET A 1 302 ? -12.535 11.283 7.423 1.00 84.50 302 MET A C 1
ATOM 2416 O O . MET A 1 302 ? -13.000 12.363 7.803 1.00 84.50 302 MET A O 1
ATOM 2420 N N . ALA A 1 303 ? -11.604 11.186 6.487 1.00 81.56 303 ALA A N 1
ATOM 2421 C CA . ALA A 1 303 ? -11.196 12.254 5.605 1.00 81.56 303 ALA A CA 1
ATOM 2422 C C . ALA A 1 303 ? -11.837 12.037 4.231 1.00 81.56 303 ALA A C 1
ATOM 2424 O O . ALA A 1 303 ? -12.047 10.909 3.787 1.00 81.56 303 ALA A O 1
ATOM 2425 N N . TYR A 1 304 ? -12.143 13.150 3.578 1.00 75.12 304 TYR A N 1
ATOM 2426 C CA . TYR A 1 304 ? -12.574 13.157 2.191 1.00 75.12 304 TYR A CA 1
ATOM 2427 C C . TYR A 1 304 ? -11.360 12.888 1.290 1.00 75.12 304 TYR A C 1
ATOM 2429 O O . TYR A 1 304 ? -10.338 13.564 1.441 1.00 75.12 304 TYR A O 1
ATOM 2437 N N . GLU A 1 305 ? -11.456 11.889 0.411 1.00 75.44 305 GLU A N 1
ATOM 2438 C CA . GLU A 1 305 ? -10.484 11.672 -0.664 1.00 75.44 305 GLU A CA 1
ATOM 2439 C C . GLU A 1 305 ? -10.893 12.433 -1.932 1.00 75.44 305 GLU A C 1
ATOM 2441 O O . GLU A 1 305 ? -12.006 12.933 -2.059 1.00 75.44 305 GLU A O 1
ATOM 2446 N N . GLU A 1 306 ? -9.973 12.526 -2.887 1.00 80.44 306 GLU A N 1
ATOM 2447 C CA . GLU A 1 306 ? -10.234 13.126 -4.195 1.00 80.44 306 GLU A CA 1
ATOM 2448 C C . GLU A 1 306 ? -11.383 12.425 -4.948 1.00 80.44 306 GLU A C 1
ATOM 2450 O O . GLU A 1 306 ? -11.571 11.209 -4.858 1.00 80.44 306 GLU A O 1
ATOM 2455 N N . VAL A 1 307 ? -12.162 13.195 -5.713 1.00 82.38 307 VAL A N 1
ATOM 2456 C CA . VAL A 1 307 ? -13.108 12.642 -6.693 1.00 82.38 307 VAL A CA 1
ATOM 2457 C C . VAL A 1 307 ? -12.311 12.234 -7.926 1.00 82.38 307 VAL A C 1
ATOM 2459 O O . VAL A 1 307 ? -11.550 13.029 -8.460 1.00 82.38 307 VAL A O 1
ATOM 2462 N N . LEU A 1 308 ? -12.486 11.004 -8.397 1.00 84.38 308 LEU A N 1
ATOM 2463 C CA . LEU A 1 308 ? -11.910 10.509 -9.642 1.00 84.38 308 LEU A CA 1
ATOM 2464 C C . LEU A 1 308 ? -12.967 10.513 -10.743 1.00 84.38 308 LEU A C 1
ATOM 2466 O O . LEU A 1 308 ? -14.006 9.857 -10.604 1.00 84.38 308 LEU A O 1
ATOM 2470 N N . PHE A 1 309 ? -12.700 11.224 -11.837 1.00 80.94 309 PHE A N 1
ATOM 2471 C CA . PHE A 1 309 ? -13.586 11.250 -12.994 1.00 80.94 309 PHE A CA 1
ATOM 2472 C C . PHE A 1 309 ? -12.872 11.748 -14.266 1.00 80.94 309 PHE A C 1
ATOM 2474 O O . PHE A 1 309 ? -12.472 12.894 -14.333 1.00 80.94 309 PHE A O 1
ATOM 2481 N N . LEU A 1 310 ? -12.714 10.984 -15.344 1.00 81.88 310 LEU A N 1
ATOM 2482 C CA . LEU A 1 310 ? -13.042 9.576 -15.583 1.00 81.88 310 LEU A CA 1
ATOM 2483 C C . LEU A 1 310 ? -12.186 8.630 -14.720 1.00 81.88 310 LEU A C 1
ATOM 2485 O O . LEU A 1 310 ? -11.145 9.020 -14.187 1.00 81.88 310 LEU A O 1
ATOM 2489 N N . VAL A 1 311 ? -12.622 7.375 -14.559 1.00 84.81 311 VAL A N 1
ATOM 2490 C CA . VAL A 1 311 ? -11.889 6.366 -13.772 1.00 84.81 311 VAL A CA 1
ATOM 2491 C C . VAL A 1 311 ? -12.030 4.955 -14.349 1.00 84.81 311 VAL A C 1
ATOM 2493 O O . VAL A 1 311 ? -13.100 4.545 -14.800 1.00 84.81 311 VAL A O 1
ATOM 2496 N N . VAL A 1 312 ? -10.946 4.178 -14.290 1.00 83.69 312 VAL A N 1
ATOM 2497 C CA . VAL A 1 312 ? -10.882 2.779 -14.736 1.00 83.69 312 VAL A CA 1
ATOM 2498 C C . VAL A 1 312 ? -10.396 1.879 -13.612 1.00 83.69 312 VAL A C 1
ATOM 2500 O O . VAL A 1 312 ? -9.323 2.084 -13.038 1.00 83.69 312 VAL A O 1
ATOM 2503 N N . PHE A 1 313 ? -11.145 0.807 -13.358 1.00 82.62 313 PHE A N 1
ATOM 2504 C CA . PHE A 1 313 ? -10.765 -0.246 -12.418 1.00 82.62 313 PHE A CA 1
ATOM 2505 C C . PHE A 1 313 ? -10.300 -1.495 -13.172 1.00 82.62 313 PHE A C 1
ATOM 2507 O O . PHE A 1 313 ? -11.107 -2.232 -13.735 1.00 82.62 313 PHE A O 1
ATOM 2514 N N . THR A 1 314 ? -8.996 -1.785 -13.131 1.00 77.75 314 THR A N 1
ATOM 2515 C CA . THR A 1 314 ? -8.407 -2.984 -13.766 1.00 77.75 314 THR A CA 1
ATOM 2516 C C . THR A 1 314 ? -8.334 -4.180 -12.811 1.00 77.75 314 THR A C 1
ATOM 2518 O O . THR A 1 314 ? -8.163 -5.329 -13.219 1.00 77.75 314 THR A O 1
ATOM 2521 N N . GLY A 1 315 ? -8.482 -3.950 -11.503 1.00 73.56 315 GLY A N 1
ATOM 2522 C CA . GLY A 1 315 ? -8.561 -5.019 -10.514 1.00 73.56 315 GLY A CA 1
ATOM 2523 C C . GLY A 1 315 ? -8.509 -4.535 -9.069 1.00 73.56 315 GLY A C 1
ATOM 2524 O O . GLY A 1 315 ? -8.555 -3.344 -8.767 1.00 73.56 315 GLY A O 1
ATOM 2525 N N . LYS A 1 316 ? -8.385 -5.481 -8.132 1.00 72.75 316 LYS A N 1
ATOM 2526 C CA . LYS A 1 316 ? -8.345 -5.189 -6.691 1.00 72.75 316 LYS A CA 1
ATOM 2527 C C . LYS A 1 316 ? -7.173 -4.259 -6.357 1.00 72.75 316 LYS A C 1
ATOM 2529 O O . LYS A 1 316 ? -6.015 -4.643 -6.522 1.00 72.75 316 LYS A O 1
ATOM 2534 N N . LYS A 1 317 ? -7.479 -3.058 -5.851 1.00 76.75 317 LYS A N 1
ATOM 2535 C CA . LYS A 1 317 ? -6.507 -1.982 -5.564 1.00 76.75 317 LYS A CA 1
ATOM 2536 C C . LYS A 1 317 ? -5.693 -1.527 -6.790 1.00 76.75 317 LYS A C 1
ATOM 2538 O O . LYS A 1 317 ? -4.612 -0.977 -6.598 1.00 76.75 317 LYS A O 1
ATOM 2543 N N . LYS A 1 318 ? -6.172 -1.794 -8.011 1.00 83.50 318 LYS A N 1
ATOM 2544 C CA . LYS A 1 318 ? -5.538 -1.399 -9.275 1.00 83.50 318 LYS A CA 1
ATOM 2545 C C . LYS A 1 318 ? -6.503 -0.536 -10.084 1.00 83.50 318 LYS A C 1
ATOM 2547 O O . LYS A 1 318 ? -7.490 -1.054 -10.604 1.00 83.50 318 LYS A O 1
ATOM 2552 N N . TYR A 1 319 ? -6.231 0.758 -10.156 1.00 88.06 319 TYR A N 1
ATOM 2553 C CA . TYR A 1 319 ? -7.094 1.720 -10.837 1.00 88.06 319 TYR A CA 1
ATOM 2554 C C . TYR A 1 319 ? -6.315 2.967 -11.238 1.00 88.06 319 TYR A C 1
ATOM 2556 O O . TYR A 1 319 ? -5.229 3.221 -10.707 1.00 88.06 319 TYR A O 1
ATOM 2564 N N . TYR A 1 320 ? -6.868 3.719 -12.179 1.00 91.06 320 TYR A N 1
ATOM 2565 C CA . TYR A 1 320 ? -6.371 5.032 -12.557 1.00 91.06 320 TYR A CA 1
ATOM 2566 C C . TYR A 1 320 ? -7.531 5.943 -12.956 1.00 91.06 320 TYR A C 1
ATOM 2568 O O . TYR A 1 320 ? -8.598 5.448 -13.319 1.00 91.06 320 TYR A O 1
ATOM 2576 N N . GLY A 1 321 ? -7.342 7.252 -12.850 1.00 89.00 321 GLY A N 1
ATOM 2577 C CA . GLY A 1 321 ? -8.354 8.236 -13.221 1.00 89.00 321 GLY A CA 1
ATOM 2578 C C . GLY A 1 321 ? -7.849 9.665 -13.087 1.00 89.00 321 GLY A C 1
ATOM 2579 O O . GLY A 1 321 ? -6.727 9.887 -12.626 1.00 89.00 321 GLY A O 1
ATOM 2580 N N . ILE A 1 322 ? -8.679 10.625 -13.475 1.00 85.94 322 ILE A N 1
ATOM 2581 C CA . ILE A 1 322 ? -8.369 12.052 -13.355 1.00 85.94 322 ILE A CA 1
ATOM 2582 C C . ILE A 1 322 ? -8.807 12.528 -11.960 1.00 85.94 322 ILE A C 1
ATOM 2584 O O . ILE A 1 322 ? -9.984 12.379 -11.621 1.00 85.94 322 ILE A O 1
ATOM 2588 N N . PRO A 1 323 ? -7.890 13.036 -11.115 1.00 87.50 323 PRO A N 1
ATOM 2589 C CA . PRO A 1 323 ? -8.228 13.453 -9.760 1.00 87.50 323 PRO A CA 1
ATOM 2590 C C . PRO A 1 323 ? -8.795 14.872 -9.712 1.00 87.50 323 PRO A C 1
ATOM 2592 O O . PRO A 1 323 ? -8.282 15.780 -10.354 1.00 87.50 323 PRO A O 1
ATOM 2595 N N . HIS A 1 324 ? -9.798 15.083 -8.866 1.00 81.88 324 HIS A N 1
ATOM 2596 C CA . HIS A 1 324 ? -10.413 16.368 -8.550 1.00 81.88 324 HIS A CA 1
ATOM 2597 C C . HIS A 1 324 ? -10.374 16.564 -7.031 1.00 81.88 324 HIS A C 1
ATOM 2599 O O . HIS A 1 324 ? -11.036 15.849 -6.275 1.00 81.88 324 HIS A O 1
ATOM 2605 N N . THR A 1 325 ? -9.555 17.510 -6.574 1.00 79.50 325 THR A N 1
ATOM 2606 C CA . THR A 1 325 ? -9.270 17.721 -5.146 1.00 79.50 325 THR A CA 1
ATOM 2607 C C . THR A 1 325 ? -10.113 18.843 -4.550 1.00 79.50 325 THR A C 1
ATOM 2609 O O . THR A 1 325 ? -10.947 18.583 -3.691 1.00 79.50 325 THR A O 1
ATOM 2612 N N . ASN A 1 326 ? -9.906 20.076 -5.025 1.00 73.31 326 ASN A N 1
ATOM 2613 C CA . ASN A 1 326 ? -10.567 21.288 -4.516 1.00 73.31 326 ASN A CA 1
ATOM 2614 C C . ASN A 1 326 ? -11.579 21.869 -5.507 1.00 73.31 326 ASN A C 1
ATOM 2616 O O . ASN A 1 326 ? -12.594 22.423 -5.101 1.00 73.31 326 ASN A O 1
ATOM 2620 N N . LYS A 1 327 ? -11.300 21.732 -6.804 1.00 76.94 327 LYS A N 1
ATOM 2621 C CA . LYS A 1 327 ? -12.166 22.177 -7.894 1.00 76.94 327 LYS A CA 1
ATOM 2622 C C . LYS A 1 327 ? -12.135 21.162 -9.035 1.00 76.94 327 LYS A C 1
ATOM 2624 O O . LYS A 1 327 ? -11.135 20.443 -9.162 1.00 76.94 327 LYS A O 1
ATOM 2629 N N . PRO A 1 328 ? -13.179 21.107 -9.876 1.00 77.38 328 PRO A N 1
ATOM 2630 C CA . PRO A 1 328 ? -13.119 20.358 -11.119 1.00 77.38 328 PRO A CA 1
ATOM 2631 C C . PRO A 1 328 ? -11.910 20.808 -11.958 1.00 77.38 328 PRO A C 1
ATOM 2633 O O . PRO A 1 328 ? -11.779 21.989 -12.268 1.00 77.38 328 PRO A O 1
ATOM 2636 N N . ASN A 1 329 ? -10.984 19.894 -12.267 1.00 78.88 329 ASN A N 1
ATOM 2637 C CA . ASN A 1 329 ? -9.871 20.145 -13.170 1.00 78.88 329 ASN A CA 1
ATOM 2638 C C . ASN A 1 329 ? -9.542 18.867 -13.950 1.00 78.88 329 ASN A C 1
ATOM 2640 O O . ASN A 1 329 ? -8.964 17.929 -13.403 1.00 78.88 329 ASN A O 1
ATOM 2644 N N . PHE A 1 330 ? -9.909 18.857 -15.229 1.00 77.50 330 PHE A N 1
ATOM 2645 C CA . PHE A 1 330 ? -9.702 17.722 -16.128 1.00 77.50 330 PHE A CA 1
ATOM 2646 C C . PHE A 1 330 ? -8.288 17.636 -16.709 1.00 77.50 330 PHE A C 1
ATOM 2648 O O . PHE A 1 330 ? -7.899 16.598 -17.231 1.00 77.50 330 PHE A O 1
ATOM 2655 N N . ASN A 1 331 ? -7.487 18.688 -16.531 1.00 75.81 331 ASN A N 1
ATOM 2656 C CA . ASN A 1 331 ? -6.097 18.748 -16.982 1.00 75.81 331 ASN A CA 1
ATOM 2657 C C . ASN A 1 331 ? -5.116 18.257 -15.905 1.00 75.81 331 ASN A C 1
ATOM 2659 O O . ASN A 1 331 ? -3.904 18.442 -16.017 1.00 75.81 331 ASN A O 1
ATOM 2663 N N . ASN A 1 332 ? -5.626 17.667 -14.821 1.00 77.94 332 ASN A N 1
ATOM 2664 C CA . ASN A 1 332 ? -4.786 17.122 -13.769 1.00 77.94 332 ASN A CA 1
ATOM 2665 C C . ASN A 1 332 ? -4.039 15.874 -14.247 1.00 77.94 332 ASN A C 1
ATOM 2667 O O . ASN A 1 332 ? -4.570 15.026 -14.962 1.00 77.94 332 ASN A O 1
ATOM 2671 N N . LYS A 1 333 ? -2.802 15.723 -13.765 1.00 84.31 333 LYS A N 1
ATOM 2672 C CA . LYS A 1 333 ? -2.002 14.517 -13.987 1.00 84.31 333 LYS A CA 1
ATOM 2673 C C . LYS A 1 333 ? -2.767 13.277 -13.519 1.00 84.31 333 LYS A C 1
ATOM 2675 O O . LYS A 1 333 ? -3.293 13.260 -12.405 1.00 84.31 333 LYS A O 1
ATOM 2680 N N . LEU A 1 334 ? -2.751 12.224 -14.339 1.00 86.69 334 LEU A N 1
ATOM 2681 C CA . LEU A 1 334 ? -3.426 10.968 -14.021 1.00 86.69 334 LEU A CA 1
ATOM 2682 C C . LEU A 1 334 ? -3.009 10.419 -12.657 1.00 86.69 334 LEU A C 1
ATOM 2684 O O . LEU A 1 334 ? -1.829 10.193 -12.363 1.00 86.69 334 LEU A O 1
ATOM 2688 N N . PHE A 1 335 ? -4.017 10.128 -11.847 1.00 87.19 335 PHE A N 1
ATOM 2689 C CA . PHE A 1 335 ? -3.860 9.420 -10.597 1.00 87.19 335 PHE A CA 1
ATOM 2690 C C . PHE A 1 335 ? -3.781 7.925 -10.880 1.00 87.19 335 PHE A C 1
ATOM 2692 O O . PHE A 1 335 ? -4.741 7.336 -11.366 1.00 87.19 335 PHE A O 1
ATOM 2699 N N . ILE A 1 336 ? -2.648 7.286 -10.577 1.00 89.31 336 ILE A N 1
ATOM 2700 C CA . ILE A 1 336 ? -2.411 5.872 -10.900 1.00 89.31 336 ILE A CA 1
ATOM 2701 C C . ILE A 1 336 ? -2.110 5.085 -9.624 1.00 89.31 336 ILE A C 1
ATOM 2703 O O . ILE A 1 336 ? -1.153 5.361 -8.897 1.00 89.31 336 ILE A O 1
ATOM 2707 N N . ARG A 1 337 ? -2.888 4.029 -9.364 1.00 86.25 337 ARG A N 1
ATOM 2708 C CA . ARG A 1 337 ? -2.717 3.153 -8.199 1.00 86.25 337 ARG A CA 1
ATOM 2709 C C . ARG A 1 337 ? -2.446 1.720 -8.611 1.00 86.25 337 ARG A C 1
ATOM 2711 O O . ARG A 1 337 ? -3.316 1.028 -9.122 1.00 86.25 337 ARG A O 1
ATOM 2718 N N . ARG A 1 338 ? -1.222 1.258 -8.320 1.00 81.94 338 ARG A N 1
ATOM 2719 C CA . ARG A 1 338 ? -0.749 -0.142 -8.432 1.00 81.94 338 ARG A CA 1
ATOM 2720 C C . ARG A 1 338 ? -0.986 -0.818 -9.791 1.00 81.94 338 ARG A C 1
ATOM 2722 O O . ARG A 1 338 ? -0.884 -2.048 -9.883 1.00 81.94 338 ARG A O 1
ATOM 2729 N N . VAL A 1 339 ? -1.269 -0.041 -10.833 1.00 85.94 339 VAL A N 1
ATOM 2730 C CA . VAL A 1 339 ? -1.221 -0.518 -12.214 1.00 85.94 339 VAL A CA 1
ATOM 2731 C C . VAL A 1 339 ? 0.230 -0.865 -12.550 1.00 85.94 339 VAL A C 1
ATOM 2733 O O . VAL A 1 339 ? 1.167 -0.397 -11.909 1.00 85.94 339 VAL A O 1
ATOM 2736 N N . GLU A 1 340 ? 0.450 -1.768 -13.493 1.00 81.62 340 GLU A N 1
ATOM 2737 C CA . GLU A 1 340 ? 1.776 -2.363 -13.669 1.00 81.62 340 GLU A CA 1
ATOM 2738 C C . GLU A 1 340 ? 2.830 -1.398 -14.192 1.00 81.62 340 GLU A C 1
ATOM 2740 O O . GLU A 1 340 ? 4.004 -1.575 -13.879 1.00 81.62 340 GLU A O 1
ATOM 2745 N N . ILE A 1 341 ? 2.398 -0.339 -14.876 1.00 86.25 341 ILE A N 1
ATOM 2746 C CA . ILE A 1 341 ? 3.264 0.720 -15.393 1.00 86.25 341 ILE A CA 1
ATOM 2747 C C . ILE A 1 341 ? 4.038 1.466 -14.294 1.00 86.25 341 ILE A C 1
ATOM 2749 O O . ILE A 1 341 ? 5.127 1.963 -14.552 1.00 86.25 341 ILE A O 1
ATOM 2753 N N . VAL A 1 342 ? 3.517 1.519 -13.057 1.00 84.00 342 VAL A N 1
ATOM 2754 C CA . VAL A 1 342 ? 4.194 2.192 -11.930 1.00 84.00 342 VAL A CA 1
ATOM 2755 C C . VAL A 1 342 ? 5.105 1.251 -11.136 1.00 84.00 342 VAL A C 1
ATOM 2757 O O . VAL A 1 342 ? 5.715 1.662 -10.150 1.00 84.00 342 VAL A O 1
ATOM 2760 N N . LYS A 1 343 ? 5.198 -0.030 -11.517 1.00 83.50 343 LYS A N 1
ATOM 2761 C CA . LYS A 1 343 ? 6.114 -0.973 -10.864 1.00 83.50 343 LYS A CA 1
ATOM 2762 C C . LYS A 1 343 ? 7.545 -0.752 -11.356 1.00 83.50 343 LYS A C 1
ATOM 2764 O O . LYS A 1 343 ? 7.794 -0.594 -12.548 1.00 83.50 343 LYS A O 1
ATOM 2769 N N . GLN A 1 344 ? 8.497 -0.825 -10.430 1.00 78.88 344 GLN A N 1
ATOM 2770 C CA . GLN A 1 344 ? 9.925 -0.810 -10.755 1.00 78.88 344 GLN A CA 1
ATOM 2771 C C . GLN A 1 344 ? 10.320 -2.039 -11.597 1.00 78.88 344 GLN A C 1
ATOM 2773 O O . GLN A 1 344 ? 9.704 -3.099 -11.477 1.00 78.88 344 GLN A O 1
ATOM 2778 N N . GLY A 1 345 ? 11.348 -1.894 -12.439 1.00 83.44 345 GLY A N 1
ATOM 2779 C CA . GLY A 1 345 ? 11.866 -2.960 -13.312 1.00 83.44 345 GLY A CA 1
ATOM 2780 C C . GLY A 1 345 ? 11.127 -3.134 -14.647 1.00 83.44 345 GLY A C 1
ATOM 2781 O O . GLY A 1 345 ? 11.524 -3.961 -15.471 1.00 83.44 345 GLY A O 1
ATOM 2782 N N . GLN A 1 346 ? 10.062 -2.363 -14.896 1.00 88.88 346 GLN A N 1
ATOM 2783 C CA . GLN A 1 346 ? 9.454 -2.284 -16.228 1.00 88.88 346 GLN A CA 1
ATOM 2784 C C . GLN A 1 346 ? 10.268 -1.387 -17.153 1.00 88.88 346 GLN A C 1
ATOM 2786 O O . GLN A 1 346 ? 10.781 -0.365 -16.685 1.00 88.88 346 GLN A O 1
ATOM 2791 N N . SER A 1 347 ? 10.354 -1.788 -18.425 1.00 89.69 347 SER A N 1
ATOM 2792 C CA . SER A 1 347 ? 11.037 -1.033 -19.475 1.00 89.69 347 SER A CA 1
ATOM 2793 C C . SER A 1 347 ? 10.286 0.260 -19.783 1.00 89.69 347 SER A C 1
ATOM 2795 O O . SER A 1 347 ? 9.099 0.380 -19.456 1.00 89.69 347 SER A O 1
ATOM 2797 N N . LYS A 1 348 ? 10.973 1.241 -20.370 1.00 90.44 348 LYS A N 1
ATOM 2798 C CA . LYS A 1 348 ? 10.371 2.524 -20.751 1.00 90.44 348 LYS A CA 1
ATOM 2799 C C . LYS A 1 348 ? 9.249 2.301 -21.772 1.00 90.44 348 LYS A C 1
ATOM 2801 O O . LYS A 1 348 ? 8.122 2.705 -21.492 1.00 90.44 348 LYS A O 1
ATOM 2806 N N . TYR A 1 349 ? 9.511 1.487 -22.794 1.00 87.88 349 TYR A N 1
ATOM 2807 C CA . TYR A 1 349 ? 8.538 1.074 -23.808 1.00 87.88 349 TYR A CA 1
ATOM 2808 C C . TYR A 1 349 ? 7.241 0.512 -23.198 1.00 87.88 349 TYR A C 1
ATOM 2810 O O . TYR A 1 349 ? 6.136 0.961 -23.491 1.00 87.88 349 TYR A O 1
ATOM 2818 N N . PHE A 1 350 ? 7.353 -0.412 -22.233 1.00 88.31 350 PHE A N 1
ATOM 2819 C CA . PHE A 1 350 ? 6.190 -0.985 -21.540 1.00 88.31 350 PHE A CA 1
ATOM 2820 C C . PHE A 1 350 ? 5.357 0.079 -20.806 1.00 88.31 350 PHE A C 1
ATOM 2822 O O . PHE A 1 350 ? 4.132 -0.027 -20.713 1.00 88.31 350 PHE A O 1
ATOM 2829 N N . ARG A 1 351 ? 6.016 1.094 -20.232 1.00 90.94 351 ARG A N 1
ATOM 2830 C CA . ARG A 1 351 ? 5.325 2.186 -19.538 1.00 90.94 351 ARG A CA 1
ATOM 2831 C C . ARG A 1 351 ? 4.646 3.124 -20.521 1.00 90.94 351 ARG A C 1
ATOM 2833 O O . ARG A 1 351 ? 3.567 3.598 -20.193 1.00 90.94 351 ARG A O 1
ATOM 2840 N N . GLU A 1 352 ? 5.252 3.387 -21.670 1.00 89.94 352 GLU A N 1
ATOM 2841 C CA . GLU A 1 352 ? 4.709 4.277 -22.698 1.00 89.94 352 GLU A CA 1
ATOM 2842 C C . GLU A 1 352 ? 3.481 3.686 -23.368 1.00 89.94 352 GLU A C 1
ATOM 2844 O O . GLU A 1 352 ? 2.440 4.335 -23.355 1.00 89.94 352 GLU A O 1
ATOM 2849 N N . VAL A 1 353 ? 3.536 2.421 -23.795 1.00 87.19 353 VAL A N 1
ATOM 2850 C CA . VAL A 1 353 ? 2.352 1.722 -24.320 1.00 87.19 353 VAL A CA 1
ATOM 2851 C C . VAL A 1 353 ? 1.215 1.746 -23.294 1.00 87.19 353 VAL A C 1
ATOM 2853 O O . VAL A 1 353 ? 0.073 2.084 -23.601 1.00 87.19 353 VAL A O 1
ATOM 2856 N N . GLY A 1 354 ? 1.526 1.448 -22.029 1.00 89.19 354 GLY A N 1
ATOM 2857 C CA . GLY A 1 354 ? 0.530 1.481 -20.965 1.00 89.19 354 GLY A CA 1
ATOM 2858 C C . GLY A 1 354 ? -0.019 2.874 -20.658 1.00 89.19 354 GLY A C 1
ATOM 2859 O O . GLY A 1 354 ? -1.201 2.984 -20.349 1.00 89.19 354 GLY A O 1
ATOM 2860 N N . LYS A 1 355 ? 0.809 3.923 -20.733 1.00 91.50 355 LYS A N 1
ATOM 2861 C CA . LYS A 1 355 ? 0.364 5.317 -20.598 1.00 91.50 355 LYS A CA 1
ATOM 2862 C C . LYS A 1 355 ? -0.537 5.710 -21.757 1.00 91.50 355 LYS A C 1
ATOM 2864 O O . LYS A 1 355 ? -1.598 6.245 -21.492 1.00 91.50 355 LYS A O 1
ATOM 2869 N N . LYS A 1 356 ? -0.189 5.342 -22.990 1.00 89.81 356 LYS A N 1
ATOM 2870 C CA . LYS A 1 356 ? -0.998 5.622 -24.179 1.00 89.81 356 LYS A CA 1
ATOM 2871 C C . LYS A 1 356 ? -2.417 5.072 -24.049 1.00 89.81 356 LYS A C 1
ATOM 2873 O O . LYS A 1 356 ? -3.372 5.815 -24.231 1.00 89.81 356 LYS A O 1
ATOM 2878 N N . VAL A 1 357 ? -2.563 3.813 -23.616 1.00 88.81 357 VAL A N 1
ATOM 2879 C CA . VAL A 1 357 ? -3.885 3.229 -23.307 1.00 88.81 357 VAL A CA 1
ATOM 2880 C C . VAL A 1 357 ? -4.631 4.053 -22.252 1.00 88.81 357 VAL A C 1
ATOM 2882 O O . VAL A 1 357 ? -5.832 4.280 -22.381 1.00 88.81 357 VAL A O 1
ATOM 2885 N N . MET A 1 358 ? -3.941 4.490 -21.192 1.00 90.25 358 MET A N 1
ATOM 2886 C CA . MET A 1 358 ? -4.566 5.297 -20.144 1.00 90.25 358 MET A CA 1
ATOM 2887 C C . MET A 1 358 ? -4.998 6.667 -20.660 1.00 90.25 358 MET A C 1
ATOM 2889 O O . MET A 1 358 ? -6.150 7.028 -20.447 1.00 90.25 358 MET A O 1
ATOM 2893 N N . ASP A 1 359 ? -4.117 7.387 -21.345 1.00 88.69 359 ASP A N 1
ATOM 2894 C CA . ASP A 1 359 ? -4.350 8.739 -21.848 1.00 88.69 359 ASP A CA 1
ATOM 2895 C C . ASP A 1 359 ? -5.497 8.742 -22.873 1.00 88.69 359 ASP A C 1
ATOM 2897 O O . ASP A 1 359 ? -6.456 9.493 -22.710 1.00 88.69 359 ASP A O 1
ATOM 2901 N N . GLU A 1 360 ? -5.491 7.818 -23.843 1.00 85.62 360 GLU A N 1
ATOM 2902 C CA . GLU A 1 360 ? -6.587 7.646 -24.813 1.00 85.62 360 GLU A CA 1
ATOM 2903 C C . GLU A 1 360 ? -7.923 7.302 -24.135 1.00 85.62 360 GLU A C 1
ATOM 2905 O O . GLU A 1 360 ? -8.977 7.783 -24.549 1.00 85.62 360 GLU A O 1
ATOM 2910 N N . SER A 1 361 ? -7.899 6.506 -23.056 1.00 84.81 361 SER A N 1
ATOM 2911 C CA . SER A 1 361 ? -9.113 6.167 -22.293 1.00 84.81 361 SER A CA 1
ATOM 2912 C C . SER A 1 361 ? -9.656 7.309 -21.430 1.00 84.81 361 SER A C 1
ATOM 2914 O O . SER A 1 361 ? -10.770 7.202 -20.918 1.00 84.81 361 SER A O 1
ATOM 2916 N N . MET A 1 362 ? -8.868 8.369 -21.240 1.00 84.81 362 MET A N 1
ATOM 2917 C CA . MET A 1 362 ? -9.181 9.513 -20.381 1.00 84.81 362 MET A CA 1
ATOM 2918 C C . MET A 1 362 ? -9.472 10.789 -21.187 1.00 84.81 362 MET A C 1
ATOM 2920 O O . MET A 1 362 ? -9.818 11.809 -20.592 1.00 84.81 362 MET A O 1
ATOM 2924 N N . ARG A 1 363 ? -9.375 10.735 -22.523 1.00 78.50 363 ARG A N 1
ATOM 2925 C CA . ARG A 1 363 ? -9.785 11.823 -23.419 1.00 78.50 363 ARG A CA 1
ATOM 2926 C C . ARG A 1 363 ? -11.292 12.059 -23.343 1.00 78.50 363 ARG A C 1
ATOM 2928 O O . ARG A 1 363 ? -12.075 11.113 -23.411 1.00 78.50 363 ARG A O 1
ATOM 2935 N N . LEU A 1 364 ? -11.673 13.329 -23.222 1.00 67.25 364 LEU A N 1
ATOM 2936 C CA . LEU A 1 364 ? -13.061 13.791 -23.086 1.00 67.25 364 LEU A CA 1
ATOM 2937 C C . LEU A 1 364 ? -13.660 14.308 -24.402 1.00 67.25 364 LEU A C 1
ATOM 2939 O O . LEU A 1 364 ? -14.700 14.962 -24.384 1.00 67.25 364 LEU A O 1
ATOM 2943 N N . ASP A 1 365 ? -13.012 14.023 -25.528 1.00 61.47 365 ASP A N 1
ATOM 2944 C CA . ASP A 1 365 ? -13.429 14.490 -26.847 1.00 61.47 365 ASP A CA 1
ATOM 2945 C C . ASP A 1 365 ? -14.832 13.945 -27.169 1.00 61.47 365 ASP A C 1
ATOM 2947 O O . ASP A 1 365 ? -15.094 12.752 -26.982 1.00 61.47 365 ASP A O 1
ATOM 2951 N N . ASN A 1 366 ? -15.736 14.806 -27.657 1.00 51.50 366 ASN A N 1
ATOM 2952 C CA . ASN A 1 366 ? -17.137 14.453 -27.948 1.00 51.50 366 ASN A CA 1
ATOM 2953 C C . ASN A 1 366 ? -17.284 13.289 -28.955 1.00 51.50 366 ASN A C 1
ATOM 2955 O O . ASN A 1 366 ? -18.342 12.663 -29.000 1.00 51.50 366 ASN A O 1
ATOM 2959 N N . ASP A 1 367 ? -16.217 12.960 -29.690 1.00 51.81 367 ASP A N 1
ATOM 2960 C CA . ASP A 1 367 ? -16.166 11.886 -30.687 1.00 51.81 367 ASP A CA 1
ATOM 2961 C C . ASP A 1 367 ? -15.496 10.592 -30.189 1.00 51.81 367 ASP A C 1
ATOM 2963 O O . ASP A 1 367 ? -15.508 9.580 -30.893 1.00 51.81 367 ASP A O 1
ATOM 2967 N N . ASN A 1 368 ? -14.926 10.560 -28.974 1.00 62.00 368 ASN A N 1
ATOM 2968 C CA . ASN A 1 368 ? -14.290 9.350 -28.444 1.00 62.00 368 ASN A CA 1
ATOM 2969 C C . ASN A 1 368 ? -15.344 8.364 -27.904 1.00 62.00 368 ASN A C 1
ATOM 2971 O O . ASN A 1 368 ? -15.460 8.121 -26.703 1.00 62.00 368 ASN A O 1
ATOM 2975 N N . THR A 1 369 ? -16.125 7.767 -28.808 1.00 63.50 369 THR A N 1
ATOM 2976 C CA . THR A 1 369 ? -17.103 6.705 -28.501 1.00 63.50 369 THR A CA 1
ATOM 2977 C C . THR A 1 369 ? -16.448 5.338 -28.287 1.00 63.50 369 THR A C 1
ATOM 2979 O O . THR A 1 369 ? -17.130 4.355 -27.977 1.00 63.50 369 THR A O 1
ATOM 2982 N N . ARG A 1 370 ? -15.117 5.263 -28.433 1.00 72.56 370 ARG A N 1
ATOM 2983 C CA . ARG A 1 370 ? -14.353 4.023 -28.345 1.00 72.56 370 ARG A CA 1
ATOM 2984 C C . ARG A 1 370 ? -14.442 3.432 -26.944 1.00 72.56 370 ARG A C 1
ATOM 2986 O O . ARG A 1 370 ? -14.170 4.066 -25.925 1.00 72.56 370 ARG A O 1
ATOM 2993 N N . THR A 1 371 ? -14.795 2.159 -26.895 1.00 78.75 371 THR A N 1
ATOM 2994 C CA . THR A 1 371 ? -14.715 1.352 -25.680 1.00 78.75 371 THR A CA 1
ATOM 2995 C C . THR A 1 371 ? -13.254 1.147 -25.273 1.00 78.75 371 THR A C 1
ATOM 2997 O O . THR A 1 371 ? -12.354 1.161 -26.112 1.00 78.75 371 THR A O 1
ATOM 3000 N N . LEU A 1 372 ? -13.002 0.858 -23.990 1.00 81.44 372 LEU A N 1
ATOM 3001 C CA . LEU A 1 372 ? -11.653 0.504 -23.523 1.00 81.44 372 LEU A CA 1
ATOM 3002 C C . LEU A 1 372 ? -11.066 -0.686 -24.303 1.00 81.44 372 LEU A C 1
ATOM 3004 O O . LEU A 1 372 ? -9.860 -0.750 -24.504 1.00 81.44 372 LEU A O 1
ATOM 3008 N N . HIS A 1 373 ? -11.914 -1.604 -24.776 1.00 80.94 373 HIS A N 1
ATOM 3009 C CA . HIS A 1 373 ? -11.497 -2.696 -25.649 1.00 80.94 373 HIS A CA 1
ATOM 3010 C C . HIS A 1 373 ? -10.961 -2.188 -26.994 1.00 80.94 373 HIS A C 1
ATOM 3012 O O . HIS A 1 373 ? -9.890 -2.614 -27.408 1.00 80.94 373 HIS A O 1
ATOM 3018 N N . GLN A 1 374 ? -11.682 -1.287 -27.670 1.00 82.31 374 GLN A N 1
ATOM 3019 C CA . GLN A 1 374 ? -11.246 -0.714 -28.951 1.00 82.31 374 GLN A CA 1
ATOM 3020 C C . GLN A 1 374 ? -9.940 0.067 -28.798 1.00 82.31 374 GLN A C 1
ATOM 3022 O O . GLN A 1 374 ? -9.018 -0.150 -29.566 1.00 82.31 374 GLN A O 1
ATOM 3027 N N . ILE A 1 375 ? -9.811 0.874 -27.741 1.00 84.94 375 ILE A N 1
ATOM 3028 C CA . ILE A 1 375 ? -8.573 1.616 -27.456 1.00 84.94 375 ILE A CA 1
ATOM 3029 C C . ILE A 1 375 ? -7.387 0.663 -27.268 1.00 84.94 375 ILE A C 1
ATOM 3031 O O . ILE A 1 375 ? -6.301 0.901 -27.788 1.00 84.94 375 ILE A O 1
ATOM 3035 N N . VAL A 1 376 ? -7.579 -0.424 -26.516 1.00 83.50 376 VAL A N 1
ATOM 3036 C CA . VAL A 1 376 ? -6.523 -1.420 -26.296 1.00 83.50 376 VAL A CA 1
ATOM 3037 C C . VAL A 1 376 ? -6.156 -2.143 -27.593 1.00 83.50 376 VAL A C 1
ATOM 3039 O O . VAL A 1 376 ? -4.976 -2.410 -27.803 1.00 83.50 376 VAL A O 1
ATOM 3042 N N . ASP A 1 377 ? -7.135 -2.453 -28.444 1.00 81.12 377 ASP A N 1
ATOM 3043 C CA . ASP A 1 377 ? -6.913 -3.093 -29.744 1.00 81.12 377 ASP A CA 1
ATOM 3044 C C . ASP A 1 377 ? -6.154 -2.169 -30.712 1.00 81.12 377 ASP A C 1
ATOM 3046 O O . ASP A 1 377 ? -5.152 -2.585 -31.289 1.00 81.12 377 ASP A O 1
ATOM 3050 N N . ASP A 1 378 ? -6.557 -0.899 -30.813 1.00 83.69 378 ASP A N 1
ATOM 3051 C CA . ASP A 1 378 ? -5.896 0.122 -31.636 1.00 83.69 378 ASP A CA 1
ATOM 3052 C C . ASP A 1 378 ? -4.433 0.311 -31.213 1.00 83.69 378 ASP A C 1
ATOM 3054 O O . ASP A 1 378 ? -3.519 0.194 -32.031 1.00 83.69 378 ASP A O 1
ATOM 3058 N N . VAL A 1 379 ? -4.196 0.523 -29.910 1.00 84.19 379 VAL A N 1
ATOM 3059 C CA . VAL A 1 379 ? -2.839 0.703 -29.373 1.00 84.19 379 VAL A CA 1
ATOM 3060 C C . VAL A 1 379 ? -2.002 -0.556 -29.577 1.00 84.19 379 VAL A C 1
ATOM 3062 O O . VAL A 1 379 ? -0.812 -0.455 -29.871 1.00 84.19 379 VAL A O 1
ATOM 3065 N N . LEU A 1 380 ? -2.585 -1.751 -29.433 1.00 79.44 380 LEU A N 1
ATOM 3066 C CA . LEU A 1 380 ? -1.858 -2.999 -29.657 1.00 79.44 380 LEU A CA 1
ATOM 3067 C C . LEU A 1 380 ? -1.480 -3.179 -31.133 1.00 79.44 380 LEU A C 1
ATOM 3069 O O . LEU A 1 380 ? -0.352 -3.583 -31.406 1.00 79.44 380 LEU A O 1
ATOM 3073 N N . LYS A 1 381 ? -2.379 -2.863 -32.072 1.00 80.19 381 LYS A N 1
ATOM 3074 C CA . LYS A 1 381 ? -2.101 -2.908 -33.518 1.00 80.19 381 LYS A CA 1
ATOM 3075 C C . LYS A 1 381 ? -0.971 -1.960 -33.900 1.00 80.19 381 LYS A C 1
ATOM 3077 O O . LYS A 1 381 ? -0.037 -2.371 -34.579 1.00 80.19 381 LYS A O 1
ATOM 3082 N N . GLU A 1 382 ? -1.021 -0.728 -33.409 1.00 82.50 382 GLU A N 1
ATOM 3083 C CA . GLU A 1 382 ? 0.035 0.263 -33.623 1.00 82.50 382 GLU A CA 1
ATOM 3084 C C . GLU A 1 382 ? 1.371 -0.201 -33.024 1.00 82.50 382 GLU A C 1
ATOM 3086 O O . GLU A 1 382 ? 2.384 -0.240 -33.713 1.00 82.50 382 GLU A O 1
ATOM 3091 N N . THR A 1 383 ? 1.349 -0.700 -31.784 1.00 78.44 383 THR A N 1
ATOM 3092 C CA . THR A 1 383 ? 2.526 -1.276 -31.109 1.00 78.44 383 THR A CA 1
ATOM 3093 C C . THR A 1 383 ? 3.163 -2.400 -31.934 1.00 78.44 383 THR A C 1
ATOM 3095 O O . THR A 1 383 ? 4.386 -2.499 -31.983 1.00 78.44 383 THR A O 1
ATOM 3098 N N . ILE A 1 384 ? 2.354 -3.269 -32.555 1.00 74.12 384 ILE A N 1
ATOM 3099 C CA . ILE A 1 384 ? 2.835 -4.373 -33.400 1.00 74.12 384 ILE A CA 1
ATOM 3100 C C . ILE A 1 384 ? 3.471 -3.841 -34.688 1.00 74.12 384 ILE A C 1
ATOM 3102 O O . ILE A 1 384 ? 4.508 -4.362 -35.093 1.00 74.12 384 ILE A O 1
ATOM 3106 N N . ASN A 1 385 ? 2.890 -2.811 -35.303 1.00 76.38 385 ASN A N 1
ATOM 3107 C CA . ASN A 1 385 ? 3.435 -2.201 -36.517 1.00 76.38 385 ASN A CA 1
ATOM 3108 C C . ASN A 1 385 ? 4.770 -1.488 -36.252 1.00 76.38 385 ASN A C 1
ATOM 3110 O O . ASN A 1 385 ? 5.694 -1.595 -37.055 1.00 76.38 385 ASN A O 1
ATOM 3114 N N . ASP A 1 386 ? 4.906 -0.842 -35.093 1.00 76.00 386 ASP A N 1
ATOM 3115 C CA . ASP A 1 386 ? 6.105 -0.080 -34.721 1.00 76.00 386 ASP A CA 1
ATOM 3116 C C . ASP A 1 386 ? 7.206 -0.953 -34.095 1.00 76.00 386 ASP A C 1
ATOM 3118 O O . ASP A 1 386 ? 8.315 -0.488 -33.820 1.00 76.00 386 ASP A O 1
ATOM 3122 N N . ILE A 1 387 ? 6.930 -2.241 -33.861 1.00 71.12 387 ILE A N 1
ATOM 3123 C CA . ILE A 1 387 ? 7.794 -3.118 -33.063 1.00 71.12 387 ILE A CA 1
ATOM 3124 C C . ILE A 1 387 ? 9.178 -3.345 -33.683 1.00 71.12 387 ILE A C 1
ATOM 3126 O O . ILE A 1 387 ? 10.140 -3.640 -32.972 1.00 71.12 387 ILE A O 1
ATOM 3130 N N . SER A 1 388 ? 9.293 -3.199 -35.004 1.00 65.12 388 SER A N 1
ATOM 3131 C CA . SER A 1 388 ? 10.559 -3.304 -35.730 1.00 65.12 388 SER A CA 1
ATOM 3132 C C . SER A 1 388 ? 11.472 -2.088 -35.544 1.00 65.12 388 SER A C 1
ATOM 3134 O O . SER A 1 388 ? 12.648 -2.180 -35.877 1.00 65.12 388 SER A O 1
ATOM 3136 N N . GLN A 1 389 ? 10.953 -0.969 -35.024 1.00 70.50 389 GLN A N 1
ATOM 3137 C CA . GLN A 1 389 ? 11.672 0.303 -34.849 1.00 70.50 389 GLN A CA 1
ATOM 3138 C C . GLN A 1 389 ? 11.992 0.617 -33.380 1.00 70.50 389 GLN A C 1
ATOM 3140 O O . GLN A 1 389 ? 12.328 1.750 -33.044 1.00 70.50 389 GLN A O 1
ATOM 3145 N N . ILE A 1 390 ? 11.866 -0.365 -32.482 1.00 72.75 390 ILE A N 1
ATOM 3146 C CA . ILE A 1 390 ? 12.075 -0.145 -31.049 1.00 72.75 390 ILE A CA 1
ATOM 3147 C C . ILE A 1 390 ? 13.507 0.324 -30.775 1.00 72.75 390 ILE A C 1
ATOM 3149 O O . ILE A 1 390 ? 14.474 -0.392 -31.046 1.00 72.75 390 ILE A O 1
ATOM 3153 N N . ASP A 1 391 ? 13.625 1.494 -30.145 1.00 78.44 391 ASP A N 1
ATOM 3154 C CA . ASP A 1 391 ? 14.901 1.991 -29.646 1.00 78.44 391 ASP A CA 1
ATOM 3155 C C . ASP A 1 391 ? 15.414 1.082 -28.518 1.00 78.44 391 ASP A C 1
ATOM 3157 O O . ASP A 1 391 ? 14.727 0.746 -27.545 1.00 78.44 391 ASP A O 1
ATOM 3161 N N . PHE A 1 392 ? 16.680 0.703 -28.653 1.00 81.75 392 PHE A N 1
ATOM 3162 C CA . PHE A 1 392 ? 17.452 -0.067 -27.695 1.00 81.75 392 PHE A CA 1
ATOM 3163 C C . PHE A 1 392 ? 17.325 0.460 -26.258 1.00 81.75 392 PHE A C 1
ATOM 3165 O O . PHE A 1 392 ? 17.199 -0.321 -25.309 1.00 81.75 392 PHE A O 1
ATOM 3172 N N . ASN A 1 393 ? 17.345 1.781 -26.072 1.00 85.56 393 ASN A N 1
ATOM 3173 C CA . ASN A 1 393 ? 17.287 2.373 -24.735 1.00 85.56 393 ASN A CA 1
ATOM 3174 C C . ASN A 1 393 ? 15.909 2.203 -24.081 1.00 85.56 393 ASN A C 1
ATOM 3176 O O . ASN A 1 393 ? 15.786 2.217 -22.853 1.00 85.56 393 ASN A O 1
ATOM 3180 N N . GLU A 1 394 ? 14.860 1.989 -24.873 1.00 86.12 394 GLU A N 1
ATOM 3181 C CA . GLU A 1 394 ? 13.494 1.898 -24.368 1.00 86.12 394 GLU A CA 1
ATOM 3182 C C . GLU A 1 394 ? 13.156 0.526 -23.787 1.00 86.12 394 GLU A C 1
ATOM 3184 O O . GLU A 1 394 ? 12.231 0.406 -22.973 1.00 86.12 394 GLU A O 1
ATOM 3189 N N . VAL A 1 395 ? 13.932 -0.502 -24.143 1.00 89.06 395 VAL A N 1
ATOM 3190 C CA . VAL A 1 395 ? 13.747 -1.880 -23.667 1.00 89.06 395 VAL A CA 1
ATOM 3191 C C . VAL A 1 395 ? 14.549 -2.218 -22.417 1.00 89.06 395 VAL A C 1
ATOM 3193 O O . VAL A 1 395 ? 14.293 -3.260 -21.811 1.00 89.06 395 VAL A O 1
ATOM 3196 N N . VAL A 1 396 ? 15.458 -1.342 -21.978 1.00 92.19 396 VAL A N 1
ATOM 3197 C CA . VAL A 1 396 ? 16.274 -1.556 -20.775 1.00 92.19 396 VAL A CA 1
ATOM 3198 C C . VAL A 1 396 ? 15.385 -1.797 -19.550 1.00 92.19 396 VAL A C 1
ATOM 3200 O O . VAL A 1 396 ? 14.437 -1.059 -19.261 1.00 92.19 396 VAL A O 1
ATOM 3203 N N . LYS A 1 397 ? 15.681 -2.868 -18.811 1.00 93.94 397 LYS A N 1
ATOM 3204 C CA . LYS A 1 397 ? 15.008 -3.247 -17.563 1.00 93.94 397 LYS A CA 1
ATOM 3205 C C . LYS A 1 397 ? 15.995 -3.187 -16.409 1.00 93.94 397 LYS A C 1
ATOM 3207 O O . LYS A 1 397 ? 17.198 -3.272 -16.598 1.00 93.94 397 LYS A O 1
ATOM 3212 N N . THR A 1 398 ? 15.469 -3.110 -15.189 1.00 92.62 398 THR A N 1
ATOM 3213 C CA . THR A 1 398 ? 16.292 -3.141 -13.974 1.00 92.62 398 THR A CA 1
ATOM 3214 C C . THR A 1 398 ? 15.879 -4.270 -13.043 1.00 92.62 398 THR A C 1
ATOM 3216 O O . THR A 1 398 ? 14.694 -4.601 -12.916 1.00 92.62 398 THR A O 1
ATOM 3219 N N . ALA A 1 399 ? 16.861 -4.872 -12.382 1.00 91.25 399 ALA A N 1
ATOM 3220 C CA . ALA A 1 399 ? 16.680 -5.892 -11.357 1.00 91.25 399 ALA A CA 1
ATOM 3221 C C . ALA A 1 399 ? 17.555 -5.574 -10.143 1.00 91.25 399 ALA A C 1
ATOM 3223 O O . ALA A 1 399 ? 18.474 -4.771 -10.227 1.00 91.25 399 ALA A O 1
ATOM 3224 N N . VAL A 1 400 ? 17.231 -6.178 -9.000 1.00 90.88 400 VAL A N 1
ATOM 3225 C CA . VAL A 1 400 ? 18.038 -6.073 -7.778 1.00 90.88 400 VAL A CA 1
ATOM 3226 C C . VAL A 1 400 ? 18.558 -7.458 -7.444 1.00 90.88 400 VAL A C 1
ATOM 3228 O O . VAL A 1 400 ? 17.762 -8.405 -7.387 1.00 90.88 400 VAL A O 1
ATOM 3231 N N . TRP A 1 401 ? 19.861 -7.573 -7.214 1.00 90.62 401 TRP A N 1
ATOM 3232 C CA . TRP A 1 401 ? 20.455 -8.825 -6.776 1.00 90.62 401 TRP A CA 1
ATOM 3233 C C . TRP A 1 401 ? 20.158 -9.056 -5.293 1.00 90.62 401 TRP A C 1
ATOM 3235 O O . TRP A 1 401 ? 20.418 -8.201 -4.456 1.00 90.62 401 TRP A O 1
ATOM 3245 N N . LYS A 1 402 ? 19.535 -10.188 -4.953 1.00 88.19 402 LYS A N 1
ATOM 3246 C CA . LYS A 1 402 ? 19.249 -10.584 -3.565 1.00 88.19 402 LYS A CA 1
ATOM 3247 C C . LYS A 1 402 ? 19.451 -12.094 -3.436 1.00 88.19 402 LYS A C 1
ATOM 3249 O O . LYS A 1 402 ? 18.537 -12.821 -3.835 1.00 88.19 402 LYS A O 1
ATOM 3254 N N . PRO A 1 403 ? 20.586 -12.559 -2.884 1.00 85.38 403 PRO A N 1
ATOM 3255 C CA . PRO A 1 403 ? 20.895 -13.985 -2.758 1.00 85.38 403 PRO A CA 1
ATOM 3256 C C . PRO A 1 403 ? 19.785 -14.776 -2.050 1.00 85.38 403 PRO A C 1
ATOM 3258 O O . PRO A 1 403 ? 19.350 -15.818 -2.538 1.00 85.38 403 PRO A O 1
ATOM 3261 N N . ASP A 1 404 ? 19.219 -14.203 -0.983 1.00 83.69 404 ASP A N 1
ATOM 3262 C CA . ASP A 1 404 ? 18.195 -14.844 -0.142 1.00 83.69 404 ASP A CA 1
ATOM 3263 C C . ASP A 1 404 ? 16.796 -14.902 -0.781 1.00 83.69 404 ASP A C 1
ATOM 3265 O O . ASP A 1 404 ? 15.839 -15.424 -0.199 1.00 83.69 404 ASP A O 1
ATOM 3269 N N . LYS A 1 405 ? 16.612 -14.309 -1.968 1.00 81.56 405 LYS A N 1
ATOM 3270 C CA . LYS A 1 405 ? 15.331 -14.323 -2.683 1.00 81.56 405 LYS A CA 1
ATOM 3271 C C . LYS A 1 405 ? 15.377 -15.331 -3.821 1.00 81.56 405 LYS A C 1
ATOM 3273 O O . LYS A 1 405 ? 16.235 -15.265 -4.688 1.00 81.56 405 LYS A O 1
ATOM 3278 N N . ASN A 1 406 ? 14.353 -16.184 -3.889 1.00 83.12 406 ASN A N 1
ATOM 3279 C CA . ASN A 1 406 ? 14.163 -17.174 -4.954 1.00 83.12 406 ASN A CA 1
ATOM 3280 C C . ASN A 1 406 ? 13.708 -16.534 -6.283 1.00 83.12 406 ASN A C 1
ATOM 3282 O O . ASN A 1 406 ? 12.615 -16.797 -6.791 1.00 83.12 406 ASN A O 1
ATOM 3286 N N . ASN A 1 407 ? 14.527 -15.638 -6.832 1.00 86.31 407 ASN A N 1
ATOM 3287 C CA . ASN A 1 407 ? 14.340 -15.075 -8.159 1.00 86.31 407 ASN A CA 1
ATOM 3288 C C . ASN A 1 407 ? 15.172 -15.871 -9.170 1.00 86.31 407 ASN A C 1
ATOM 3290 O O . ASN A 1 407 ? 16.303 -15.510 -9.487 1.00 86.31 407 ASN A O 1
ATOM 3294 N N . LYS A 1 408 ? 14.584 -16.953 -9.689 1.00 88.31 408 LYS A N 1
ATOM 3295 C CA . LYS A 1 408 ? 15.272 -17.919 -10.560 1.00 88.31 408 LYS A CA 1
ATOM 3296 C C . LYS A 1 408 ? 15.893 -17.306 -11.820 1.00 88.31 408 LYS A C 1
ATOM 3298 O O . LYS A 1 408 ? 16.848 -17.874 -12.333 1.00 88.31 408 LYS A O 1
ATOM 3303 N N . SER A 1 409 ? 15.348 -16.216 -12.370 1.00 89.25 409 SER A N 1
ATOM 3304 C CA . SER A 1 409 ? 15.942 -15.582 -13.558 1.00 89.25 409 SER A CA 1
ATOM 3305 C C . SER A 1 409 ? 17.203 -14.807 -13.195 1.00 89.25 409 SER A C 1
ATOM 3307 O O . SER A 1 409 ? 18.230 -15.013 -13.827 1.00 89.25 409 SER A O 1
ATOM 3309 N N . VAL A 1 410 ? 17.142 -13.991 -12.138 1.00 89.94 410 VAL A N 1
ATOM 3310 C CA . VAL A 1 410 ? 18.299 -13.225 -11.654 1.00 89.94 410 VAL A CA 1
ATOM 3311 C C . VAL A 1 410 ? 19.386 -14.162 -11.132 1.00 89.94 410 VAL A C 1
ATOM 3313 O O . VAL A 1 410 ? 20.537 -13.998 -11.499 1.00 89.94 410 VAL A O 1
ATOM 3316 N N . GLN A 1 411 ? 19.038 -15.191 -10.355 1.00 89.81 411 GLN A N 1
ATOM 3317 C CA . GLN A 1 411 ? 20.014 -16.168 -9.856 1.00 89.81 411 GLN A CA 1
ATOM 3318 C C . GLN A 1 411 ? 20.773 -16.867 -10.992 1.00 89.81 411 GLN A C 1
ATOM 3320 O O . GLN A 1 411 ? 21.991 -16.984 -10.931 1.00 89.81 411 GLN A O 1
ATOM 3325 N N . ARG A 1 412 ? 20.073 -17.288 -12.056 1.00 90.81 412 ARG A N 1
ATOM 3326 C CA . ARG A 1 412 ? 20.721 -17.881 -13.239 1.00 90.81 412 ARG A CA 1
ATOM 3327 C C . ARG A 1 412 ? 21.603 -16.886 -13.975 1.00 90.81 412 ARG A C 1
ATOM 3329 O O . ARG A 1 412 ? 22.705 -17.243 -14.369 1.00 90.81 412 ARG A O 1
ATOM 3336 N N . PHE A 1 413 ? 21.123 -15.655 -14.143 1.00 92.06 413 PHE A N 1
ATOM 3337 C CA . PHE A 1 413 ? 21.903 -14.596 -14.767 1.00 92.06 413 PHE A CA 1
ATOM 3338 C C . PHE A 1 413 ? 23.220 -14.375 -14.013 1.00 92.06 413 PHE A C 1
ATOM 3340 O O . PHE A 1 413 ? 24.276 -14.467 -14.627 1.00 92.06 413 PHE A O 1
ATOM 3347 N N . ILE A 1 414 ? 23.161 -14.195 -12.689 1.00 90.56 414 ILE A N 1
ATOM 3348 C CA . ILE A 1 414 ? 24.337 -13.979 -11.835 1.00 90.56 414 ILE A CA 1
ATOM 3349 C C . ILE A 1 414 ? 25.276 -15.187 -11.847 1.00 90.56 414 ILE A C 1
ATOM 3351 O O . ILE A 1 414 ? 26.471 -15.007 -12.047 1.00 90.56 414 ILE A O 1
ATOM 3355 N N . SER A 1 415 ? 24.751 -16.411 -11.734 1.00 89.62 415 SER A N 1
ATOM 3356 C CA . SER A 1 415 ? 25.562 -17.633 -11.845 1.00 89.62 415 SER A CA 1
ATOM 3357 C C . SER A 1 415 ? 26.307 -17.695 -13.181 1.00 89.62 415 SER A C 1
ATOM 3359 O O . SER A 1 415 ? 27.494 -17.995 -13.214 1.00 89.62 415 SER A O 1
ATOM 3361 N N . ARG A 1 416 ? 25.649 -17.325 -14.287 1.00 91.56 416 ARG A N 1
ATOM 3362 C CA . ARG A 1 416 ? 26.283 -17.264 -15.611 1.00 91.56 416 ARG A CA 1
ATOM 3363 C C . ARG A 1 416 ? 27.343 -16.160 -15.700 1.00 91.56 416 ARG A C 1
ATOM 3365 O O . ARG A 1 416 ? 28.324 -16.346 -16.414 1.00 91.56 416 ARG A O 1
ATOM 3372 N N . MET A 1 417 ? 27.155 -15.026 -15.019 1.00 90.12 417 MET A N 1
ATOM 3373 C CA . MET A 1 417 ? 28.173 -13.967 -14.942 1.00 90.12 417 MET A CA 1
ATOM 3374 C C . MET A 1 417 ? 29.395 -14.438 -14.149 1.00 90.12 417 MET A C 1
ATOM 3376 O O . MET A 1 417 ? 30.515 -14.257 -14.610 1.00 90.12 417 MET A O 1
ATOM 3380 N N . GLN A 1 418 ? 29.184 -15.115 -13.018 1.00 87.81 418 GLN A N 1
ATOM 3381 C CA . GLN A 1 418 ? 30.248 -15.700 -12.196 1.00 87.81 418 GLN A CA 1
ATOM 3382 C C . GLN A 1 418 ? 31.054 -16.746 -12.977 1.00 87.81 418 GLN A C 1
ATOM 3384 O O . GLN A 1 418 ? 32.277 -16.649 -13.046 1.00 87.81 418 GLN A O 1
ATOM 3389 N N . ASP A 1 419 ? 30.382 -17.676 -13.661 1.00 87.12 419 ASP A N 1
ATOM 3390 C CA . ASP A 1 419 ? 31.051 -18.686 -14.490 1.00 87.12 419 ASP A CA 1
ATOM 3391 C C . ASP A 1 419 ? 31.888 -18.052 -15.614 1.00 87.12 419 ASP A C 1
ATOM 3393 O O . ASP A 1 419 ? 32.959 -18.552 -15.970 1.00 87.12 419 ASP A O 1
ATOM 3397 N N . ARG A 1 420 ? 31.405 -16.948 -16.202 1.00 84.69 420 ARG A N 1
ATOM 3398 C CA . ARG A 1 420 ? 32.142 -16.181 -17.219 1.00 84.69 420 ARG A CA 1
ATOM 3399 C C . ARG A 1 420 ? 33.340 -15.458 -16.614 1.00 84.69 420 ARG A C 1
ATOM 3401 O O . ARG A 1 420 ? 34.410 -15.521 -17.213 1.00 84.69 420 ARG A O 1
ATOM 3408 N N . HIS A 1 421 ? 33.180 -14.842 -15.444 1.00 83.44 421 HIS A N 1
ATOM 3409 C CA . HIS A 1 421 ? 34.260 -14.194 -14.701 1.00 83.44 421 HIS A CA 1
ATOM 3410 C C . HIS A 1 421 ? 35.428 -15.154 -14.491 1.00 83.44 421 HIS A C 1
ATOM 3412 O O . HIS A 1 421 ? 36.540 -14.884 -14.937 1.00 83.44 421 HIS A O 1
ATOM 3418 N N . THR A 1 422 ? 35.154 -16.337 -13.933 1.00 84.88 422 THR A N 1
ATOM 3419 C CA . THR A 1 422 ? 36.181 -17.350 -13.658 1.00 84.88 422 THR A CA 1
ATOM 3420 C C . THR A 1 422 ? 36.928 -17.781 -14.924 1.00 84.88 422 THR A C 1
ATOM 3422 O O . THR A 1 422 ? 38.141 -17.993 -14.894 1.00 84.88 422 THR A O 1
ATOM 3425 N N . ARG A 1 423 ? 36.230 -17.890 -16.064 1.00 83.81 423 ARG A N 1
ATOM 3426 C CA . ARG A 1 423 ? 36.855 -18.232 -17.354 1.00 83.81 423 ARG A CA 1
ATOM 3427 C C . ARG A 1 423 ? 37.745 -17.110 -17.881 1.00 83.81 423 ARG A C 1
ATOM 3429 O O . ARG A 1 423 ? 38.847 -17.401 -18.341 1.00 83.81 423 ARG A O 1
ATOM 3436 N N . VAL A 1 424 ? 37.288 -15.858 -17.815 1.00 82.75 424 VAL A N 1
ATOM 3437 C CA . VAL A 1 424 ? 38.068 -14.703 -18.287 1.00 82.75 424 VAL A CA 1
ATOM 3438 C C . VAL A 1 424 ? 39.291 -14.477 -17.403 1.00 82.75 424 VAL A C 1
ATOM 3440 O O . VAL A 1 424 ? 40.374 -14.255 -17.928 1.00 82.75 424 VAL A O 1
ATOM 3443 N N . GLU A 1 425 ? 39.176 -14.630 -16.084 1.00 82.75 425 GLU A N 1
ATOM 3444 C CA . GLU A 1 425 ? 40.330 -14.568 -15.181 1.00 82.75 425 GLU A CA 1
ATOM 3445 C C . GLU A 1 425 ? 41.364 -15.658 -15.479 1.00 82.75 425 GLU A C 1
ATOM 3447 O O . GLU A 1 425 ? 42.571 -15.405 -15.458 1.00 82.75 425 GLU A O 1
ATOM 3452 N N . ALA A 1 426 ? 40.907 -16.881 -15.767 1.00 84.56 426 ALA A N 1
ATOM 3453 C CA . ALA A 1 426 ? 41.794 -17.974 -16.144 1.00 84.56 426 ALA A CA 1
ATOM 3454 C C . ALA A 1 426 ? 42.518 -17.691 -17.473 1.00 84.56 426 ALA A C 1
ATOM 3456 O O . ALA A 1 426 ? 43.712 -17.979 -17.585 1.00 84.56 426 ALA A O 1
ATOM 3457 N N . ASP A 1 427 ? 41.831 -17.112 -18.462 1.00 84.06 427 ASP A N 1
ATOM 3458 C CA . ASP A 1 427 ? 42.441 -16.724 -19.739 1.00 84.06 427 ASP A CA 1
ATOM 3459 C C . ASP A 1 427 ? 43.396 -15.530 -19.595 1.00 84.06 427 ASP A C 1
ATOM 3461 O O . ASP A 1 427 ? 44.521 -15.577 -20.092 1.00 84.06 427 ASP A O 1
ATOM 3465 N N . ALA A 1 428 ? 43.019 -14.514 -18.815 1.00 84.25 428 ALA A N 1
ATOM 3466 C CA . ALA A 1 428 ? 43.866 -13.368 -18.501 1.00 84.25 428 ALA A CA 1
ATOM 3467 C C . ALA A 1 428 ? 45.190 -13.813 -17.863 1.00 84.25 428 ALA A C 1
ATOM 3469 O O . ALA A 1 428 ? 46.263 -13.424 -18.326 1.00 84.25 428 ALA A O 1
ATOM 3470 N N . LYS A 1 429 ? 45.140 -14.717 -16.872 1.00 86.75 429 LYS A N 1
ATOM 3471 C CA . LYS A 1 429 ? 46.343 -15.318 -16.265 1.00 86.75 429 LYS A CA 1
ATOM 3472 C C . LYS A 1 429 ? 47.211 -16.047 -17.300 1.00 86.75 429 LYS A C 1
ATOM 3474 O O . LYS A 1 429 ? 48.437 -15.946 -17.254 1.00 86.75 429 LYS A O 1
ATOM 3479 N N . ARG A 1 430 ? 46.599 -16.763 -18.254 1.00 84.62 430 ARG A N 1
ATOM 3480 C CA . ARG A 1 430 ? 47.321 -17.445 -19.347 1.00 84.62 430 ARG A CA 1
ATOM 3481 C C . ARG A 1 430 ? 47.972 -16.460 -20.319 1.00 84.62 430 ARG A C 1
ATOM 3483 O O . ARG A 1 430 ? 49.098 -16.714 -20.740 1.00 84.62 430 ARG A O 1
ATOM 3490 N N . ARG A 1 431 ? 47.299 -15.361 -20.669 1.00 85.69 431 ARG A N 1
ATOM 3491 C CA . ARG A 1 431 ? 47.821 -14.315 -21.565 1.00 85.69 431 ARG A CA 1
ATOM 3492 C C . ARG A 1 431 ? 48.980 -13.545 -20.944 1.00 85.69 431 ARG A C 1
ATOM 3494 O O . ARG A 1 431 ? 50.009 -13.410 -21.597 1.00 85.69 431 ARG A O 1
ATOM 3501 N N . ILE A 1 432 ? 48.871 -13.176 -19.666 1.00 87.12 432 ILE A N 1
ATOM 3502 C CA . ILE A 1 432 ? 49.956 -12.522 -18.915 1.00 87.12 432 ILE A CA 1
ATOM 3503 C C . ILE A 1 432 ? 51.206 -13.407 -18.902 1.00 87.12 432 ILE A C 1
ATOM 3505 O O . ILE A 1 432 ? 52.298 -12.933 -19.200 1.00 87.12 432 ILE A O 1
ATOM 3509 N N . LYS A 1 433 ? 51.051 -14.718 -18.661 1.00 89.00 433 LYS A N 1
ATOM 3510 C CA . LYS A 1 433 ? 52.171 -15.676 -18.711 1.00 89.00 433 LYS A CA 1
ATOM 3511 C C . LYS A 1 433 ? 52.845 -15.750 -20.093 1.00 89.00 433 LYS A C 1
ATOM 3513 O O . LYS A 1 433 ? 54.003 -16.139 -20.180 1.00 89.00 433 LYS A O 1
ATOM 3518 N N . LYS A 1 434 ? 52.131 -15.389 -21.163 1.00 89.19 434 LYS A N 1
ATOM 3519 C CA . LYS A 1 434 ? 52.627 -15.338 -22.548 1.00 89.19 434 LYS A CA 1
ATOM 3520 C C . LYS A 1 434 ? 53.080 -13.934 -22.987 1.00 89.19 434 LYS A C 1
ATOM 3522 O O . LYS A 1 434 ? 53.379 -13.759 -24.161 1.00 89.19 434 LYS A O 1
ATOM 3527 N N . GLY A 1 435 ? 53.102 -12.944 -22.089 1.00 83.62 435 GLY A N 1
ATOM 3528 C CA . GLY A 1 435 ? 53.455 -11.556 -22.418 1.00 83.62 435 GLY A CA 1
ATOM 3529 C C . GLY A 1 435 ? 52.397 -10.804 -23.239 1.00 83.62 435 GLY A C 1
ATOM 3530 O O . GLY A 1 435 ? 52.700 -9.767 -23.817 1.00 83.62 435 GLY A O 1
ATOM 3531 N N . LEU A 1 436 ? 51.165 -11.319 -23.310 1.00 85.19 436 LEU A N 1
ATOM 3532 C CA . LEU A 1 436 ? 50.051 -10.708 -24.039 1.00 85.19 436 LEU A CA 1
ATOM 3533 C C . LEU A 1 436 ? 49.165 -9.885 -23.099 1.00 85.19 436 LEU A C 1
ATOM 3535 O O . LEU A 1 436 ? 48.955 -10.252 -21.940 1.00 85.19 436 LEU A O 1
ATOM 3539 N N . THR A 1 437 ? 48.580 -8.808 -23.623 1.00 79.69 437 THR A N 1
ATOM 3540 C CA . THR A 1 437 ? 47.617 -7.985 -22.888 1.00 79.69 437 THR A CA 1
ATOM 3541 C C . THR A 1 437 ? 46.290 -8.737 -22.679 1.00 79.69 437 THR A C 1
ATOM 3543 O O . THR A 1 437 ? 45.742 -9.329 -23.620 1.00 79.69 437 THR A O 1
ATOM 3546 N N . PRO A 1 438 ? 45.749 -8.762 -21.445 1.00 77.06 438 PRO A N 1
ATOM 3547 C CA . PRO A 1 438 ? 44.421 -9.307 -21.180 1.00 77.06 438 PRO A CA 1
ATOM 3548 C C . PRO A 1 438 ? 43.329 -8.510 -21.890 1.00 77.06 438 PRO A C 1
ATOM 3550 O O . PRO A 1 438 ? 43.414 -7.290 -22.014 1.00 77.06 438 PRO A O 1
ATOM 3553 N N . GLU A 1 439 ? 42.271 -9.196 -22.314 1.00 72.00 439 GLU A N 1
ATOM 3554 C CA . GLU A 1 439 ? 41.076 -8.518 -22.812 1.00 72.00 439 GLU A CA 1
ATOM 3555 C C . GLU A 1 439 ? 40.302 -7.834 -21.670 1.00 72.00 439 GLU A C 1
ATOM 3557 O O . GLU A 1 439 ? 40.235 -8.384 -20.565 1.00 72.00 439 GLU A O 1
ATOM 3562 N N . PRO A 1 440 ? 39.685 -6.660 -21.916 1.00 70.69 440 PRO A N 1
ATOM 3563 C CA . PRO A 1 440 ? 38.883 -5.972 -20.912 1.00 70.69 440 PRO A CA 1
ATOM 3564 C C . PRO A 1 440 ? 37.669 -6.807 -20.517 1.00 70.69 440 PRO A C 1
ATOM 3566 O O . PRO A 1 440 ? 36.898 -7.256 -21.372 1.00 70.69 440 PRO A O 1
ATOM 3569 N N . TYR A 1 441 ? 37.473 -6.972 -19.214 1.00 75.62 441 TYR A N 1
ATOM 3570 C CA . TYR A 1 441 ? 36.324 -7.689 -18.690 1.00 75.62 441 TYR A CA 1
ATOM 3571 C C . TYR A 1 441 ? 35.027 -6.894 -18.903 1.00 75.62 441 TYR A C 1
ATOM 3573 O O . TYR A 1 441 ? 34.992 -5.681 -18.732 1.00 75.62 441 TYR A O 1
ATOM 3581 N N . LEU A 1 442 ? 33.966 -7.589 -19.315 1.00 75.19 442 LEU A N 1
ATOM 3582 C CA . LEU A 1 442 ? 32.723 -6.990 -19.820 1.00 75.19 442 LEU A CA 1
ATOM 3583 C C . LEU A 1 442 ? 31.500 -7.171 -18.908 1.00 75.19 442 LEU A C 1
ATOM 3585 O O . LEU A 1 442 ? 30.413 -6.717 -19.258 1.00 75.19 442 LEU A O 1
ATOM 3589 N N . TYR A 1 443 ? 31.634 -7.898 -17.797 1.00 81.19 443 TYR A N 1
ATOM 3590 C CA . TYR A 1 443 ? 30.487 -8.393 -17.030 1.00 81.19 443 TYR A CA 1
ATOM 3591 C C . TYR A 1 443 ? 30.647 -8.180 -15.528 1.00 81.19 443 TYR A C 1
ATOM 3593 O O . TYR A 1 443 ? 30.885 -9.130 -14.784 1.00 81.19 443 TYR A O 1
ATOM 3601 N N . GLU A 1 444 ? 30.477 -6.956 -15.052 1.00 80.31 444 GLU A N 1
ATOM 3602 C CA . GLU A 1 444 ? 30.532 -6.673 -13.615 1.00 80.31 444 GLU A CA 1
ATOM 3603 C C . GLU A 1 444 ? 29.502 -7.511 -12.837 1.00 80.31 444 GLU A C 1
ATOM 3605 O O . GLU A 1 444 ? 28.370 -7.719 -13.287 1.00 80.31 444 GLU A O 1
ATOM 3610 N N . ILE A 1 445 ? 29.909 -8.068 -11.694 1.00 85.12 445 ILE A N 1
ATOM 3611 C CA . ILE A 1 445 ? 29.021 -8.850 -10.830 1.00 85.12 445 ILE A CA 1
ATOM 3612 C C . ILE A 1 445 ? 28.445 -7.880 -9.794 1.00 85.12 445 ILE A C 1
ATOM 3614 O O . ILE A 1 445 ? 29.217 -7.359 -8.997 1.00 85.12 445 ILE A O 1
ATOM 3618 N N . PRO A 1 446 ? 27.123 -7.637 -9.780 1.00 87.19 446 PRO A N 1
ATOM 3619 C CA . PRO A 1 446 ? 26.523 -6.710 -8.834 1.00 87.19 446 PRO A CA 1
ATOM 3620 C C . PRO A 1 446 ? 26.594 -7.257 -7.408 1.00 87.19 446 PRO A C 1
ATOM 3622 O O . PRO A 1 446 ? 26.390 -8.456 -7.174 1.00 87.19 446 PRO A O 1
ATOM 3625 N N . GLU A 1 447 ? 26.787 -6.363 -6.449 1.00 87.94 447 GLU A N 1
ATOM 3626 C CA . GLU A 1 447 ? 26.814 -6.687 -5.028 1.00 87.94 447 GLU A CA 1
ATOM 3627 C C . GLU A 1 447 ? 25.414 -7.064 -4.501 1.00 87.94 447 GLU A C 1
ATOM 3629 O O . GLU A 1 447 ? 24.378 -6.637 -5.035 1.00 87.94 447 GLU A O 1
ATOM 3634 N N . PRO A 1 448 ? 25.304 -7.884 -3.439 1.00 87.81 448 PRO A N 1
ATOM 3635 C CA . PRO A 1 448 ? 24.023 -8.164 -2.801 1.00 87.81 448 PRO A CA 1
ATOM 3636 C C . PRO A 1 448 ? 23.295 -6.879 -2.375 1.00 87.81 448 PRO A C 1
ATOM 3638 O O . PRO A 1 448 ? 23.747 -6.119 -1.528 1.00 87.81 448 PRO A O 1
ATOM 3641 N N . GLY A 1 449 ? 22.107 -6.657 -2.935 1.00 85.75 449 GLY A N 1
ATOM 3642 C CA . GLY A 1 449 ? 21.293 -5.458 -2.725 1.00 85.75 449 GLY A CA 1
ATOM 3643 C C . GLY A 1 449 ? 21.435 -4.404 -3.823 1.00 85.75 449 GLY A C 1
ATOM 3644 O O . GLY A 1 449 ? 20.572 -3.525 -3.912 1.00 85.75 449 GLY A O 1
ATOM 3645 N N . GLU A 1 450 ? 22.440 -4.525 -4.688 1.00 87.75 450 GLU A N 1
ATOM 3646 C CA . GLU A 1 450 ? 22.681 -3.614 -5.798 1.00 87.75 450 GLU A CA 1
ATOM 3647 C C . GLU A 1 450 ? 21.658 -3.800 -6.923 1.00 87.75 450 GLU A C 1
ATOM 3649 O O . GLU A 1 450 ? 21.116 -4.889 -7.173 1.00 87.75 450 GLU A O 1
ATOM 3654 N N . ARG A 1 451 ? 21.357 -2.689 -7.598 1.00 90.19 451 ARG A N 1
ATOM 3655 C CA . ARG A 1 451 ? 20.489 -2.658 -8.768 1.00 90.19 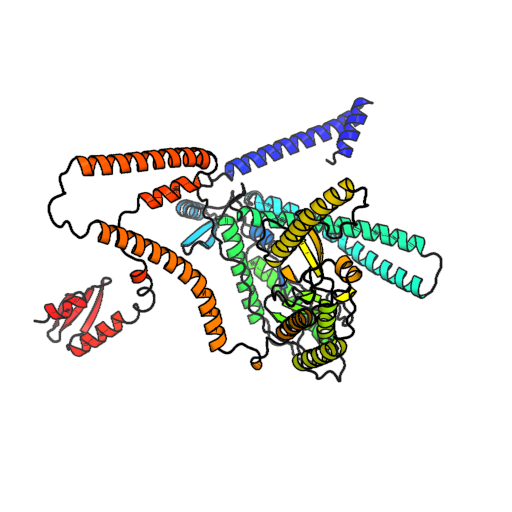451 ARG A CA 1
ATOM 3656 C C . ARG A 1 451 ? 21.341 -2.642 -10.027 1.00 90.19 451 ARG A C 1
ATOM 3658 O O . ARG A 1 451 ? 22.179 -1.769 -10.171 1.00 90.19 451 ARG A O 1
ATOM 3665 N N . PHE A 1 452 ? 21.022 -3.524 -10.963 1.00 91.88 452 PHE A N 1
ATOM 3666 C CA . PHE A 1 452 ? 21.680 -3.589 -12.262 1.00 91.88 452 PHE A CA 1
ATOM 3667 C C . PHE A 1 452 ? 20.664 -3.511 -13.403 1.00 91.88 452 PHE A C 1
ATOM 3669 O O . PHE A 1 452 ? 19.469 -3.808 -13.234 1.00 91.88 452 PHE A O 1
ATOM 3676 N N . GLU A 1 453 ? 21.152 -3.109 -14.571 1.00 94.06 453 GLU A N 1
ATOM 3677 C CA . GLU A 1 453 ? 20.379 -3.010 -15.805 1.00 94.06 453 GLU A CA 1
ATOM 3678 C C . GLU A 1 453 ? 20.564 -4.251 -16.675 1.00 94.06 453 GLU A C 1
ATOM 3680 O O . GLU A 1 453 ? 21.619 -4.877 -16.672 1.00 94.06 453 GLU A O 1
ATOM 3685 N N . TYR A 1 454 ? 19.535 -4.632 -17.424 1.00 94.19 454 TYR A N 1
ATOM 3686 C CA . TYR A 1 454 ? 19.611 -5.759 -18.346 1.00 94.19 454 TYR A CA 1
ATOM 3687 C C . TYR A 1 454 ? 18.610 -5.626 -19.494 1.00 94.19 454 TYR A C 1
ATOM 3689 O O . TYR A 1 454 ? 17.583 -4.952 -19.384 1.00 94.19 454 TYR A O 1
ATOM 3697 N N . ILE A 1 455 ? 18.888 -6.348 -20.574 1.00 94.06 455 ILE A N 1
ATOM 3698 C CA . ILE A 1 455 ? 18.035 -6.526 -21.750 1.00 94.06 455 ILE A CA 1
ATOM 3699 C C . ILE A 1 455 ? 17.855 -8.025 -21.987 1.00 94.06 455 ILE A C 1
ATOM 3701 O O . ILE A 1 455 ? 18.754 -8.815 -21.719 1.00 94.06 455 ILE A O 1
ATOM 3705 N N . VAL A 1 456 ? 16.679 -8.437 -22.455 1.00 92.50 456 VAL A N 1
ATOM 3706 C CA . VAL A 1 456 ? 16.438 -9.816 -22.898 1.00 92.50 456 VAL A CA 1
ATOM 3707 C C . VAL A 1 456 ? 16.754 -9.934 -24.390 1.00 92.50 456 VAL A C 1
ATOM 3709 O O . VAL A 1 456 ? 16.141 -9.244 -25.203 1.00 92.50 456 VAL A O 1
ATOM 3712 N N . VAL A 1 457 ? 17.721 -10.786 -24.729 1.00 92.38 457 VAL A N 1
ATOM 3713 C CA . VAL A 1 457 ? 18.203 -11.034 -26.096 1.00 92.38 457 VAL A CA 1
ATOM 3714 C C . VAL A 1 457 ? 17.719 -12.374 -26.642 1.00 92.38 457 VAL A C 1
ATOM 3716 O O . VAL A 1 457 ? 17.310 -13.256 -25.885 1.00 92.38 457 VAL A O 1
ATOM 3719 N N . GLU A 1 458 ? 17.772 -12.537 -27.960 1.00 90.38 458 GLU A N 1
ATOM 3720 C CA . GLU A 1 458 ? 17.458 -13.804 -28.618 1.00 90.38 458 GLU A CA 1
ATOM 3721 C C . GLU A 1 458 ? 18.447 -14.906 -28.210 1.00 90.38 458 GLU A C 1
ATOM 3723 O O . GLU A 1 458 ? 19.628 -14.668 -27.943 1.00 90.38 458 GLU A O 1
ATOM 3728 N N . SER A 1 459 ? 17.944 -16.136 -28.123 1.00 84.25 459 SER A N 1
ATOM 3729 C CA . SER A 1 459 ? 18.749 -17.313 -27.816 1.00 84.25 459 SER A CA 1
ATOM 3730 C C . SER A 1 459 ? 18.075 -18.554 -28.376 1.00 84.25 459 SER A C 1
ATOM 3732 O O . SER A 1 459 ? 16.946 -18.874 -27.990 1.00 84.25 459 SER A O 1
ATOM 3734 N N . ASP A 1 460 ? 18.807 -19.274 -29.220 1.00 75.31 460 ASP A N 1
ATOM 3735 C CA . ASP A 1 460 ? 18.371 -20.556 -29.782 1.00 75.31 460 ASP A CA 1
ATOM 3736 C C . ASP A 1 460 ? 18.518 -21.705 -28.774 1.00 75.31 460 ASP A C 1
ATOM 3738 O O . ASP A 1 460 ? 17.878 -22.747 -28.896 1.00 75.31 460 ASP A O 1
ATOM 3742 N N . SER A 1 461 ? 19.343 -21.515 -27.740 1.00 71.38 461 SER A N 1
ATOM 3743 C CA . SER A 1 461 ? 19.721 -22.564 -26.791 1.00 71.38 461 SER A CA 1
ATOM 3744 C C . SER A 1 461 ? 18.818 -22.658 -25.559 1.00 71.38 461 SER A C 1
ATOM 3746 O O . SER A 1 461 ? 18.795 -23.698 -24.899 1.00 71.38 461 SER A O 1
ATOM 3748 N N . SER A 1 462 ? 18.062 -21.610 -25.213 1.00 75.88 462 SER A N 1
ATOM 3749 C CA . SER A 1 462 ? 17.176 -21.639 -24.043 1.00 75.88 462 SER A CA 1
ATOM 3750 C C . SER A 1 462 ? 16.019 -20.652 -24.142 1.00 75.88 462 SER A C 1
ATOM 3752 O O . SER A 1 462 ? 16.189 -19.488 -24.480 1.00 75.88 462 SER A O 1
ATOM 3754 N N . GLN A 1 463 ? 14.829 -21.090 -23.721 1.00 80.25 463 GLN A N 1
ATOM 3755 C CA . GLN A 1 463 ? 13.649 -20.226 -23.566 1.00 80.25 463 GLN A CA 1
ATOM 3756 C C . GLN A 1 463 ? 13.562 -19.547 -22.189 1.00 80.25 463 GLN A C 1
ATOM 3758 O O . GLN A 1 463 ? 12.618 -18.806 -21.903 1.00 80.25 463 GLN A O 1
ATOM 3763 N N . ARG A 1 464 ? 14.510 -19.808 -21.282 1.00 86.75 464 ARG A N 1
ATOM 3764 C CA . ARG A 1 464 ? 14.467 -19.265 -19.920 1.00 86.75 464 ARG A CA 1
ATOM 3765 C C . ARG A 1 464 ? 15.010 -17.840 -19.914 1.00 86.75 464 ARG A C 1
ATOM 3767 O O . ARG A 1 464 ? 16.144 -17.602 -20.301 1.00 86.75 464 ARG A O 1
ATOM 3774 N N . VAL A 1 465 ? 14.235 -16.914 -19.349 1.00 87.50 465 VAL A N 1
ATOM 3775 C CA . VAL A 1 465 ? 14.585 -15.481 -19.305 1.00 87.50 465 VAL A CA 1
ATOM 3776 C C . VAL A 1 465 ? 15.982 -15.229 -18.732 1.00 87.50 465 VAL A C 1
ATOM 3778 O O . VAL A 1 465 ? 16.721 -14.449 -19.306 1.00 87.50 465 VAL A O 1
ATOM 3781 N N . GLY A 1 466 ? 16.372 -15.908 -17.646 1.00 87.19 466 GLY A N 1
ATOM 3782 C CA . GLY A 1 466 ? 17.689 -15.707 -17.018 1.00 87.19 466 GLY A CA 1
ATOM 3783 C C . GLY A 1 466 ? 18.884 -16.011 -17.930 1.00 87.19 466 GLY A C 1
ATOM 3784 O O . GLY A 1 466 ? 19.927 -15.381 -17.786 1.00 87.19 466 GLY A O 1
ATOM 3785 N N . ASP A 1 467 ? 18.712 -16.919 -18.893 1.00 89.12 467 ASP A N 1
ATOM 3786 C CA . ASP A 1 467 ? 19.765 -17.301 -19.843 1.00 89.12 467 ASP A CA 1
ATOM 3787 C C . ASP A 1 467 ? 19.862 -16.286 -20.999 1.00 89.12 467 ASP A C 1
ATOM 3789 O O . ASP A 1 467 ? 20.928 -16.110 -21.590 1.00 89.12 467 ASP A O 1
ATOM 3793 N N . LYS A 1 468 ? 18.747 -15.588 -21.264 1.00 91.88 468 LYS A N 1
ATOM 3794 C CA . LYS A 1 468 ? 18.578 -14.528 -22.265 1.00 91.88 468 LYS A CA 1
ATOM 3795 C C . LYS A 1 468 ? 18.858 -13.114 -21.735 1.00 91.88 468 LYS A C 1
ATOM 3797 O O . LYS A 1 468 ? 18.870 -12.173 -22.514 1.00 91.88 468 LYS A O 1
ATOM 3802 N N . MET A 1 469 ? 19.002 -12.920 -20.425 1.00 93.81 469 MET A N 1
ATOM 3803 C CA . MET A 1 469 ? 19.296 -11.603 -19.840 1.00 93.81 469 MET A CA 1
ATOM 3804 C C . MET A 1 469 ? 20.729 -11.197 -20.164 1.00 93.81 469 MET A C 1
ATOM 3806 O O . MET A 1 469 ? 21.612 -12.014 -19.991 1.00 93.81 469 MET A O 1
ATOM 3810 N N . GLU A 1 470 ? 20.996 -9.956 -20.544 1.00 93.50 470 GLU A N 1
ATOM 3811 C CA . GLU A 1 470 ? 22.346 -9.480 -20.851 1.00 93.50 470 GLU A CA 1
ATOM 3812 C C . GLU A 1 470 ? 22.515 -8.001 -20.477 1.00 93.50 470 GLU A C 1
ATOM 3814 O O . GLU A 1 470 ? 21.537 -7.254 -20.491 1.00 93.50 470 GLU A O 1
ATOM 3819 N N . TYR A 1 471 ? 23.734 -7.562 -20.142 1.00 93.25 471 TYR A N 1
ATOM 3820 C CA . TYR A 1 471 ? 23.995 -6.149 -19.845 1.00 93.25 471 TYR A CA 1
ATOM 3821 C C . TYR A 1 471 ? 23.839 -5.275 -21.095 1.00 93.25 471 TYR A C 1
ATOM 3823 O O . TYR A 1 471 ? 24.308 -5.681 -22.162 1.00 93.25 471 TYR A O 1
ATOM 3831 N N . PRO A 1 472 ? 23.253 -4.065 -20.993 1.00 91.94 472 PRO A N 1
ATOM 3832 C CA . PRO A 1 472 ? 23.069 -3.186 -22.148 1.00 91.94 472 PRO A CA 1
ATOM 3833 C C . PRO A 1 472 ? 24.369 -2.922 -22.923 1.00 91.94 472 PRO A C 1
ATOM 3835 O O . PRO A 1 472 ? 24.393 -2.992 -24.149 1.00 91.94 472 PRO A O 1
ATOM 3838 N N . GLU A 1 473 ? 25.480 -2.697 -22.225 1.00 89.19 473 GLU A N 1
ATOM 3839 C CA . GLU A 1 473 ? 26.783 -2.450 -22.855 1.00 89.19 473 GLU A CA 1
ATOM 3840 C C . GLU A 1 473 ? 27.292 -3.651 -23.654 1.00 89.19 473 GLU A C 1
ATOM 3842 O O . GLU A 1 473 ? 27.809 -3.501 -24.761 1.00 89.19 473 GLU A O 1
ATOM 3847 N N . VAL A 1 474 ? 27.073 -4.859 -23.134 1.00 88.44 474 VAL A N 1
ATOM 3848 C CA . VAL A 1 474 ? 27.439 -6.108 -23.804 1.00 88.44 474 VAL A CA 1
ATOM 3849 C C . VAL A 1 474 ? 26.605 -6.313 -25.063 1.00 88.44 474 VAL A C 1
ATOM 3851 O O . VAL A 1 474 ? 27.141 -6.730 -26.089 1.00 88.44 474 VAL A O 1
ATOM 3854 N N . VAL A 1 475 ? 25.305 -6.010 -25.009 1.00 90.50 475 VAL A N 1
ATOM 3855 C CA . VAL A 1 475 ? 24.429 -6.110 -26.185 1.00 90.50 475 VAL A CA 1
ATOM 3856 C C . VAL A 1 475 ? 24.887 -5.141 -27.276 1.00 90.50 475 VAL A C 1
ATOM 3858 O O . VAL A 1 475 ? 24.997 -5.566 -28.424 1.00 90.50 475 VAL A O 1
ATOM 3861 N N . ARG A 1 476 ? 25.243 -3.895 -26.918 1.00 89.69 476 ARG A N 1
ATOM 3862 C CA . ARG A 1 476 ? 25.793 -2.902 -27.861 1.00 89.69 476 ARG A CA 1
ATOM 3863 C C . ARG A 1 476 ? 27.115 -3.362 -28.474 1.00 89.69 476 ARG A C 1
ATOM 3865 O O . ARG A 1 476 ? 27.270 -3.317 -29.688 1.00 89.69 476 ARG A O 1
ATOM 3872 N N . ARG A 1 477 ? 28.058 -3.830 -27.650 1.00 87.38 477 ARG A N 1
ATOM 3873 C CA . ARG A 1 477 ? 29.408 -4.200 -28.105 1.00 87.38 477 ARG A CA 1
ATOM 3874 C C . ARG A 1 477 ? 29.428 -5.452 -28.978 1.00 87.38 477 ARG A C 1
ATOM 3876 O O . ARG A 1 477 ? 30.239 -5.540 -29.890 1.00 87.38 477 ARG A O 1
ATOM 3883 N N . LEU A 1 478 ? 28.566 -6.424 -28.676 1.00 87.38 478 LEU A N 1
ATOM 3884 C CA . LEU A 1 478 ? 28.517 -7.713 -29.375 1.00 87.38 478 LEU A CA 1
ATOM 3885 C C . LEU A 1 478 ? 27.422 -7.786 -30.448 1.00 87.38 478 LEU A C 1
ATOM 3887 O O . LEU A 1 478 ? 27.245 -8.846 -31.043 1.00 87.38 478 LEU A O 1
ATOM 3891 N N . GLY A 1 479 ? 26.659 -6.710 -30.666 1.00 87.69 479 GLY A N 1
ATOM 3892 C CA . GLY A 1 479 ? 25.587 -6.669 -31.665 1.00 87.69 479 GLY A CA 1
ATOM 3893 C C . GLY A 1 479 ? 24.500 -7.730 -31.450 1.00 87.69 479 GLY A C 1
ATOM 3894 O O . GLY A 1 479 ? 23.977 -8.288 -32.414 1.00 87.69 479 GLY A O 1
ATOM 3895 N N . LYS A 1 480 ? 24.182 -8.068 -30.193 1.00 89.56 480 LYS A N 1
ATOM 3896 C CA . LYS A 1 480 ? 23.185 -9.110 -29.893 1.00 89.56 480 LYS A CA 1
ATOM 3897 C C . LYS A 1 480 ? 21.773 -8.621 -30.231 1.00 89.56 480 LYS A C 1
ATOM 3899 O O . LYS A 1 480 ? 21.393 -7.509 -29.875 1.00 89.56 480 LYS A O 1
ATOM 3904 N N . LYS A 1 481 ? 20.972 -9.483 -30.862 1.00 90.12 481 LYS A N 1
ATOM 3905 C CA . LYS A 1 481 ? 19.581 -9.179 -31.225 1.00 90.12 481 LYS A CA 1
ATOM 3906 C C . LYS A 1 481 ? 18.658 -9.220 -30.008 1.00 90.12 481 LYS A C 1
ATOM 3908 O O . LYS A 1 481 ? 18.773 -10.103 -29.158 1.00 90.12 481 LYS A O 1
ATOM 3913 N N . ILE A 1 482 ? 17.745 -8.258 -29.922 1.00 89.31 482 ILE A N 1
ATOM 3914 C CA . ILE A 1 482 ? 16.753 -8.151 -28.844 1.00 89.31 482 ILE A CA 1
ATOM 3915 C C . ILE A 1 482 ? 15.644 -9.189 -29.068 1.00 89.31 482 ILE A C 1
ATOM 3917 O O . ILE A 1 482 ? 15.153 -9.324 -30.183 1.00 89.31 482 ILE A O 1
ATOM 3921 N N . ASP A 1 483 ? 15.197 -9.880 -28.012 1.00 88.25 483 ASP A N 1
ATOM 3922 C CA . ASP A 1 483 ? 14.060 -10.812 -28.096 1.00 88.25 483 ASP A CA 1
ATOM 3923 C C . ASP A 1 483 ? 12.736 -10.030 -28.149 1.00 88.25 483 ASP A C 1
ATOM 3925 O O . ASP A 1 483 ? 12.086 -9.785 -27.128 1.00 88.25 483 ASP A O 1
ATOM 3929 N N . ILE A 1 484 ? 12.342 -9.607 -29.352 1.00 84.25 484 ILE A N 1
ATOM 3930 C CA . ILE A 1 484 ? 11.116 -8.829 -29.593 1.00 84.25 484 ILE A CA 1
ATOM 3931 C C . ILE A 1 484 ? 9.873 -9.583 -29.090 1.00 84.25 484 ILE A C 1
ATOM 3933 O O . ILE A 1 484 ? 8.980 -8.989 -28.479 1.00 84.25 484 ILE A O 1
ATOM 3937 N N . SER A 1 485 ? 9.839 -10.907 -29.268 1.00 82.38 485 SER A N 1
ATOM 3938 C CA . SER A 1 485 ? 8.730 -11.765 -28.835 1.00 82.38 485 SER A CA 1
ATOM 3939 C C . SER A 1 485 ? 8.511 -11.701 -27.321 1.00 82.38 485 SER A C 1
ATOM 3941 O O . SER A 1 485 ? 7.372 -11.598 -26.848 1.00 82.38 485 SER A O 1
ATOM 3943 N N . TYR A 1 486 ? 9.594 -11.686 -26.537 1.00 86.38 486 TYR A N 1
ATOM 3944 C CA . TYR A 1 486 ? 9.517 -11.506 -25.091 1.00 86.38 486 TYR A CA 1
ATOM 3945 C C . TYR A 1 486 ? 8.838 -10.182 -24.714 1.00 86.38 486 TYR A C 1
ATOM 3947 O O . TYR A 1 486 ? 7.898 -10.188 -23.911 1.00 86.38 486 TYR A O 1
ATOM 3955 N N . TYR A 1 487 ? 9.268 -9.056 -25.292 1.00 83.31 487 TYR A N 1
ATOM 3956 C CA . TYR A 1 487 ? 8.693 -7.745 -24.973 1.00 83.31 487 TYR A CA 1
ATOM 3957 C C . TYR A 1 487 ? 7.243 -7.630 -25.444 1.00 83.31 487 TYR A C 1
ATOM 3959 O O . TYR A 1 487 ? 6.394 -7.212 -24.648 1.00 83.31 487 TYR A O 1
ATOM 3967 N N . LEU A 1 488 ? 6.918 -8.114 -26.646 1.00 79.44 488 LEU A N 1
ATOM 3968 C CA . LEU A 1 488 ? 5.542 -8.166 -27.142 1.00 79.44 488 LEU A CA 1
ATOM 3969 C C . LEU A 1 488 ? 4.638 -8.952 -26.189 1.00 79.44 488 LEU A C 1
ATOM 3971 O O . LEU A 1 488 ? 3.582 -8.472 -25.786 1.00 79.44 488 LEU A O 1
ATOM 3975 N N . LYS A 1 489 ? 5.081 -10.126 -25.727 1.00 79.88 489 LYS A N 1
ATOM 3976 C CA . LYS A 1 489 ? 4.329 -10.934 -24.758 1.00 79.88 489 LYS A CA 1
ATOM 3977 C C . LYS A 1 489 ? 4.084 -10.188 -23.446 1.00 79.88 489 LYS A C 1
ATOM 3979 O O . LYS A 1 489 ? 3.019 -10.343 -22.842 1.00 79.88 489 LYS A O 1
ATOM 3984 N N . THR A 1 490 ? 5.044 -9.380 -22.986 1.00 81.31 490 THR A N 1
ATOM 3985 C CA . THR A 1 490 ? 4.828 -8.544 -21.794 1.00 81.31 490 THR A CA 1
ATOM 3986 C C . THR A 1 490 ? 3.775 -7.465 -22.030 1.00 81.31 490 THR A C 1
ATOM 3988 O O . THR A 1 490 ? 2.917 -7.282 -21.164 1.00 81.31 490 THR A O 1
ATOM 3991 N N . VAL A 1 491 ? 3.787 -6.814 -23.197 1.00 78.75 491 VAL A N 1
ATOM 3992 C CA . VAL A 1 491 ? 2.806 -5.789 -23.584 1.00 78.75 491 VAL A CA 1
ATOM 3993 C C . VAL A 1 491 ? 1.414 -6.393 -23.773 1.00 78.75 491 VAL A C 1
ATOM 3995 O O . VAL A 1 491 ? 0.455 -5.892 -23.196 1.00 78.75 491 VAL A O 1
ATOM 3998 N N . VAL A 1 492 ? 1.293 -7.541 -24.439 1.00 77.75 492 VAL A N 1
ATOM 3999 C CA . VAL A 1 492 ? 0.029 -8.293 -24.531 1.00 77.75 492 VAL A CA 1
ATOM 4000 C C . VAL A 1 492 ? -0.506 -8.617 -23.134 1.00 77.75 492 VAL A C 1
ATOM 4002 O O . VAL A 1 492 ? -1.685 -8.420 -22.848 1.00 77.75 492 VAL A O 1
ATOM 4005 N N . GLY A 1 493 ? 0.366 -9.041 -22.213 1.00 78.12 493 GLY A N 1
ATOM 4006 C CA . GLY A 1 493 ? -0.004 -9.262 -20.815 1.00 78.12 493 GLY A CA 1
ATOM 4007 C C . GLY A 1 493 ? -0.450 -7.992 -20.077 1.00 78.12 493 GLY A C 1
ATOM 4008 O O . GLY A 1 493 ? -1.235 -8.075 -19.131 1.00 78.12 493 GLY A O 1
ATOM 4009 N N . LEU A 1 494 ? 0.035 -6.812 -20.467 1.00 81.38 494 LEU A N 1
ATOM 4010 C CA . LEU A 1 494 ? -0.439 -5.522 -19.965 1.00 81.38 494 LEU A CA 1
ATOM 4011 C C . LEU A 1 494 ? -1.831 -5.199 -20.523 1.00 81.38 494 LEU A C 1
ATOM 4013 O O . LEU A 1 494 ? -2.748 -4.997 -19.726 1.00 81.38 494 LEU A O 1
ATOM 4017 N N . CYS A 1 495 ? -1.998 -5.240 -21.846 1.00 79.81 495 CYS A N 1
ATOM 4018 C CA . CYS A 1 495 ? -3.256 -5.002 -22.560 1.00 79.81 495 CYS A CA 1
ATOM 4019 C C . CYS A 1 495 ? -4.383 -5.912 -22.058 1.00 79.81 495 CYS A C 1
ATOM 4021 O O . CYS A 1 495 ? -5.446 -5.430 -21.663 1.00 79.81 495 CYS A O 1
ATOM 4023 N N . ALA A 1 496 ? -4.110 -7.213 -21.918 1.00 78.44 496 ALA A N 1
ATOM 4024 C CA . ALA A 1 496 ? -5.064 -8.191 -21.398 1.00 78.44 496 ALA A CA 1
ATOM 4025 C C . ALA A 1 496 ? -5.627 -7.794 -20.023 1.00 78.44 496 ALA A C 1
ATOM 4027 O O . ALA A 1 496 ? -6.791 -8.041 -19.726 1.00 78.44 496 ALA A O 1
ATOM 4028 N N . ARG A 1 497 ? -4.836 -7.140 -19.161 1.00 79.25 497 ARG A N 1
ATOM 4029 C CA . ARG A 1 497 ? -5.303 -6.720 -17.827 1.00 79.25 497 ARG A CA 1
ATOM 4030 C C . ARG A 1 497 ? -6.227 -5.510 -17.858 1.00 79.25 497 ARG A C 1
ATOM 4032 O O . ARG A 1 497 ? -7.010 -5.369 -16.920 1.00 79.25 497 ARG A O 1
ATOM 4039 N N . PHE A 1 498 ? -6.143 -4.666 -18.884 1.00 74.88 498 PHE A N 1
ATOM 4040 C CA . PHE A 1 498 ? -7.098 -3.577 -19.081 1.00 74.88 498 PHE A CA 1
ATOM 4041 C C . PHE A 1 498 ? -8.469 -4.108 -19.506 1.00 74.88 498 PHE A C 1
ATOM 4043 O O . PHE A 1 498 ? -9.469 -3.565 -19.053 1.00 74.88 498 PHE A O 1
ATOM 4050 N N . ILE A 1 499 ? -8.514 -5.203 -20.275 1.00 76.19 499 ILE A N 1
ATOM 4051 C CA . ILE A 1 499 ? -9.754 -5.786 -20.823 1.00 76.19 499 ILE A CA 1
ATOM 4052 C C . ILE A 1 499 ? -10.282 -7.016 -20.066 1.00 76.19 499 ILE A C 1
ATOM 4054 O O . ILE A 1 499 ? -11.369 -7.493 -20.359 1.00 76.19 499 ILE A O 1
ATOM 4058 N N . ASN A 1 500 ? -9.585 -7.498 -19.029 1.00 71.44 500 ASN A N 1
ATOM 4059 C CA . ASN A 1 500 ? -9.993 -8.641 -18.182 1.00 71.44 500 ASN A CA 1
ATOM 4060 C C . ASN A 1 500 ? -11.250 -8.384 -17.307 1.00 71.44 500 ASN A C 1
ATOM 4062 O O . ASN A 1 500 ? -11.475 -9.043 -16.284 1.00 71.44 500 ASN A O 1
ATOM 4066 N N . TYR A 1 501 ? -12.021 -7.346 -17.617 1.00 66.31 501 TYR A N 1
ATOM 4067 C CA . TYR A 1 501 ? -13.370 -7.151 -17.096 1.00 66.31 501 TYR A CA 1
ATOM 4068 C C . TYR A 1 501 ? -14.426 -7.737 -18.039 1.00 66.31 501 TYR A C 1
ATOM 4070 O O . TYR A 1 501 ? -15.503 -8.080 -17.565 1.00 66.31 501 TYR A O 1
ATOM 4078 N N . ASP A 1 502 ? -14.111 -7.863 -19.330 1.00 63.41 502 ASP A N 1
ATOM 4079 C CA . ASP A 1 502 ? -14.995 -8.428 -20.340 1.00 63.41 502 ASP A CA 1
ATOM 4080 C C . ASP A 1 502 ? -15.096 -9.947 -20.150 1.00 63.41 502 ASP A C 1
ATOM 4082 O O . ASP A 1 502 ? -14.083 -10.646 -20.034 1.00 63.41 502 ASP A O 1
ATOM 4086 N N . GLU A 1 503 ? -16.323 -10.460 -20.088 1.00 60.84 503 GLU A N 1
ATOM 4087 C CA . GLU A 1 503 ? -16.597 -11.887 -19.901 1.00 60.84 503 GLU A CA 1
ATOM 4088 C C . GLU A 1 503 ? -16.012 -12.738 -21.033 1.00 60.84 503 GLU A C 1
ATOM 4090 O O . GLU A 1 503 ? -15.560 -13.853 -20.778 1.00 60.84 503 GLU A O 1
ATOM 4095 N N . ARG A 1 504 ? -15.891 -12.178 -22.247 1.00 60.78 504 ARG A N 1
ATOM 4096 C CA . ARG A 1 504 ? -15.300 -12.846 -23.422 1.00 60.78 504 ARG A CA 1
ATOM 4097 C C . ARG A 1 504 ? -13.831 -13.224 -23.236 1.00 60.78 504 ARG A C 1
ATOM 4099 O O . ARG A 1 504 ? -13.324 -14.089 -23.946 1.00 60.78 504 ARG A O 1
ATOM 4106 N N . HIS A 1 505 ? -13.136 -12.581 -22.299 1.00 59.00 505 HIS A N 1
ATOM 4107 C CA . HIS A 1 505 ? -11.722 -12.828 -22.010 1.00 59.00 505 HIS A CA 1
ATOM 4108 C C . HIS A 1 505 ? -11.494 -13.498 -20.652 1.00 59.00 505 HIS A C 1
ATOM 4110 O O . HIS A 1 505 ? -10.343 -13.705 -20.252 1.00 59.00 505 HIS A O 1
ATOM 4116 N N . GLN A 1 506 ? -12.564 -13.861 -19.936 1.00 54.62 506 GLN A N 1
ATOM 4117 C CA . GLN A 1 506 ? -12.430 -14.692 -18.748 1.00 54.62 506 GLN A CA 1
ATOM 4118 C C . GLN A 1 506 ? -12.104 -16.138 -19.158 1.00 54.62 506 GLN A C 1
ATOM 4120 O O . GLN A 1 506 ? -12.681 -16.661 -20.112 1.00 54.62 506 GLN A O 1
ATOM 4125 N N . PRO A 1 507 ? -11.164 -16.812 -18.470 1.00 50.91 507 PRO A N 1
ATOM 4126 C CA . PRO A 1 507 ? -10.845 -18.202 -18.770 1.00 50.91 507 PRO A CA 1
ATOM 4127 C C . PRO A 1 507 ? -12.084 -19.082 -18.573 1.00 50.91 507 PRO A C 1
ATOM 4129 O O . PRO A 1 507 ? -12.772 -18.951 -17.559 1.00 50.91 507 PRO A O 1
ATOM 4132 N N . SER A 1 508 ? -12.335 -20.007 -19.506 1.00 52.25 508 SER A N 1
ATOM 4133 C CA . SER A 1 508 ? -13.436 -20.966 -19.384 1.00 52.25 508 SER A CA 1
ATOM 4134 C C . SER A 1 508 ? -13.351 -21.737 -18.060 1.00 52.25 508 SER A C 1
ATOM 4136 O O . SER A 1 508 ? -12.259 -21.956 -17.511 1.00 52.25 508 SER A O 1
ATOM 4138 N N . SER A 1 509 ? -14.497 -22.197 -17.550 1.00 49.38 509 SER A N 1
ATOM 4139 C CA . SER A 1 509 ? -14.596 -22.988 -16.312 1.00 49.38 509 SER A CA 1
ATOM 4140 C C . SER A 1 509 ? -13.607 -24.163 -16.279 1.00 49.38 509 SER A C 1
ATOM 4142 O O . SER A 1 509 ? -13.073 -24.515 -15.229 1.00 49.38 509 SER A O 1
ATOM 4144 N N . GLU A 1 510 ? -13.288 -24.720 -17.446 1.00 45.72 510 GLU A N 1
ATOM 4145 C CA . GLU A 1 510 ? -12.368 -25.836 -17.636 1.00 45.72 510 GLU A CA 1
ATOM 4146 C C . GLU A 1 510 ? -10.884 -25.451 -17.457 1.00 45.72 510 GLU A C 1
ATOM 4148 O O . GLU A 1 510 ? -10.112 -26.183 -16.828 1.00 45.72 510 GLU A O 1
ATOM 4153 N N . ILE A 1 511 ? -10.476 -24.268 -17.934 1.00 48.47 511 ILE A N 1
ATOM 4154 C CA . ILE A 1 511 ? -9.125 -23.716 -17.725 1.00 48.47 511 ILE A CA 1
ATOM 4155 C C . ILE A 1 511 ? -8.934 -23.348 -16.250 1.00 48.47 511 ILE A C 1
ATOM 4157 O O . ILE A 1 511 ? -7.890 -23.649 -15.667 1.00 48.47 511 ILE A O 1
ATOM 4161 N N . MET A 1 512 ? -9.960 -22.775 -15.614 1.00 41.69 512 MET A N 1
ATOM 4162 C CA . MET A 1 512 ? -9.966 -22.503 -14.172 1.00 41.69 512 MET A CA 1
ATOM 4163 C C . MET A 1 512 ? -9.819 -23.791 -13.349 1.00 41.69 512 MET A C 1
ATOM 4165 O O . MET A 1 512 ? -9.021 -23.837 -12.410 1.00 41.69 512 MET A O 1
ATOM 4169 N N . LEU A 1 513 ? -10.500 -24.869 -13.749 1.00 44.41 513 LEU A N 1
ATOM 4170 C CA . LEU A 1 513 ? -10.357 -26.207 -13.164 1.00 44.41 513 LEU A CA 1
ATOM 4171 C C . LEU A 1 513 ? -8.945 -26.783 -13.343 1.00 44.41 513 LEU A C 1
ATOM 4173 O O . LEU A 1 513 ? -8.398 -27.357 -12.400 1.00 44.41 513 LEU A O 1
ATOM 4177 N N . LYS A 1 514 ? -8.316 -26.599 -14.510 1.00 43.22 514 LYS A N 1
ATOM 4178 C CA . LYS A 1 514 ? -6.920 -27.010 -14.758 1.00 43.22 514 LYS A CA 1
ATOM 4179 C C . LYS A 1 514 ? -5.919 -26.213 -13.910 1.00 43.22 514 LYS A C 1
ATOM 4181 O O . LYS A 1 514 ? -4.998 -26.809 -13.353 1.00 43.22 514 LYS A O 1
ATOM 4186 N N . VAL A 1 515 ? -6.109 -24.901 -13.742 1.00 37.88 515 VAL A N 1
ATOM 4187 C CA . VAL A 1 515 ? -5.275 -24.050 -12.867 1.00 37.88 515 VAL A CA 1
ATOM 4188 C C . VAL A 1 515 ? -5.427 -24.452 -11.395 1.00 37.88 515 VAL A C 1
ATOM 4190 O O . VAL A 1 515 ? -4.429 -24.585 -10.685 1.00 37.88 515 VAL A O 1
ATOM 4193 N N . LEU A 1 516 ? -6.655 -24.730 -10.949 1.00 39.44 516 LEU A N 1
ATOM 4194 C CA . LEU A 1 516 ? -6.943 -25.238 -9.604 1.00 39.44 516 LEU A CA 1
ATOM 4195 C C . LEU A 1 516 ? -6.353 -26.638 -9.364 1.00 39.44 516 LEU A C 1
ATOM 4197 O O . LEU A 1 516 ? -5.813 -26.895 -8.289 1.00 39.44 516 LEU A O 1
ATOM 4201 N N . LYS A 1 517 ? -6.393 -27.530 -10.364 1.00 46.16 517 LYS A N 1
ATOM 4202 C CA . LYS A 1 517 ? -5.727 -28.845 -10.316 1.00 46.16 517 LYS A CA 1
ATOM 4203 C C . LYS A 1 517 ? -4.203 -28.708 -10.235 1.00 46.16 517 LYS A C 1
ATOM 4205 O O . LYS A 1 517 ? -3.578 -29.379 -9.421 1.00 46.16 517 LYS A O 1
ATOM 4210 N N . LYS A 1 518 ? -3.604 -27.783 -10.992 1.00 35.19 518 LYS A N 1
ATOM 4211 C CA . LYS A 1 518 ? -2.154 -27.520 -10.963 1.00 35.19 518 LYS A CA 1
ATOM 4212 C C . LYS A 1 518 ? -1.675 -27.018 -9.593 1.00 35.19 518 LYS A C 1
ATOM 4214 O O . LYS A 1 518 ? -0.609 -27.418 -9.149 1.00 35.19 518 LYS A O 1
ATOM 4219 N N . LEU A 1 519 ? -2.491 -26.219 -8.898 1.00 36.03 519 LEU A N 1
ATOM 4220 C CA . LEU A 1 519 ? -2.234 -25.770 -7.520 1.00 36.03 519 LEU A CA 1
ATOM 4221 C C . LEU A 1 519 ? -2.415 -26.877 -6.462 1.00 36.03 519 LEU A C 1
ATOM 4223 O O . LEU A 1 519 ? -1.814 -26.799 -5.393 1.00 36.03 519 LEU A O 1
ATOM 4227 N N . LYS A 1 520 ? -3.231 -27.906 -6.734 1.00 42.50 520 LYS A N 1
ATOM 4228 C CA . LYS A 1 520 ? -3.365 -29.089 -5.864 1.00 42.50 520 LYS A CA 1
ATOM 4229 C C . LYS A 1 520 ? -2.169 -30.038 -5.991 1.00 42.50 520 LYS A C 1
ATOM 4231 O O . LYS A 1 520 ? -1.729 -30.570 -4.975 1.00 42.50 520 LYS A O 1
ATOM 4236 N N . ASN A 1 521 ? -1.613 -30.188 -7.194 1.00 37.53 521 ASN A N 1
ATOM 4237 C CA . ASN A 1 521 ? -0.531 -31.137 -7.466 1.00 37.53 521 ASN A CA 1
ATOM 4238 C C . ASN A 1 521 ? 0.744 -30.884 -6.632 1.00 37.53 521 ASN A C 1
ATOM 4240 O O . ASN A 1 521 ? 1.377 -31.853 -6.229 1.00 37.53 521 ASN A O 1
ATOM 4244 N N . ASP A 1 522 ? 1.070 -29.641 -6.257 1.00 35.66 522 ASP A N 1
ATOM 4245 C CA . ASP A 1 522 ? 2.223 -29.343 -5.379 1.00 35.66 522 ASP A CA 1
ATOM 4246 C C . ASP A 1 522 ? 2.067 -29.922 -3.955 1.00 35.66 522 ASP A C 1
ATOM 4248 O O . ASP A 1 522 ? 3.049 -30.271 -3.301 1.00 35.66 522 ASP A O 1
ATOM 4252 N N . LYS A 1 523 ? 0.827 -30.080 -3.471 1.00 37.28 523 LYS A N 1
ATOM 4253 C CA . LYS A 1 523 ? 0.516 -30.727 -2.183 1.00 37.28 523 LYS A CA 1
ATOM 4254 C C . LYS A 1 523 ? 0.495 -32.253 -2.307 1.00 37.28 523 LYS A C 1
ATOM 4256 O O . LYS A 1 523 ? 0.921 -32.958 -1.393 1.00 37.28 523 LYS A O 1
ATOM 4261 N N . THR A 1 524 ? 0.020 -32.749 -3.446 1.00 43.03 524 THR A N 1
ATOM 4262 C CA . THR A 1 524 ? -0.082 -34.177 -3.765 1.00 43.03 524 THR A CA 1
ATOM 4263 C C . THR A 1 524 ? 1.293 -34.813 -4.003 1.00 43.03 524 THR A C 1
ATOM 4265 O O . THR A 1 524 ? 1.515 -35.934 -3.562 1.00 43.03 524 THR A O 1
ATOM 4268 N N . ILE A 1 525 ? 2.248 -34.088 -4.604 1.00 37.88 525 ILE A N 1
ATOM 4269 C CA . ILE A 1 525 ? 3.630 -34.554 -4.836 1.00 37.88 525 ILE A CA 1
ATOM 4270 C C . ILE A 1 525 ? 4.373 -34.800 -3.514 1.00 37.88 525 ILE A C 1
ATOM 4272 O O . ILE A 1 525 ? 5.033 -35.825 -3.360 1.00 37.88 525 ILE A O 1
ATOM 4276 N N . ILE A 1 526 ? 4.221 -33.908 -2.529 1.00 37.56 526 ILE A N 1
ATOM 4277 C CA . ILE A 1 526 ? 4.840 -34.073 -1.203 1.00 37.56 526 ILE A CA 1
ATOM 4278 C C . ILE A 1 526 ? 4.212 -35.261 -0.455 1.00 37.56 526 ILE A C 1
ATOM 4280 O O . ILE A 1 526 ? 4.926 -36.038 0.170 1.00 37.56 526 ILE A O 1
ATOM 4284 N N . SER A 1 527 ? 2.895 -35.458 -0.568 1.00 43.66 527 SER A N 1
ATOM 4285 C CA . SER A 1 527 ? 2.198 -36.616 0.012 1.00 43.66 527 SER A CA 1
ATOM 4286 C C . SER A 1 527 ? 2.616 -37.944 -0.636 1.00 43.66 527 SER A C 1
ATOM 4288 O O . SER A 1 527 ? 2.868 -38.907 0.086 1.00 43.66 527 SER A O 1
ATOM 4290 N N . HIS A 1 528 ? 2.766 -37.992 -1.963 1.00 39.81 528 HIS A N 1
ATOM 4291 C CA . HIS A 1 528 ? 3.196 -39.196 -2.682 1.00 39.81 528 HIS A CA 1
ATOM 4292 C C . HIS A 1 528 ? 4.656 -39.578 -2.406 1.00 39.81 528 HIS A C 1
ATOM 4294 O O . HIS A 1 528 ? 4.954 -40.765 -2.298 1.00 39.81 528 HIS A O 1
ATOM 4300 N N . LEU A 1 529 ? 5.561 -38.604 -2.249 1.00 36.62 529 LEU A N 1
ATOM 4301 C CA . LEU A 1 529 ? 6.964 -38.869 -1.896 1.00 36.62 529 LEU A CA 1
ATOM 4302 C C . LEU A 1 529 ? 7.096 -39.499 -0.498 1.00 36.62 529 LEU A C 1
ATOM 4304 O O . LEU A 1 529 ? 7.892 -40.416 -0.304 1.00 36.62 529 LEU A O 1
ATOM 4308 N N . TRP A 1 530 ? 6.269 -39.066 0.458 1.00 38.44 530 TRP A N 1
ATOM 4309 C CA . TRP A 1 530 ? 6.228 -39.628 1.814 1.00 38.44 530 TRP A CA 1
ATOM 4310 C C . TRP A 1 530 ? 5.519 -40.987 1.902 1.00 38.44 530 TRP A C 1
ATOM 4312 O O . TRP A 1 530 ? 5.870 -41.805 2.753 1.00 38.44 530 TRP A O 1
ATOM 4322 N N . GLU A 1 531 ? 4.530 -41.250 1.045 1.00 43.06 531 GLU A N 1
ATOM 4323 C CA . GLU A 1 531 ? 3.878 -42.563 0.943 1.00 43.06 531 GLU A CA 1
ATOM 4324 C C . GLU A 1 531 ? 4.802 -43.584 0.256 1.00 43.06 531 GLU A C 1
ATOM 4326 O O . GLU A 1 531 ? 4.947 -44.707 0.734 1.00 43.06 531 GLU A O 1
ATOM 4331 N N . GLY A 1 532 ? 5.519 -43.169 -0.797 1.00 35.62 532 GLY A N 1
ATOM 4332 C CA . GLY A 1 532 ? 6.503 -43.998 -1.497 1.00 35.62 532 GLY A CA 1
ATOM 4333 C C . GLY A 1 532 ? 7.671 -44.430 -0.606 1.00 35.62 532 GLY A C 1
ATOM 4334 O O . GLY A 1 532 ? 8.047 -45.600 -0.621 1.00 35.62 532 GLY A O 1
ATOM 4335 N N . ALA A 1 533 ? 8.185 -43.531 0.240 1.00 35.62 533 ALA A N 1
ATOM 4336 C CA . ALA A 1 533 ? 9.226 -43.864 1.216 1.00 35.62 533 ALA A CA 1
ATOM 4337 C C . ALA A 1 533 ? 8.734 -44.852 2.295 1.00 35.62 533 AL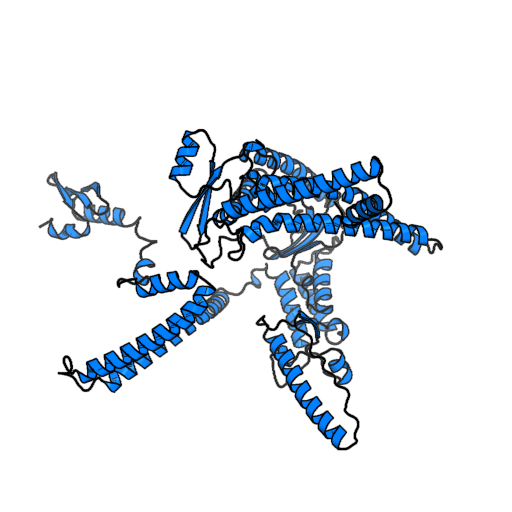A A C 1
ATOM 4339 O O . ALA A 1 533 ? 9.467 -45.766 2.674 1.00 35.62 533 ALA A O 1
ATOM 4340 N N . ARG A 1 534 ? 7.474 -44.725 2.746 1.00 39.12 534 ARG A N 1
ATOM 4341 C CA . ARG A 1 534 ? 6.848 -45.656 3.706 1.00 39.12 534 ARG A CA 1
ATOM 4342 C C . ARG A 1 534 ? 6.606 -47.040 3.109 1.00 39.12 534 ARG A C 1
ATOM 4344 O O . ARG A 1 534 ? 6.890 -48.036 3.768 1.00 39.12 534 ARG A O 1
ATOM 4351 N N . ILE A 1 535 ? 6.107 -47.111 1.875 1.00 48.25 535 ILE A N 1
ATOM 4352 C CA . ILE A 1 535 ? 5.883 -48.380 1.171 1.00 48.25 535 ILE A CA 1
ATOM 4353 C C . ILE A 1 535 ? 7.220 -49.065 0.880 1.00 48.25 535 ILE A C 1
ATOM 4355 O O . ILE A 1 535 ? 7.322 -50.271 1.069 1.00 48.25 535 ILE A O 1
ATOM 4359 N N . TYR A 1 536 ? 8.257 -48.316 0.490 1.00 36.03 536 TYR A N 1
ATOM 4360 C CA . TYR A 1 536 ? 9.591 -48.871 0.256 1.00 36.03 536 TYR A CA 1
ATOM 4361 C C . TYR A 1 536 ? 10.211 -49.435 1.541 1.00 36.03 536 TYR A C 1
ATOM 4363 O O . TYR A 1 536 ? 10.669 -50.571 1.537 1.00 36.03 536 TYR A O 1
ATOM 4371 N N . ALA A 1 537 ? 10.141 -48.705 2.660 1.00 36.31 537 ALA A N 1
ATOM 4372 C CA . ALA A 1 537 ? 10.634 -49.179 3.955 1.00 36.31 537 ALA A CA 1
ATOM 4373 C C . ALA A 1 537 ? 9.859 -50.404 4.471 1.00 36.31 537 ALA A C 1
ATOM 4375 O O . ALA A 1 537 ? 10.464 -51.348 4.972 1.00 36.31 537 ALA A O 1
ATOM 4376 N N . LYS A 1 538 ? 8.530 -50.422 4.299 1.00 42.59 538 LYS A N 1
ATOM 4377 C CA . LYS A 1 538 ? 7.686 -51.562 4.678 1.00 42.59 538 LYS A CA 1
ATOM 4378 C C . LYS A 1 538 ? 7.936 -52.780 3.788 1.00 42.59 538 LYS A C 1
ATOM 4380 O O . LYS A 1 538 ? 8.064 -53.881 4.297 1.00 42.59 538 LYS A O 1
ATOM 4385 N N . LYS A 1 539 ? 8.083 -52.585 2.475 1.00 44.81 539 LYS A N 1
ATOM 4386 C CA . LYS A 1 539 ? 8.405 -53.665 1.538 1.00 44.81 539 LYS A CA 1
ATOM 4387 C C . LYS A 1 539 ? 9.794 -54.230 1.810 1.00 44.81 539 LYS A C 1
ATOM 4389 O O . LYS A 1 539 ? 9.937 -55.440 1.743 1.00 44.81 539 LYS A O 1
ATOM 4394 N N . LEU A 1 540 ? 10.775 -53.391 2.161 1.00 37.06 540 LEU A N 1
ATOM 4395 C CA . LEU A 1 540 ? 12.098 -53.830 2.611 1.00 37.06 540 LEU A CA 1
ATOM 4396 C C . LEU A 1 540 ? 11.971 -54.664 3.896 1.00 37.06 540 LEU A C 1
ATOM 4398 O O . LEU A 1 540 ? 12.502 -55.760 3.960 1.00 37.06 540 LEU A O 1
ATOM 4402 N N . PHE A 1 541 ? 11.198 -54.209 4.884 1.00 36.19 541 PHE A N 1
ATOM 4403 C CA . PHE A 1 541 ? 10.958 -54.946 6.129 1.00 36.19 541 PHE A CA 1
ATOM 4404 C C . PHE A 1 541 ? 10.285 -56.309 5.887 1.00 36.19 541 PHE A C 1
ATOM 4406 O O . PHE A 1 541 ? 10.777 -57.332 6.354 1.00 36.19 541 PHE A O 1
ATOM 4413 N N . ASP A 1 542 ? 9.225 -56.332 5.079 1.00 45.28 542 ASP A N 1
ATOM 4414 C CA . ASP A 1 542 ? 8.460 -57.538 4.771 1.00 45.28 542 ASP A CA 1
ATOM 4415 C C . ASP A 1 542 ? 9.276 -58.505 3.886 1.00 45.28 542 ASP A C 1
ATOM 4417 O O . ASP A 1 542 ? 9.330 -59.690 4.177 1.00 45.28 542 ASP A O 1
ATOM 4421 N N . THR A 1 543 ? 10.007 -58.046 2.861 1.00 46.56 543 THR A N 1
ATOM 4422 C CA . THR A 1 543 ? 10.848 -58.955 2.039 1.00 46.56 543 THR A CA 1
ATOM 4423 C C . THR A 1 543 ? 12.089 -59.466 2.759 1.00 46.56 543 THR A C 1
ATOM 4425 O O . THR A 1 543 ? 12.543 -60.562 2.449 1.00 46.56 543 THR A O 1
ATOM 4428 N N . THR A 1 544 ? 12.631 -58.723 3.729 1.00 38.59 544 THR A N 1
ATOM 4429 C CA . THR A 1 544 ? 13.813 -59.186 4.475 1.00 38.59 544 THR A CA 1
ATOM 4430 C C . THR A 1 544 ? 13.438 -60.150 5.612 1.00 38.59 544 THR A C 1
ATOM 4432 O O . THR A 1 544 ? 14.298 -60.899 6.067 1.00 38.59 544 THR A O 1
ATOM 4435 N N . TYR A 1 545 ? 12.173 -60.167 6.064 1.00 40.84 545 TYR A N 1
ATOM 4436 C CA . TYR A 1 545 ? 11.756 -60.925 7.256 1.00 40.84 545 TYR A CA 1
ATOM 4437 C C . TYR A 1 545 ? 10.465 -61.761 7.127 1.00 40.84 545 TYR A C 1
ATOM 4439 O O . TYR A 1 545 ? 10.101 -62.427 8.096 1.00 40.84 545 TYR A O 1
ATOM 4447 N N . ALA A 1 546 ? 9.784 -61.807 5.975 1.00 39.06 546 ALA A N 1
ATOM 4448 C CA . ALA A 1 546 ? 8.529 -62.564 5.833 1.00 39.06 546 ALA A CA 1
ATOM 4449 C C . ALA A 1 546 ? 8.682 -64.096 5.807 1.00 39.06 546 ALA A C 1
ATOM 4451 O O . ALA A 1 546 ? 7.704 -64.780 6.093 1.00 39.06 546 ALA A O 1
ATOM 4452 N N . ASP A 1 547 ? 9.871 -64.651 5.549 1.00 43.16 547 ASP A N 1
ATOM 4453 C CA . ASP A 1 547 ? 10.040 -66.112 5.411 1.00 43.16 547 ASP A CA 1
ATOM 4454 C C . ASP A 1 547 ? 10.494 -66.843 6.681 1.00 43.16 547 ASP A C 1
ATOM 4456 O O . ASP A 1 547 ? 10.874 -68.012 6.646 1.00 43.16 547 ASP A O 1
ATOM 4460 N N . LYS A 1 548 ? 10.422 -66.196 7.847 1.00 42.84 548 LYS A N 1
ATOM 4461 C CA . LYS A 1 548 ? 10.594 -66.891 9.132 1.00 42.84 548 LYS A CA 1
ATOM 4462 C C . LYS A 1 548 ? 9.415 -66.616 10.047 1.00 42.84 548 LYS A C 1
ATOM 4464 O O . LYS A 1 548 ? 9.523 -65.953 11.077 1.00 42.84 548 LYS A O 1
ATOM 4469 N N . GLY A 1 549 ? 8.273 -67.149 9.621 1.00 42.31 549 GLY A N 1
ATOM 4470 C CA . GLY A 1 549 ? 7.162 -67.436 10.511 1.00 42.31 549 GLY A CA 1
ATOM 4471 C C . GLY A 1 549 ? 7.604 -68.413 11.601 1.00 42.31 549 GLY A C 1
ATOM 4472 O O . GLY A 1 549 ? 8.216 -69.437 11.322 1.00 42.31 549 GLY A O 1
ATOM 4473 N N . GLU A 1 550 ? 7.254 -68.048 12.830 1.00 46.22 550 GLU A N 1
ATOM 4474 C CA . GLU A 1 550 ? 7.393 -68.793 14.082 1.00 46.22 550 GLU A CA 1
ATOM 4475 C C . GLU A 1 550 ? 8.773 -68.819 14.772 1.00 46.22 550 GLU A C 1
ATOM 4477 O O . GLU A 1 550 ? 9.774 -69.334 14.288 1.00 46.22 550 GLU A O 1
ATOM 4482 N N . ARG A 1 551 ? 8.732 -68.337 16.026 1.00 41.78 551 ARG A N 1
ATOM 4483 C CA . ARG A 1 551 ? 9.730 -68.443 17.107 1.00 41.78 551 ARG A CA 1
ATOM 4484 C C . ARG A 1 551 ? 10.945 -67.517 17.079 1.00 41.78 551 ARG A C 1
ATOM 4486 O O . ARG A 1 551 ? 12.068 -67.991 17.160 1.00 41.78 551 ARG A O 1
ATOM 4493 N N . LEU A 1 552 ? 10.744 -66.205 17.202 1.00 37.41 552 LEU A N 1
ATOM 4494 C CA . LEU A 1 552 ? 11.757 -65.337 17.830 1.00 37.41 552 LEU A CA 1
ATOM 4495 C C . LEU A 1 552 ? 11.116 -64.232 18.688 1.00 37.41 552 LEU A C 1
ATOM 4497 O O . LEU A 1 552 ? 11.413 -63.056 18.538 1.00 37.41 552 LEU A O 1
ATOM 4501 N N . THR A 1 553 ? 10.247 -64.605 19.629 1.00 37.69 553 THR A N 1
ATOM 4502 C CA . THR A 1 553 ? 9.810 -63.699 20.709 1.00 37.69 553 THR A CA 1
ATOM 4503 C C . THR A 1 553 ? 10.734 -63.706 21.930 1.00 37.69 553 THR A C 1
ATOM 4505 O O . THR A 1 553 ? 10.468 -62.957 22.855 1.00 37.69 553 THR A O 1
ATOM 4508 N N . ASN A 1 554 ? 11.824 -64.488 21.958 1.00 46.88 554 ASN A N 1
ATOM 4509 C CA . ASN A 1 554 ? 12.649 -64.637 23.171 1.00 46.88 554 ASN A 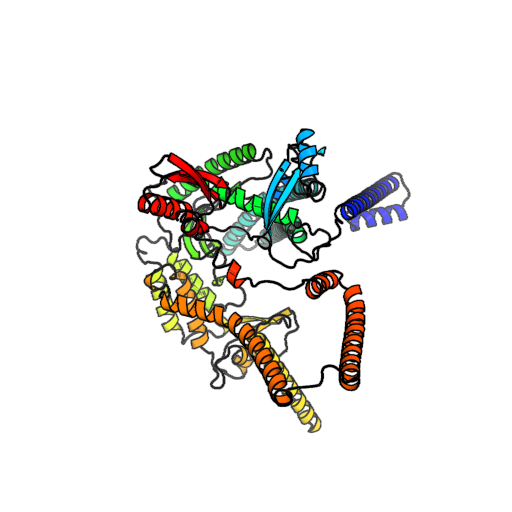CA 1
ATOM 4510 C C . ASN A 1 554 ? 14.166 -64.806 22.936 1.00 46.88 554 ASN A C 1
ATOM 4512 O O . ASN A 1 554 ? 14.849 -65.416 23.754 1.00 46.88 554 ASN A O 1
ATOM 4516 N N . ASN A 1 555 ? 14.737 -64.285 21.844 1.00 41.97 555 ASN A N 1
ATOM 4517 C CA . ASN A 1 555 ? 16.194 -64.349 21.669 1.00 41.97 555 ASN A CA 1
ATOM 4518 C C . ASN A 1 555 ? 16.867 -63.081 22.215 1.00 41.97 555 ASN A C 1
ATOM 4520 O O . ASN A 1 555 ? 16.703 -61.988 21.667 1.00 41.97 555 ASN A O 1
ATOM 4524 N N . SER A 1 556 ? 17.649 -63.248 23.285 1.00 41.88 556 SER A N 1
ATOM 4525 C CA . SER A 1 556 ? 18.433 -62.192 23.937 1.00 41.88 556 SER A CA 1
ATOM 4526 C C . SER A 1 556 ? 19.386 -61.472 22.977 1.00 41.88 556 SER A C 1
ATOM 4528 O O . SER A 1 556 ? 19.750 -60.332 23.242 1.00 41.88 556 SER A O 1
ATOM 4530 N N . TYR A 1 557 ? 19.728 -62.073 21.832 1.00 34.75 557 TYR A N 1
ATOM 4531 C CA . TYR A 1 557 ? 20.534 -61.448 20.784 1.00 34.75 557 TYR A CA 1
ATOM 4532 C C . TYR A 1 557 ? 19.740 -60.428 19.946 1.00 34.75 557 TYR A C 1
ATOM 4534 O O . TYR A 1 557 ? 20.268 -59.366 19.627 1.00 34.75 557 TYR A O 1
ATOM 4542 N N . CYS A 1 558 ? 18.453 -60.684 19.662 1.00 35.78 558 CYS A N 1
ATOM 4543 C CA . CYS A 1 558 ? 17.548 -59.686 19.067 1.00 35.78 558 CYS A CA 1
ATOM 4544 C C . CYS A 1 558 ? 17.264 -58.564 20.056 1.00 35.78 558 CYS A C 1
ATOM 4546 O O . CYS A 1 558 ? 17.283 -57.405 19.665 1.00 35.78 558 CYS A O 1
ATOM 4548 N N . GLN A 1 559 ? 17.112 -58.886 21.341 1.00 42.50 559 GLN A N 1
ATOM 4549 C CA . GLN A 1 559 ? 16.965 -57.864 22.371 1.00 42.50 559 GLN A CA 1
ATOM 4550 C C . GLN A 1 559 ? 18.262 -57.095 22.613 1.00 42.50 559 GLN A C 1
ATOM 4552 O O . GLN A 1 559 ? 18.204 -55.911 22.887 1.00 42.50 559 GLN A O 1
ATOM 4557 N N . SER A 1 560 ? 19.434 -57.708 22.437 1.00 40.50 560 SER A N 1
ATOM 4558 C CA . SER A 1 560 ? 20.738 -57.034 22.469 1.00 40.50 560 SER A CA 1
ATOM 4559 C C . SER A 1 560 ? 20.948 -56.139 21.250 1.00 40.50 560 SER A C 1
ATOM 4561 O O . SER A 1 560 ? 21.466 -55.038 21.397 1.00 40.50 560 SER A O 1
ATOM 4563 N N . PHE A 1 561 ? 20.539 -56.568 20.054 1.00 35.53 561 PHE A N 1
ATOM 4564 C CA . PHE A 1 561 ? 20.622 -55.764 18.834 1.00 35.53 561 PHE A CA 1
ATOM 4565 C C . PHE A 1 561 ? 19.594 -54.629 18.839 1.00 35.53 561 PHE A C 1
ATOM 4567 O O . PHE A 1 561 ? 19.967 -53.503 18.543 1.00 35.53 561 PHE A O 1
ATOM 4574 N N . LEU A 1 562 ? 18.356 -54.884 19.282 1.00 39.59 562 LEU A N 1
ATOM 4575 C CA . LEU A 1 562 ? 17.348 -53.858 19.563 1.00 39.59 562 LEU A CA 1
ATOM 4576 C C . LEU A 1 562 ? 17.809 -52.936 20.687 1.00 39.59 562 LEU A C 1
ATOM 4578 O O . LEU A 1 562 ? 17.695 -51.745 20.518 1.00 39.59 562 LEU A O 1
ATOM 4582 N N . ASN A 1 563 ? 18.458 -53.425 21.747 1.00 47.16 563 ASN A N 1
ATOM 4583 C CA . ASN A 1 563 ? 19.034 -52.569 22.790 1.00 47.16 563 ASN A CA 1
ATOM 4584 C C . ASN A 1 563 ? 20.262 -51.792 22.298 1.00 47.16 563 ASN A C 1
ATOM 4586 O O . ASN A 1 563 ? 20.577 -50.748 22.851 1.00 47.16 563 ASN A O 1
ATOM 4590 N N . THR A 1 564 ? 21.002 -52.297 21.308 1.00 39.91 564 THR A N 1
ATOM 4591 C CA . THR A 1 564 ? 22.162 -51.611 20.711 1.00 39.91 564 THR A CA 1
ATOM 4592 C C . THR A 1 564 ? 21.704 -50.579 19.688 1.00 39.91 564 THR A C 1
ATOM 4594 O O . THR A 1 564 ? 22.290 -49.504 19.630 1.00 39.91 564 THR A O 1
ATOM 4597 N N . LEU A 1 565 ? 20.627 -50.861 18.950 1.00 37.81 565 LEU A N 1
ATOM 4598 C CA . LEU A 1 565 ? 19.899 -49.908 18.119 1.00 37.81 565 LEU A CA 1
ATOM 4599 C C . LEU A 1 565 ? 19.167 -48.882 18.973 1.00 37.81 565 LEU A C 1
ATOM 4601 O O . LEU A 1 565 ? 19.253 -47.719 18.640 1.00 37.81 565 LEU A O 1
ATOM 4605 N N . ASP A 1 566 ? 18.577 -49.266 20.100 1.00 43.84 566 ASP A N 1
ATOM 4606 C CA . ASP A 1 566 ? 17.974 -48.370 21.085 1.00 43.84 566 ASP A CA 1
ATOM 4607 C C . ASP A 1 566 ? 19.068 -47.569 21.783 1.00 43.84 566 ASP A C 1
ATOM 4609 O O . ASP A 1 566 ? 18.866 -46.404 22.053 1.00 43.84 566 ASP A O 1
ATOM 4613 N N . LYS A 1 567 ? 20.265 -48.121 22.035 1.00 45.41 567 LYS A N 1
ATOM 4614 C CA . LYS A 1 567 ? 21.419 -47.362 22.556 1.00 45.41 567 LYS A CA 1
ATOM 4615 C C . LYS A 1 567 ? 22.039 -46.453 21.503 1.00 45.41 567 LYS A C 1
ATOM 4617 O O . LYS A 1 567 ? 22.541 -45.394 21.864 1.00 45.41 567 LYS A O 1
ATOM 4622 N N . GLN A 1 568 ? 22.037 -46.833 20.225 1.00 41.25 568 GLN A N 1
ATOM 4623 C CA . GLN A 1 568 ? 22.455 -45.961 19.128 1.00 41.25 568 GLN A CA 1
ATOM 4624 C C . GLN A 1 568 ? 21.397 -44.902 18.839 1.00 41.25 568 GLN A C 1
ATOM 4626 O O . GLN A 1 568 ? 21.771 -43.763 18.613 1.00 41.25 568 GLN A O 1
ATOM 4631 N N . GLU A 1 569 ? 20.111 -45.228 18.924 1.00 40.75 569 GLU A N 1
ATOM 4632 C CA . GLU A 1 569 ? 18.980 -44.310 18.860 1.00 40.75 569 GLU A CA 1
ATOM 4633 C C . GLU A 1 569 ? 19.023 -43.380 20.063 1.00 40.75 569 GLU A C 1
ATOM 4635 O O . GLU A 1 569 ? 18.942 -42.185 19.860 1.00 40.75 569 GLU A O 1
ATOM 4640 N N . GLU A 1 570 ? 19.283 -43.869 21.276 1.00 44.91 570 GLU A N 1
ATOM 4641 C CA . GLU A 1 570 ? 19.437 -43.073 22.497 1.00 44.91 570 GLU A CA 1
ATOM 4642 C C . GLU A 1 570 ? 20.727 -42.244 22.444 1.00 44.91 570 GLU A C 1
ATOM 4644 O O . GLU A 1 570 ? 20.725 -41.107 22.883 1.00 44.91 570 GLU A O 1
ATOM 4649 N N . SER A 1 571 ? 21.818 -42.730 21.839 1.00 45.12 571 SER A N 1
ATOM 4650 C CA . SER A 1 571 ? 23.057 -41.964 21.618 1.00 45.12 571 SER A CA 1
ATOM 4651 C C . SER A 1 571 ? 22.884 -40.895 20.539 1.00 45.12 571 SER A C 1
ATOM 4653 O O . SER A 1 571 ? 23.339 -39.768 20.716 1.00 45.12 571 SER A O 1
ATOM 4655 N N . ILE A 1 572 ? 22.187 -41.210 19.445 1.00 41.47 572 ILE A N 1
ATOM 4656 C CA . ILE A 1 572 ? 21.792 -40.273 18.390 1.00 41.47 572 ILE A CA 1
ATOM 4657 C C . ILE A 1 572 ? 20.792 -39.277 18.957 1.00 41.47 572 ILE A C 1
ATOM 4659 O O . ILE A 1 572 ? 20.925 -38.104 18.659 1.00 41.47 572 ILE A O 1
ATOM 4663 N N . ARG A 1 573 ? 19.866 -39.696 19.820 1.00 43.00 573 ARG A N 1
ATOM 4664 C CA . ARG A 1 573 ? 18.865 -38.888 20.523 1.00 43.00 573 ARG A CA 1
ATOM 4665 C C . ARG A 1 573 ? 19.487 -38.061 21.634 1.00 43.00 573 ARG A C 1
ATOM 4667 O O . ARG A 1 573 ? 19.010 -36.961 21.840 1.00 43.00 573 ARG A O 1
ATOM 4674 N N . LEU A 1 574 ? 20.557 -38.505 22.291 1.00 47.50 574 LEU A N 1
ATOM 4675 C CA . LEU A 1 574 ? 21.343 -37.738 23.263 1.00 47.50 574 LEU A CA 1
ATOM 4676 C C . LEU A 1 574 ? 22.263 -36.746 22.554 1.00 47.50 574 LEU A C 1
ATOM 4678 O O . LEU A 1 574 ? 22.355 -35.608 22.992 1.00 47.50 574 LEU A O 1
ATOM 4682 N N . LYS A 1 575 ? 22.876 -37.120 21.423 1.00 42.38 575 LYS A N 1
ATOM 4683 C CA . LYS A 1 575 ? 23.631 -36.206 20.550 1.00 42.38 575 LYS A CA 1
ATOM 4684 C C . LYS A 1 575 ? 22.709 -35.186 19.895 1.00 42.38 575 LYS A C 1
ATOM 4686 O O . LYS A 1 575 ? 23.025 -34.008 19.943 1.00 42.38 575 LYS A O 1
ATOM 4691 N N . LEU A 1 576 ? 21.545 -35.600 19.387 1.00 38.25 576 LEU A N 1
ATOM 4692 C CA . LEU A 1 576 ? 20.463 -34.717 18.949 1.00 38.25 576 LEU A CA 1
ATOM 4693 C C . LEU A 1 576 ? 19.936 -33.921 20.124 1.00 38.25 576 LEU A C 1
ATOM 4695 O O . LEU A 1 576 ? 19.680 -32.760 19.924 1.00 38.25 576 LEU A O 1
ATOM 4699 N N . SER A 1 577 ? 19.802 -34.468 21.330 1.00 41.16 577 SER A N 1
ATOM 4700 C CA . SER A 1 577 ? 19.341 -33.728 22.507 1.00 41.16 577 SER A CA 1
ATOM 4701 C C . SER A 1 577 ? 20.394 -32.754 23.014 1.00 41.16 577 SER A C 1
ATOM 4703 O O . SER A 1 577 ? 19.994 -31.789 23.643 1.00 41.16 577 SER A O 1
ATOM 4705 N N . SER A 1 578 ? 21.687 -32.986 22.764 1.00 44.22 578 SER A N 1
ATOM 4706 C CA . SER A 1 578 ? 22.810 -32.094 23.073 1.00 44.22 578 SER A CA 1
ATOM 4707 C C . SER A 1 578 ? 22.919 -30.985 22.029 1.00 44.22 578 SER A C 1
ATOM 4709 O O . SER A 1 578 ? 22.921 -29.821 22.404 1.00 44.22 578 SER A O 1
ATOM 4711 N N . LEU A 1 579 ? 22.856 -31.328 20.735 1.00 37.34 579 LEU A N 1
ATOM 4712 C CA . LEU A 1 579 ? 22.693 -30.384 19.620 1.00 37.34 579 LEU A CA 1
ATOM 4713 C C . LEU A 1 579 ? 21.409 -29.567 19.779 1.00 37.34 579 LEU A C 1
ATOM 4715 O O . LEU A 1 579 ? 21.410 -28.362 19.594 1.00 37.34 579 LEU A O 1
ATOM 4719 N N . LEU A 1 580 ? 20.308 -30.200 20.184 1.00 36.22 580 LEU A N 1
ATOM 4720 C CA . LEU A 1 580 ? 19.036 -29.557 20.500 1.00 36.22 580 LEU A CA 1
ATOM 4721 C C . LEU A 1 580 ? 19.098 -28.826 21.838 1.00 36.22 580 LEU A C 1
ATOM 4723 O O . LEU A 1 580 ? 18.307 -27.914 22.000 1.00 36.22 580 LEU A O 1
ATOM 4727 N N . LYS A 1 581 ? 20.006 -29.158 22.771 1.00 41.25 581 LYS A N 1
ATOM 4728 C CA . LYS A 1 581 ? 20.247 -28.381 24.002 1.00 41.25 581 LYS A CA 1
ATOM 4729 C C . LYS A 1 581 ? 20.966 -27.085 23.659 1.00 41.25 581 LYS A C 1
ATOM 4731 O O . LYS A 1 581 ? 20.510 -26.030 24.085 1.00 41.25 581 LYS A O 1
ATOM 4736 N N . GLU A 1 582 ? 22.003 -27.171 22.828 1.00 39.94 582 GLU A N 1
ATOM 4737 C CA . GLU A 1 582 ? 22.730 -26.039 22.247 1.00 39.94 582 GLU A CA 1
ATOM 4738 C C . GLU A 1 582 ? 21.807 -25.175 21.370 1.00 39.94 582 GLU A C 1
ATOM 4740 O O . GLU A 1 582 ? 21.817 -23.955 21.496 1.00 39.94 582 GLU A O 1
ATOM 4745 N N . ILE A 1 583 ? 20.906 -25.784 20.585 1.00 34.94 583 ILE A N 1
ATOM 4746 C CA . ILE A 1 583 ? 19.856 -25.079 19.821 1.00 34.94 583 ILE A CA 1
ATOM 4747 C C . ILE A 1 583 ? 18.721 -24.569 20.745 1.00 34.94 583 ILE A C 1
ATOM 4749 O O . ILE A 1 583 ? 18.130 -23.525 20.472 1.00 34.94 583 ILE A O 1
ATOM 4753 N N . SER A 1 584 ? 18.420 -25.230 21.873 1.00 37.59 584 SER A N 1
ATOM 4754 C CA . SER A 1 584 ? 17.407 -24.802 22.865 1.00 37.59 584 SER A CA 1
ATOM 4755 C C . SER A 1 584 ? 17.893 -23.691 23.794 1.00 37.59 584 SER A C 1
ATOM 4757 O O . SER A 1 584 ? 17.063 -22.997 24.377 1.00 37.59 584 SER A O 1
ATOM 4759 N N . GLY A 1 585 ? 19.212 -23.477 23.874 1.00 39.03 585 GLY A N 1
ATOM 4760 C CA . GLY A 1 585 ? 19.808 -22.245 24.390 1.00 39.03 585 GLY A CA 1
ATOM 4761 C C . GLY A 1 585 ? 19.546 -21.037 23.480 1.00 39.03 585 GLY A C 1
ATOM 4762 O O . GLY A 1 585 ? 19.732 -19.905 23.911 1.00 39.03 585 GLY A O 1
ATOM 4763 N N . VAL A 1 586 ? 19.064 -21.270 22.249 1.00 41.47 586 VAL A N 1
ATOM 4764 C CA . VAL A 1 586 ? 18.726 -20.239 21.254 1.00 41.47 586 VAL A CA 1
ATOM 4765 C C . VAL A 1 586 ? 17.204 -20.101 21.049 1.00 41.47 586 VAL A C 1
ATOM 4767 O O . VAL A 1 586 ? 16.749 -19.032 20.642 1.00 41.47 586 VAL A O 1
ATOM 4770 N N . ASN A 1 587 ? 16.372 -21.119 21.350 1.00 36.62 587 ASN A N 1
ATOM 4771 C CA . ASN A 1 587 ? 14.905 -20.972 21.294 1.00 36.62 587 ASN A CA 1
ATOM 4772 C C . ASN A 1 587 ? 14.092 -22.037 22.073 1.00 36.62 587 ASN A C 1
ATOM 4774 O O . ASN A 1 587 ? 14.097 -23.225 21.746 1.00 36.62 587 ASN A O 1
ATOM 4778 N N . ILE A 1 588 ? 13.292 -21.579 23.040 1.00 40.59 588 ILE A N 1
ATOM 4779 C CA . ILE A 1 588 ? 12.437 -22.382 23.938 1.00 40.59 588 ILE A CA 1
ATOM 4780 C C . ILE A 1 588 ? 11.235 -23.040 23.213 1.00 40.59 588 ILE A C 1
ATOM 4782 O O . ILE A 1 588 ? 10.723 -24.064 23.669 1.00 40.59 588 ILE A O 1
ATOM 4786 N N . GLY A 1 589 ? 10.820 -22.551 22.034 1.00 42.62 589 GLY A N 1
ATOM 4787 C CA . GLY A 1 589 ? 9.620 -23.032 21.318 1.00 42.62 589 GLY A CA 1
ATOM 4788 C C . GLY A 1 589 ? 9.733 -24.412 20.649 1.00 42.62 589 GLY A C 1
ATOM 4789 O O . GLY A 1 589 ? 8.724 -25.075 20.382 1.00 42.62 589 GLY A O 1
ATOM 4790 N N . TYR A 1 590 ? 10.955 -24.896 20.405 1.00 36.56 590 TYR A N 1
ATOM 4791 C CA . TYR A 1 590 ? 11.168 -26.224 19.814 1.00 36.56 590 TYR A CA 1
ATOM 4792 C C . TYR A 1 590 ? 10.921 -27.357 20.834 1.00 36.56 590 TYR A C 1
ATOM 4794 O O . TYR A 1 590 ? 10.553 -28.473 20.458 1.00 36.56 590 TYR A O 1
ATOM 4802 N N . ARG A 1 591 ? 11.033 -27.046 22.136 1.00 36.47 591 ARG A N 1
ATOM 4803 C CA . ARG A 1 591 ? 10.875 -27.982 23.260 1.00 36.47 591 ARG A CA 1
ATOM 4804 C C . ARG A 1 591 ? 9.426 -28.452 23.439 1.00 36.47 591 ARG A C 1
ATOM 4806 O O . ARG A 1 591 ? 9.196 -29.651 23.556 1.00 36.47 591 ARG A O 1
ATOM 4813 N N . GLU A 1 592 ? 8.440 -27.556 23.384 1.00 40.16 592 GLU A N 1
ATOM 4814 C CA . GLU A 1 592 ? 7.015 -27.910 23.541 1.00 40.16 592 GLU A CA 1
ATOM 4815 C C . GLU A 1 592 ? 6.394 -28.558 22.298 1.00 40.16 592 GLU A C 1
ATOM 4817 O O . GLU A 1 592 ? 5.504 -29.405 22.412 1.00 40.16 592 GLU A O 1
ATOM 4822 N N . SER A 1 593 ? 6.878 -28.196 21.106 1.00 39.94 593 SER A N 1
ATOM 4823 C CA . SER A 1 593 ? 6.417 -28.793 19.847 1.00 39.94 593 SER A CA 1
ATOM 4824 C C . SER A 1 593 ? 6.830 -30.264 19.738 1.00 39.94 593 SER A C 1
ATOM 4826 O O . SER A 1 593 ? 6.032 -31.094 19.307 1.00 39.94 593 SER A O 1
ATOM 4828 N N . MET A 1 594 ? 8.034 -30.607 20.208 1.00 35.78 594 MET A N 1
ATOM 4829 C CA . MET A 1 594 ? 8.514 -31.990 20.297 1.00 35.78 594 MET A CA 1
ATOM 4830 C C . MET A 1 594 ? 7.899 -32.751 21.478 1.00 35.78 594 MET A C 1
ATOM 4832 O O . MET A 1 594 ? 7.544 -33.917 21.318 1.00 35.78 594 MET A O 1
ATOM 4836 N N . TYR A 1 595 ? 7.652 -32.104 22.625 1.00 36.94 595 TYR A N 1
ATOM 4837 C CA . TYR A 1 595 ? 6.924 -32.741 23.732 1.00 36.94 595 TYR A CA 1
ATOM 4838 C C . TYR A 1 595 ? 5.491 -33.128 23.316 1.00 36.94 595 TYR A C 1
ATOM 4840 O O . TYR A 1 595 ? 5.047 -34.232 23.621 1.00 36.94 595 TYR A O 1
ATOM 4848 N N . LYS A 1 596 ? 4.798 -32.290 22.523 1.00 41.50 596 LYS A N 1
ATOM 4849 C CA . LYS A 1 596 ? 3.481 -32.595 21.916 1.00 41.50 596 LYS A CA 1
ATOM 4850 C C . LYS A 1 596 ? 3.527 -33.681 20.833 1.00 41.50 596 LYS A C 1
ATOM 4852 O O . LYS A 1 596 ? 2.509 -34.336 20.609 1.00 41.50 596 LYS A O 1
ATOM 4857 N N . LEU A 1 597 ? 4.673 -33.877 20.177 1.00 36.06 597 LEU A N 1
ATOM 4858 C CA . LEU A 1 597 ? 4.877 -34.921 19.165 1.00 36.06 597 LEU A CA 1
ATOM 4859 C C . LEU A 1 597 ? 5.116 -36.302 19.804 1.00 36.06 597 LEU A C 1
ATOM 4861 O O . LEU A 1 597 ? 4.634 -37.304 19.289 1.00 36.06 597 LEU A O 1
ATOM 4865 N N . VAL A 1 598 ? 5.818 -36.339 20.942 1.00 33.59 598 VAL A N 1
ATOM 4866 C CA . VAL A 1 598 ? 6.200 -37.571 21.660 1.00 33.59 598 VAL A CA 1
ATOM 4867 C C . VAL A 1 598 ? 5.108 -38.056 22.633 1.00 33.59 598 VAL A C 1
ATOM 4869 O O . VAL A 1 598 ? 5.058 -39.240 22.950 1.00 33.59 598 VAL A O 1
ATOM 4872 N N . THR A 1 599 ? 4.186 -37.191 23.083 1.00 33.12 599 THR A N 1
ATOM 4873 C CA . THR A 1 599 ? 3.205 -37.546 24.138 1.00 33.12 599 THR A CA 1
ATOM 4874 C C . THR A 1 599 ? 1.755 -37.759 23.682 1.00 33.12 599 THR A C 1
ATOM 4876 O O . THR A 1 599 ? 0.928 -38.176 24.497 1.00 33.12 599 THR A O 1
ATOM 4879 N N . LYS A 1 600 ? 1.392 -37.563 22.402 1.00 35.84 600 LYS A N 1
ATOM 4880 C CA . LYS A 1 600 ? 0.014 -37.850 21.955 1.00 35.84 600 LYS A CA 1
ATOM 4881 C C . LYS A 1 600 ? -0.176 -39.328 21.588 1.00 35.84 600 LYS A C 1
ATOM 4883 O O . LYS A 1 600 ? 0.027 -39.753 20.454 1.00 35.84 600 LYS A O 1
ATOM 4888 N N . LYS A 1 601 ? -0.610 -40.092 22.594 1.00 32.66 601 LYS A N 1
ATOM 4889 C CA . LYS A 1 601 ? -1.194 -41.440 22.500 1.00 32.66 601 LYS A CA 1
ATOM 4890 C C . LYS A 1 601 ? -2.246 -41.519 21.373 1.00 32.66 601 LYS A C 1
ATOM 4892 O O . LYS A 1 601 ? -3.055 -40.609 21.203 1.00 32.66 601 LYS A O 1
ATOM 4897 N N . ARG A 1 602 ? -2.215 -42.640 20.639 1.00 39.03 602 ARG A N 1
ATOM 4898 C CA . ARG A 1 602 ? -3.174 -43.118 19.620 1.00 39.03 602 ARG A CA 1
ATOM 4899 C C . ARG A 1 602 ? -4.639 -42.716 19.885 1.00 39.03 602 ARG A C 1
ATOM 4901 O O . ARG A 1 602 ? -5.146 -43.040 20.952 1.00 39.03 602 ARG A O 1
ATOM 4908 N N . ALA A 1 603 ? -5.321 -42.154 18.876 1.00 35.19 603 ALA A N 1
ATOM 4909 C CA . ALA A 1 603 ? -6.516 -42.736 18.224 1.00 35.19 603 ALA A CA 1
ATOM 4910 C C . ALA A 1 603 ? -7.274 -41.716 17.328 1.00 35.19 603 ALA A C 1
ATOM 4912 O O . ALA A 1 603 ? -7.601 -40.619 17.766 1.00 35.19 603 ALA A O 1
ATOM 4913 N N . MET A 1 604 ? -7.613 -42.168 16.111 1.00 27.78 604 MET A N 1
ATOM 4914 C CA . MET A 1 604 ? -8.593 -41.650 15.128 1.00 27.78 604 MET A CA 1
ATOM 4915 C C . MET A 1 604 ? -8.244 -40.445 14.220 1.00 27.78 604 MET A C 1
ATOM 4917 O O . MET A 1 604 ? -7.714 -39.419 14.635 1.00 27.78 604 MET A O 1
ATOM 4921 N N . CYS A 1 605 ? -8.554 -40.627 12.925 1.00 32.62 605 CYS A N 1
ATOM 4922 C CA . CYS A 1 605 ? -8.129 -39.836 11.765 1.00 32.62 605 CYS A CA 1
ATOM 4923 C C . 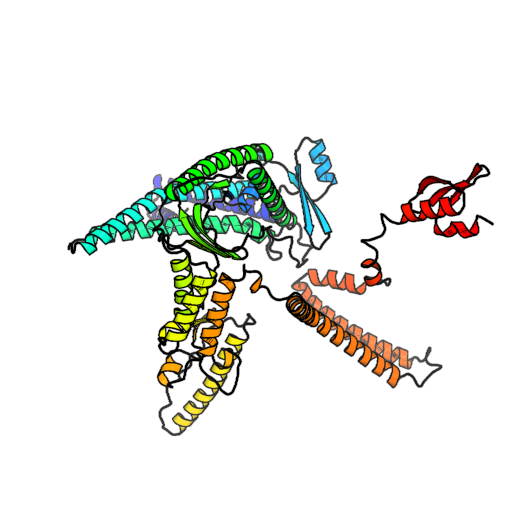CYS A 1 605 ? -9.136 -38.731 11.379 1.00 32.62 605 CYS A C 1
ATOM 4925 O O . CYS A 1 605 ? -10.350 -38.930 11.395 1.00 32.62 605 CYS A O 1
ATOM 4927 N N . LEU A 1 606 ? -8.607 -37.580 10.952 1.00 30.50 606 LEU A N 1
ATOM 4928 C CA . LEU A 1 606 ? -9.315 -36.348 10.571 1.00 30.50 606 LEU A CA 1
ATOM 4929 C C . LEU A 1 606 ? -10.191 -36.484 9.300 1.00 30.50 606 LEU A C 1
ATOM 4931 O O . LEU A 1 606 ? -11.013 -35.611 9.026 1.00 30.50 606 LEU A O 1
ATOM 4935 N N . GLU A 1 607 ? -10.074 -37.579 8.547 1.00 29.80 607 GLU A N 1
ATOM 4936 C CA . GLU A 1 607 ? -10.921 -37.865 7.374 1.00 29.80 607 GLU A CA 1
ATOM 4937 C C . GLU A 1 607 ? -12.332 -38.359 7.735 1.00 29.80 607 GLU A C 1
ATOM 4939 O O . GLU A 1 607 ? -13.247 -38.202 6.933 1.00 29.80 607 GLU A O 1
ATOM 4944 N N . GLN A 1 608 ? -12.563 -38.819 8.972 1.00 38.44 608 GLN A N 1
ATOM 4945 C CA . GLN A 1 608 ? -13.919 -39.031 9.507 1.00 38.44 608 GLN A CA 1
ATOM 4946 C C . GLN A 1 608 ? -14.520 -37.770 10.153 1.00 38.44 608 GLN A C 1
ATOM 4948 O O . GLN A 1 608 ? -15.724 -37.718 10.372 1.00 38.44 608 GLN A O 1
ATOM 4953 N N . TYR A 1 609 ? -13.717 -36.733 10.416 1.00 33.56 609 TYR A N 1
ATOM 4954 C CA . TYR A 1 609 ? -14.173 -35.497 11.067 1.00 33.56 609 TYR A CA 1
ATOM 4955 C C . TYR A 1 609 ? -14.628 -34.421 10.065 1.00 33.56 609 TYR A C 1
ATOM 4957 O O . TYR A 1 609 ? -15.465 -33.580 10.380 1.00 33.56 609 TYR A O 1
ATOM 4965 N N . LEU A 1 610 ? -14.097 -34.439 8.836 1.00 30.41 610 LEU A N 1
ATOM 4966 C CA . LEU A 1 610 ? -14.397 -33.422 7.817 1.00 30.41 610 LEU A CA 1
ATOM 4967 C C . LEU A 1 610 ? -15.562 -33.775 6.880 1.00 30.41 610 LEU A C 1
ATOM 4969 O O . LEU A 1 610 ? -16.022 -32.899 6.153 1.00 30.41 610 LEU A O 1
ATOM 4973 N N . ILE A 1 611 ? -16.080 -35.006 6.927 1.00 31.73 611 ILE A N 1
ATOM 4974 C CA . ILE A 1 611 ? -17.288 -35.407 6.184 1.00 31.73 611 ILE A CA 1
ATOM 4975 C C . ILE A 1 611 ? -18.557 -35.313 7.065 1.00 31.73 611 ILE A C 1
ATOM 4977 O O . ILE A 1 611 ? -19.657 -35.228 6.531 1.00 31.73 611 ILE A O 1
ATOM 4981 N N . SER A 1 612 ? -18.438 -35.205 8.398 1.00 33.00 612 SER A N 1
ATOM 4982 C CA . SER A 1 612 ? -19.580 -35.246 9.334 1.00 33.00 612 SER A CA 1
ATOM 4983 C C . SER A 1 612 ? -20.035 -33.897 9.920 1.00 33.00 612 SER A C 1
ATOM 4985 O O . SER A 1 612 ? -20.892 -33.898 10.798 1.00 33.00 612 SER A O 1
ATOM 4987 N N . TYR A 1 613 ? -19.473 -32.751 9.508 1.00 28.36 613 TYR A N 1
ATOM 4988 C CA . TYR A 1 613 ? -19.725 -31.464 10.191 1.00 28.36 613 TYR A CA 1
ATOM 4989 C C . TYR A 1 613 ? -20.597 -30.451 9.421 1.00 28.36 613 TYR A C 1
ATOM 4991 O O . TYR A 1 613 ? -20.745 -29.331 9.892 1.00 28.36 613 TYR A O 1
ATOM 4999 N N . TYR A 1 614 ? -21.184 -30.779 8.259 1.00 27.64 614 TYR A N 1
ATOM 5000 C CA . TYR A 1 614 ? -22.000 -29.782 7.529 1.00 27.64 614 TYR A CA 1
ATOM 5001 C C . TYR A 1 614 ? -23.323 -30.236 6.893 1.00 27.64 614 TYR A C 1
ATOM 5003 O O . TYR A 1 614 ? -23.953 -29.410 6.240 1.00 27.64 614 TYR A O 1
ATOM 5011 N N . LEU A 1 615 ? -23.814 -31.464 7.101 1.00 33.84 615 LEU A N 1
ATOM 5012 C CA . LEU A 1 615 ? -25.111 -31.882 6.531 1.00 33.84 615 LEU A CA 1
ATOM 5013 C C . LEU A 1 615 ? -25.928 -32.842 7.421 1.00 33.84 615 LEU A C 1
ATOM 5015 O O . LEU A 1 615 ? -26.402 -33.840 6.907 1.00 33.84 615 LEU A O 1
ATOM 5019 N N . ASP A 1 616 ? -26.121 -32.584 8.724 1.00 34.91 616 ASP A N 1
ATOM 5020 C CA . ASP A 1 616 ? -26.948 -33.515 9.533 1.00 34.91 616 ASP A CA 1
ATOM 5021 C C . ASP A 1 616 ? -27.745 -32.931 10.721 1.00 34.91 616 ASP A C 1
ATOM 5023 O O . ASP A 1 616 ? -28.235 -33.678 11.564 1.00 34.91 616 ASP A O 1
ATOM 5027 N N . GLU A 1 617 ? -27.978 -31.614 10.786 1.00 31.77 617 GLU A N 1
ATOM 5028 C CA . GLU A 1 617 ? -28.903 -31.040 11.794 1.00 31.77 617 GLU A CA 1
ATOM 5029 C C . GLU A 1 617 ? -30.318 -30.736 11.273 1.00 31.77 617 GLU A C 1
ATOM 5031 O O . GLU A 1 617 ? -31.195 -30.381 12.057 1.00 31.77 617 GLU A O 1
ATOM 5036 N N . TYR A 1 618 ? -30.596 -30.964 9.984 1.00 35.81 618 TYR A N 1
ATOM 5037 C CA . TYR A 1 618 ? -31.938 -30.784 9.399 1.00 35.81 618 TYR A CA 1
ATOM 5038 C C . TYR A 1 618 ? -32.637 -32.090 8.972 1.00 35.81 618 TYR A C 1
ATOM 5040 O O . TYR A 1 618 ? -33.792 -32.056 8.551 1.00 35.81 618 TYR A O 1
ATOM 5048 N N . ASP A 1 619 ? -31.986 -33.250 9.112 1.00 47.62 619 ASP A N 1
ATOM 5049 C CA . ASP A 1 619 ? -32.492 -34.522 8.563 1.00 47.62 619 ASP A CA 1
ATOM 5050 C C . ASP A 1 619 ? -32.956 -35.530 9.639 1.00 47.62 619 ASP A C 1
ATOM 5052 O O . ASP A 1 619 ? -33.834 -36.362 9.405 1.00 47.62 619 ASP A O 1
ATOM 5056 N N . ILE A 1 620 ? -32.456 -35.424 10.876 1.00 43.47 620 ILE A N 1
ATOM 5057 C CA . ILE A 1 620 ? -32.788 -36.383 11.948 1.00 43.47 620 ILE A CA 1
ATOM 5058 C C . ILE A 1 620 ? -34.234 -36.221 12.440 1.00 43.47 620 ILE A C 1
ATOM 5060 O O . ILE A 1 620 ? -34.934 -37.217 12.625 1.00 43.47 620 ILE A O 1
ATOM 5064 N N . ASN A 1 621 ? -34.722 -34.986 12.604 1.00 48.78 621 ASN A N 1
ATOM 5065 C CA . ASN A 1 621 ? -36.108 -34.753 13.028 1.00 48.78 621 ASN A CA 1
ATOM 5066 C C . ASN A 1 621 ? -37.113 -35.131 11.927 1.00 48.78 621 ASN A C 1
ATOM 5068 O O . ASN A 1 621 ? -38.178 -35.659 12.233 1.00 48.78 621 ASN A O 1
ATOM 5072 N N . THR A 1 622 ? -36.748 -34.942 10.658 1.00 55.66 622 THR A N 1
ATOM 5073 C CA . THR A 1 622 ? -37.597 -35.228 9.491 1.00 55.66 622 THR A CA 1
ATOM 5074 C C . THR A 1 622 ? -37.728 -36.735 9.247 1.00 55.66 622 THR A C 1
ATOM 5076 O O . THR A 1 622 ? -38.833 -37.237 9.040 1.00 55.66 622 THR A O 1
ATOM 5079 N N . LYS A 1 623 ? -36.630 -37.494 9.378 1.00 56.19 623 LYS A N 1
ATOM 5080 C CA . LYS A 1 623 ? -36.634 -38.966 9.285 1.00 56.19 623 LYS A CA 1
ATOM 5081 C C . LYS A 1 623 ? -37.305 -39.641 10.482 1.00 56.19 623 LYS A C 1
ATOM 5083 O O . LYS A 1 623 ? -38.019 -40.626 10.297 1.00 56.19 623 LYS A O 1
ATOM 5088 N N . ALA A 1 624 ? -37.133 -39.100 11.691 1.00 52.94 624 ALA A N 1
ATOM 5089 C CA . ALA A 1 624 ? -37.823 -39.587 12.884 1.00 52.94 624 ALA A CA 1
ATOM 5090 C C . ALA A 1 624 ? -39.348 -39.373 12.794 1.00 52.94 624 ALA A C 1
ATOM 5092 O O . ALA A 1 624 ? -40.105 -40.277 13.147 1.00 52.94 624 ALA A O 1
ATOM 5093 N N . LEU A 1 625 ? -39.805 -38.228 12.261 1.00 55.34 625 LEU A N 1
ATOM 5094 C CA . LEU A 1 625 ? -41.231 -37.968 12.016 1.00 55.34 625 LEU A CA 1
ATOM 5095 C C . LEU A 1 625 ? -41.811 -38.886 10.929 1.00 55.34 625 LEU A C 1
ATOM 5097 O O . LEU A 1 625 ? -42.873 -39.476 11.126 1.00 55.34 625 LEU A O 1
ATOM 5101 N N . ALA A 1 626 ? -41.101 -39.038 9.806 1.00 62.03 626 ALA A N 1
ATOM 5102 C CA . ALA A 1 626 ? -41.542 -39.862 8.680 1.00 62.03 626 ALA A CA 1
ATOM 5103 C C . ALA A 1 626 ? -41.632 -41.355 9.046 1.00 62.03 626 ALA A C 1
ATOM 5105 O O . ALA A 1 626 ? -42.544 -42.055 8.609 1.00 62.03 626 ALA A O 1
ATOM 5106 N N . TYR A 1 627 ? -40.718 -41.853 9.886 1.00 59.72 627 TYR A N 1
ATOM 5107 C CA . TYR A 1 627 ? -40.766 -43.231 10.376 1.00 59.72 627 TYR A CA 1
ATOM 5108 C C . TYR A 1 627 ? -41.908 -43.455 11.382 1.00 59.72 627 TYR A C 1
ATOM 5110 O O . TYR A 1 627 ? -42.592 -44.473 11.313 1.00 59.72 627 TYR A O 1
ATOM 5118 N N . ALA A 1 628 ? -42.176 -42.490 12.268 1.00 55.94 628 ALA A N 1
ATOM 5119 C CA . ALA A 1 628 ? -43.291 -42.556 13.217 1.00 55.94 628 ALA A CA 1
ATOM 5120 C C . ALA A 1 628 ? -44.647 -42.675 12.506 1.00 55.94 628 ALA A C 1
ATOM 5122 O O . ALA A 1 628 ? -45.450 -43.547 12.841 1.00 55.94 628 ALA A O 1
ATOM 5123 N N . GLN A 1 629 ? -44.847 -41.860 11.464 1.00 58.34 629 GLN A N 1
ATOM 5124 C CA . GLN A 1 629 ? -46.035 -41.908 10.610 1.00 58.34 629 GLN A CA 1
ATOM 5125 C C . GLN A 1 629 ? -46.179 -43.259 9.895 1.00 58.34 629 GLN A C 1
ATOM 5127 O O . GLN A 1 629 ? -47.292 -43.759 9.755 1.00 58.34 629 GLN A O 1
ATOM 5132 N N . LYS A 1 630 ? -45.064 -43.891 9.504 1.00 61.84 630 LYS A N 1
ATOM 5133 C CA . LYS A 1 630 ? -45.051 -45.206 8.843 1.00 61.84 630 LYS A CA 1
ATOM 5134 C C . LYS A 1 630 ? -45.358 -46.381 9.787 1.00 61.84 630 LYS A C 1
ATOM 5136 O O . LYS A 1 630 ? -45.766 -47.436 9.314 1.00 61.84 630 LYS A O 1
ATOM 5141 N N . CYS A 1 631 ? -45.181 -46.211 11.099 1.00 56.66 631 CYS A N 1
ATOM 5142 C CA . CYS A 1 631 ? -45.432 -47.234 12.128 1.00 56.66 631 CYS A CA 1
ATOM 5143 C C . CYS A 1 631 ? -46.673 -46.940 13.001 1.00 56.66 631 CYS A C 1
ATOM 5145 O O . CYS A 1 631 ? -46.765 -47.441 14.124 1.00 56.66 631 CYS A O 1
ATOM 5147 N N . GLU A 1 632 ? -47.599 -46.102 12.514 1.00 64.81 632 GLU A N 1
ATOM 5148 C CA . GLU A 1 632 ? -48.825 -45.664 13.214 1.00 64.81 632 GLU A CA 1
ATOM 5149 C C . GLU A 1 632 ? -48.591 -45.094 14.635 1.00 64.81 632 GLU A C 1
ATOM 5151 O O . GLU A 1 632 ? -49.470 -45.137 15.501 1.00 64.81 632 GLU A O 1
ATOM 5156 N N . GLY A 1 633 ? -47.396 -44.557 14.901 1.00 64.12 633 GLY A N 1
ATOM 5157 C CA . GLY A 1 633 ? -47.001 -43.962 16.180 1.00 64.12 633 GLY A CA 1
ATOM 5158 C C . GLY A 1 633 ? -46.794 -42.450 16.080 1.00 64.12 633 GLY A C 1
ATOM 5159 O O . GLY A 1 633 ? -46.665 -41.889 14.993 1.00 64.12 633 GLY A O 1
ATOM 5160 N N . ARG A 1 634 ? -46.749 -41.757 17.223 1.00 67.69 634 ARG A N 1
ATOM 5161 C CA . ARG A 1 634 ? -46.488 -40.307 17.287 1.00 67.69 634 ARG A CA 1
ATOM 5162 C C . ARG A 1 634 ? -45.276 -40.008 18.172 1.00 67.69 634 ARG A C 1
ATOM 5164 O O . ARG A 1 634 ? -45.152 -40.559 19.264 1.00 67.69 634 ARG A O 1
ATOM 5171 N N . CYS A 1 635 ? -44.385 -39.138 17.692 1.00 71.38 635 CYS A N 1
ATOM 5172 C CA . CYS A 1 635 ? -43.319 -38.538 18.501 1.00 71.38 635 CYS A CA 1
ATOM 5173 C C . CYS A 1 635 ? -43.939 -37.437 19.367 1.00 71.38 635 CYS A C 1
ATOM 5175 O O . CYS A 1 635 ? -44.580 -36.543 18.817 1.00 71.38 635 CYS A O 1
ATOM 5177 N N . LEU A 1 636 ? -43.785 -37.506 20.691 1.00 71.12 636 LEU A N 1
ATOM 5178 C CA . LEU A 1 636 ? -44.377 -36.524 21.606 1.00 71.12 636 LEU A CA 1
ATOM 5179 C C . LEU A 1 636 ? -43.405 -35.396 21.956 1.00 71.12 636 LEU A C 1
ATOM 5181 O O . LEU A 1 636 ? -43.808 -34.238 21.988 1.00 71.12 636 LEU A O 1
ATOM 5185 N N . ALA A 1 637 ? -42.140 -35.726 22.224 1.00 70.75 637 ALA A N 1
ATOM 5186 C CA . ALA A 1 637 ? -41.116 -34.750 22.584 1.00 70.75 637 ALA A CA 1
ATOM 5187 C C . ALA A 1 637 ? -39.703 -35.332 22.437 1.00 70.75 637 ALA A C 1
ATOM 5189 O O . ALA A 1 637 ? -39.497 -36.547 22.509 1.00 70.75 637 ALA A O 1
ATOM 5190 N N . LYS A 1 638 ? -38.710 -34.453 22.275 1.00 74.88 638 LYS A N 1
ATOM 5191 C CA . LYS A 1 638 ? -37.290 -34.811 22.363 1.00 74.88 638 LYS A CA 1
ATOM 5192 C C . LYS A 1 638 ? -36.838 -34.679 23.818 1.00 74.88 638 LYS A C 1
ATOM 5194 O O . LYS A 1 638 ? -36.947 -33.595 24.379 1.00 74.88 638 LYS A O 1
ATOM 5199 N N . VAL A 1 639 ? -36.338 -35.767 24.407 1.00 74.56 639 VAL A N 1
ATOM 5200 C CA . VAL A 1 639 ? -35.942 -35.815 25.829 1.00 74.56 639 VAL A CA 1
ATOM 5201 C C . VAL A 1 639 ? -34.436 -35.594 25.990 1.00 74.56 639 VAL A C 1
ATOM 5203 O O . VAL A 1 639 ? -33.997 -34.950 26.936 1.00 74.56 639 VAL A O 1
ATOM 5206 N N . SER A 1 640 ? -33.622 -36.068 25.039 1.00 72.06 640 SER A N 1
ATOM 5207 C CA . SER A 1 640 ? -32.165 -35.873 25.037 1.00 72.06 640 SER A CA 1
ATOM 5208 C C . SER A 1 640 ? -31.601 -35.831 23.602 1.00 72.06 640 SER A C 1
ATOM 5210 O O . SER A 1 640 ? -32.344 -36.092 22.650 1.00 72.06 640 SER A O 1
ATOM 5212 N N . PRO A 1 641 ? -30.300 -35.521 23.392 1.00 60.84 641 PRO A N 1
ATOM 5213 C CA . PRO A 1 641 ? -29.700 -35.403 22.059 1.00 60.84 641 PRO A CA 1
ATOM 5214 C C . PRO A 1 641 ? -29.966 -36.599 21.135 1.00 60.84 641 PRO A C 1
ATOM 5216 O O . PRO A 1 641 ? -30.119 -36.387 19.934 1.00 60.84 641 PRO A O 1
ATOM 5219 N N . ASN A 1 642 ? -30.111 -37.806 21.702 1.00 63.69 642 ASN A N 1
ATOM 5220 C CA . ASN A 1 642 ? -30.348 -39.050 20.969 1.00 63.69 642 ASN A CA 1
ATOM 5221 C C . ASN A 1 642 ? -31.570 -39.854 21.444 1.00 63.69 642 ASN A C 1
ATOM 5223 O O . ASN A 1 642 ? -31.779 -40.935 20.902 1.00 63.69 642 ASN A O 1
ATOM 5227 N N . THR A 1 643 ? -32.373 -39.362 22.396 1.00 71.06 643 THR A N 1
ATOM 5228 C CA . THR A 1 643 ? -33.527 -40.085 22.970 1.00 71.06 643 THR A CA 1
ATOM 5229 C C . THR A 1 643 ? -34.819 -39.289 22.790 1.00 71.06 643 THR A C 1
ATOM 5231 O O . THR A 1 643 ? -34.882 -38.095 23.096 1.00 71.06 643 THR A O 1
ATOM 5234 N N . TYR A 1 644 ? -35.862 -39.964 22.309 1.00 75.75 644 TYR A N 1
ATOM 5235 C CA . TYR A 1 644 ? -37.169 -39.374 22.021 1.00 75.75 644 TYR A CA 1
ATOM 5236 C C . TYR A 1 644 ? -38.266 -40.088 22.818 1.00 75.75 644 TYR A C 1
ATOM 5238 O O .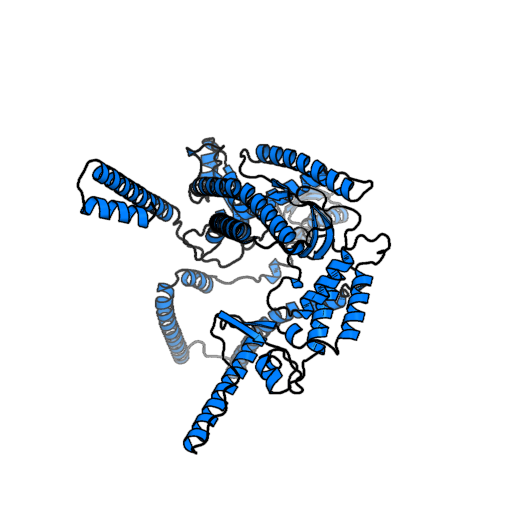 TYR A 1 644 ? -38.168 -41.296 23.050 1.00 75.75 644 TYR A O 1
ATOM 5246 N N . LEU A 1 645 ? -39.298 -39.338 23.219 1.00 77.62 645 LEU A N 1
ATOM 5247 C CA . LEU A 1 645 ? -40.500 -39.853 23.872 1.00 77.62 645 LEU A CA 1
ATOM 5248 C C . LEU A 1 645 ? -41.544 -40.211 22.810 1.00 77.62 645 LEU A C 1
ATOM 5250 O O . LEU A 1 645 ? -42.027 -39.343 22.074 1.00 77.62 645 LEU A O 1
ATOM 5254 N N . TRP A 1 646 ? -41.906 -41.487 22.749 1.00 74.06 646 TRP A N 1
ATOM 5255 C CA . TRP A 1 646 ? -42.789 -42.054 21.730 1.00 74.06 646 TRP A CA 1
ATOM 5256 C C . TRP A 1 646 ? -44.136 -42.467 22.310 1.00 74.06 646 TRP A C 1
ATOM 5258 O O . TRP A 1 646 ? -44.216 -42.796 23.489 1.00 74.06 646 TRP A O 1
ATOM 5268 N N . ALA A 1 647 ? -45.180 -42.485 21.477 1.00 77.38 647 ALA A N 1
ATOM 5269 C CA . ALA A 1 647 ? -46.481 -43.064 21.803 1.00 77.38 647 ALA A CA 1
ATOM 5270 C C . ALA A 1 647 ? -47.020 -43.938 20.662 1.00 77.38 647 ALA A C 1
ATOM 5272 O O . ALA A 1 647 ? -47.002 -43.523 19.499 1.00 77.38 647 ALA A O 1
ATOM 5273 N N . CYS A 1 648 ? -47.541 -45.125 20.985 1.00 73.81 648 CYS A N 1
ATOM 5274 C CA . CYS A 1 648 ? -48.243 -45.979 20.020 1.00 73.81 648 CYS A CA 1
ATOM 5275 C C . CYS A 1 648 ? -49.759 -45.707 20.004 1.00 73.81 648 CYS A C 1
ATOM 5277 O O . CYS A 1 648 ? -50.301 -45.043 20.889 1.00 73.81 648 CYS A O 1
ATOM 5279 N N . LYS A 1 649 ? -50.474 -46.274 19.024 1.00 70.56 649 LYS A N 1
ATOM 5280 C CA . LYS A 1 649 ? -51.940 -46.161 18.884 1.00 70.56 649 LYS A CA 1
ATOM 5281 C C . LYS A 1 649 ? -52.731 -46.681 20.096 1.00 70.56 649 LYS A C 1
ATOM 5283 O O . LYS A 1 649 ? -53.834 -46.207 20.336 1.00 70.56 649 LYS A O 1
ATOM 5288 N N . LYS A 1 650 ? -52.160 -47.611 20.878 1.00 72.25 650 LYS A N 1
ATOM 5289 C CA . LYS A 1 650 ? -52.749 -48.149 22.123 1.00 72.25 650 LYS A CA 1
ATOM 5290 C C . LYS A 1 650 ? -52.472 -47.282 23.366 1.00 72.25 650 LYS A C 1
ATOM 5292 O O . LYS A 1 650 ? -52.899 -47.639 24.453 1.00 72.25 650 LYS A O 1
ATOM 5297 N N . GLY A 1 651 ? -51.756 -46.160 23.225 1.00 70.44 651 GLY A N 1
ATOM 5298 C CA . GLY A 1 651 ? -51.510 -45.200 24.310 1.00 70.44 651 GLY A CA 1
ATOM 5299 C C . GLY A 1 651 ? -50.261 -45.457 25.159 1.00 70.44 651 GLY A C 1
ATOM 5300 O O . GLY A 1 651 ? -49.948 -44.643 26.026 1.00 70.44 651 GLY A O 1
ATOM 5301 N N . HIS A 1 652 ? -49.507 -46.530 24.901 1.00 77.94 652 HIS A N 1
ATOM 5302 C CA . HIS A 1 652 ? -48.246 -46.790 25.602 1.00 77.94 652 HIS A CA 1
ATOM 5303 C C . HIS A 1 652 ? -47.175 -45.775 25.206 1.00 77.94 652 HIS A C 1
ATOM 5305 O O . HIS A 1 652 ? -47.029 -45.468 24.018 1.00 77.94 652 HIS A O 1
ATOM 5311 N N . LYS A 1 653 ? -46.415 -45.294 26.199 1.00 82.31 653 LYS A N 1
ATOM 5312 C CA . LYS A 1 653 ? -45.326 -44.330 26.019 1.00 82.31 653 LYS A CA 1
ATOM 5313 C C . LYS A 1 653 ? -44.003 -44.896 26.511 1.00 82.31 653 LYS A C 1
ATOM 5315 O O . LYS A 1 653 ? -43.972 -45.536 27.556 1.00 82.31 653 LYS A O 1
ATOM 5320 N N . TRP A 1 654 ? -42.923 -44.633 25.784 1.00 78.69 654 TRP A N 1
ATOM 5321 C CA . TRP A 1 654 ? -41.575 -45.011 26.208 1.00 78.69 654 TRP A CA 1
ATOM 5322 C C . TRP A 1 654 ? -40.519 -44.084 25.609 1.00 78.69 654 TRP A C 1
ATOM 5324 O O . TRP A 1 654 ? -40.731 -43.447 24.572 1.00 78.69 654 TRP A O 1
ATOM 5334 N N . GLU A 1 655 ? -39.366 -44.028 26.266 1.00 82.25 655 GLU A N 1
ATOM 5335 C CA . GLU A 1 655 ? -38.191 -43.312 25.787 1.00 82.25 655 GLU A CA 1
ATOM 5336 C C . GLU A 1 655 ? -37.260 -44.280 25.063 1.00 82.25 655 GLU A C 1
ATOM 5338 O O . GLU A 1 655 ? -36.887 -45.324 25.597 1.00 82.25 655 GLU A O 1
ATOM 5343 N N . ALA A 1 656 ? -36.882 -43.959 23.828 1.00 73.38 656 ALA A N 1
ATOM 5344 C CA . ALA A 1 656 ? -35.922 -44.774 23.094 1.00 73.38 656 ALA A CA 1
ATOM 5345 C C . ALA A 1 656 ? -35.080 -43.940 22.124 1.00 73.38 656 ALA A C 1
ATOM 5347 O O . ALA A 1 656 ? -35.581 -42.970 21.536 1.00 73.38 656 ALA A O 1
ATOM 5348 N N . PRO A 1 657 ? -33.813 -44.333 21.895 1.00 70.38 657 PRO A N 1
ATOM 5349 C CA . PRO A 1 657 ? -33.036 -43.799 20.795 1.00 70.38 657 PRO A CA 1
ATOM 5350 C C . PRO A 1 657 ? -33.599 -44.237 19.447 1.00 70.38 657 PRO A C 1
ATOM 5352 O O . PRO A 1 657 ? -34.030 -45.380 19.294 1.00 70.38 657 PRO A O 1
ATOM 5355 N N . TYR A 1 658 ? -33.498 -43.370 18.435 1.00 62.88 658 TYR A N 1
ATOM 5356 C CA . TYR A 1 658 ? -33.960 -43.659 17.066 1.00 62.88 658 TYR A CA 1
ATOM 5357 C C . TYR A 1 658 ? -33.422 -44.998 16.517 1.00 62.88 658 TYR A C 1
ATOM 5359 O O . TYR A 1 658 ? -34.132 -45.730 15.834 1.00 62.88 658 TYR A O 1
ATOM 5367 N N . LYS A 1 659 ? -32.180 -45.370 16.859 1.00 60.72 659 LYS A N 1
ATOM 5368 C CA . LYS A 1 659 ? -31.541 -46.608 16.376 1.00 60.72 659 LYS A CA 1
ATOM 5369 C C . LYS A 1 659 ? -32.107 -47.896 16.996 1.00 60.72 659 LYS A C 1
ATOM 5371 O O . LYS A 1 659 ? -32.000 -48.946 16.370 1.00 60.72 659 LYS A O 1
ATOM 5376 N N . ASN A 1 660 ? -32.755 -47.821 18.160 1.00 58.78 660 ASN A N 1
ATOM 5377 C CA . ASN A 1 660 ? -33.255 -48.997 18.893 1.00 58.78 660 ASN A CA 1
ATOM 5378 C C . ASN A 1 660 ? -34.758 -49.244 18.669 1.00 58.78 660 ASN A C 1
ATOM 5380 O O . ASN A 1 660 ? -35.352 -50.142 19.261 1.00 58.78 660 ASN A O 1
ATOM 5384 N N . MET A 1 661 ? -35.379 -48.483 17.764 1.00 55.06 661 MET A N 1
ATOM 5385 C CA . MET A 1 661 ? -36.816 -48.530 17.480 1.00 55.06 661 MET A CA 1
ATOM 5386 C C . MET A 1 661 ? -37.286 -49.882 16.910 1.00 55.06 661 MET A C 1
ATOM 5388 O O . MET A 1 661 ? -38.442 -50.250 17.089 1.00 55.06 661 MET A O 1
ATOM 5392 N N . LYS A 1 662 ? -36.392 -50.649 16.263 1.00 51.28 662 LYS A N 1
ATOM 5393 C CA . LYS A 1 662 ? -36.682 -52.002 15.746 1.00 51.28 662 LYS A CA 1
ATOM 5394 C C . LYS A 1 662 ? -36.749 -53.084 16.827 1.00 51.28 662 LYS A C 1
ATOM 5396 O O . LYS A 1 662 ? -37.362 -54.116 16.579 1.00 51.28 662 LYS A O 1
ATOM 5401 N N . GLN A 1 663 ? -36.099 -52.883 17.974 1.00 53.12 663 GLN A N 1
ATOM 5402 C CA . GLN A 1 663 ? -35.982 -53.916 19.010 1.00 53.12 663 GLN A CA 1
ATOM 5403 C C . GLN A 1 663 ? -37.127 -53.881 20.026 1.00 53.12 663 GLN A C 1
ATOM 5405 O O . GLN A 1 663 ? -37.470 -54.931 20.546 1.00 53.12 663 GLN A O 1
ATOM 5410 N N . ASN A 1 664 ? -37.760 -52.722 20.236 1.00 47.66 664 ASN A N 1
ATOM 5411 C CA . ASN A 1 664 ? -38.793 -52.541 21.267 1.00 47.66 664 ASN A CA 1
ATOM 5412 C C . ASN A 1 664 ? -40.242 -52.544 20.733 1.00 47.66 664 ASN A C 1
ATOM 5414 O O . ASN A 1 664 ? -41.160 -52.230 21.482 1.00 47.66 664 ASN A O 1
ATOM 5418 N N . TYR A 1 665 ? -40.455 -52.813 19.437 1.00 44.62 665 TYR A N 1
ATOM 5419 C CA . TYR A 1 665 ? -41.801 -52.903 18.833 1.00 44.62 665 TYR A CA 1
ATOM 5420 C C . TYR A 1 665 ? -42.280 -54.357 18.646 1.00 44.62 665 TYR A C 1
ATOM 5422 O O . TYR A 1 665 ? -43.442 -54.580 18.316 1.00 44.62 665 TYR A O 1
ATOM 5430 N N . ARG A 1 666 ? -41.386 -55.336 18.826 1.00 40.19 666 ARG A N 1
ATOM 5431 C CA . ARG A 1 666 ? -41.763 -56.737 19.049 1.00 40.19 666 ARG A CA 1
ATOM 5432 C C . ARG A 1 666 ? -42.039 -56.920 20.529 1.00 40.19 666 ARG A C 1
ATOM 5434 O O . ARG A 1 666 ? -42.980 -57.680 20.827 1.00 40.19 666 ARG A O 1
#

Organism: NCBI:txid94130

Foldseek 3Di:
DPPVLLVVLVVVCVVDDDPVSVVSVVVVVVVVVVVVVVVVVVVVLLVLLPPPLLDPPPDDFDDADFDWDQFFWDAAAWDWDWDKPLQLLLLCQLQLLASVFKAQDPVVVVVCVVVVWDWDWFWGDDPNDIGIIIGTGCLPPPVSRHPSNVVSVVLVVVLVVLVVVLVVLVVVLVVLVVVLVVCVVVVDDDCVVSVVVSVVSVVSNVVSVVVSVVSSVVSVVLLVLCCDSPHSNPPPRSNSSSRRSSNVLVVVVVVVCVVVDDDDDDDDPQVSQVVVVVVVVVVQVVSQVVCCVVRVDNSTGIDIDWIFHRKGHLTGQFIKGATHDPGDDLPHDIDGTPQPLPDAFAFQVLNVLLVQLVVLSSDPDPPSPDGSLRSLVVSLVVCVVCLVVDDLRRQKTKDAAAPPDPPVLQVLLLVVLVVVVVVLVVVCVVQVVVVHHRDDDDRDRDDHGDMAIWAFFDDPPDPRRSVRIDHSVCCVVVVTHGPSVVVSVVSVVSSLSSVVSDPVSDDPPVVVVVVVVVVVVVVVVVVVVVVVVVVVVVCVVCVVPVPDPDDDPDDVVVVVVVVVVVVVVVVVVVVVVVVVVVVVVVPVNVVVVVVVVVPDDDDDDCVVVVVPDPPPPPVPVVVLQVVCVVQQKDFDADPDPFWTWIAHPVGDIDIDGPVCVVPPVD

Radius of gyration: 35.95 Å; chains: 1; bounding box: 106×106×76 Å

Secondary structure (DSSP, 8-state):
--HHHHHHHHHHHHH--SHHHHHHHHHHHHHHHHHHHHHHHHHHHHHHH----------PPP----PPP--EEE-SS-B--EEETTHHHHHHHHTT--GGGEE--HHHHHHHHHTT--EEEEEEEETTEEEEEEEE--TT-TTT--HHHHHHHHHHHHHHHHHHHHHHHHHHHHHHHHHHHHHHHTT-S--HHHHHHHHHHHHHHHHHHHHHHHHHHHHHHHHHHHT-TTSTT--HHHHHHHHHHHHHHHHHHHHHHHHH------S-HHHHHHHHHHHHHHHHHHHHHHHHHHHSSSSS-EEEPPEEEEEEEEETTEEEEEEESSS--TTSPPEEES-GGGSTT--HHHHHHHHHHHHHHH---TT----HHHHHHHHHHHHHHGGGG--GGGS-EEEE--TTS--HHHHHHHHHHHHHHHHHHHHHHHHHHTTPPPPPP----PPTT-EEEEEEB--SS---HHHHEE-HHHHHHHTPPB-HHHHHHHHHHHHHHHHTTSGGGSPPHHHHHHHHHHHHHHHHHHHHHHHHHHHHHHHHHHHHHTT--S--SS-HHHHHHHHHHHHHHHHHHHHHHHHHHHHHTT-THHHHHHHHHHH------TTTTSSSSSS-SSSHHHHHHHHHHHTT-EEEEEEETTEEEEE-TT--EEEEEGGGTTTS--

InterPro domains:
  IPR006134 DNA-directed DNA polymerase, family B, multifunctional domain [PF00136] (46-174)
  IPR006134 DNA-directed DNA polymerase, family B, multifunctional domain [PF00136] (205-261)
  IPR006134 DNA-directed DNA polymerase, family B, multifunctional domain [PF00136] (277-498)
  IPR006172 DNA-directed DNA polymerase, family B [PR00106] (79-92)
  IPR006172 DNA-directed DNA polymerase, family B [PR00106] (212-224)
  IPR023211 DNA polymerase, palm domain superfamily [G3DSA:3.90.1600.10] (52-328)
  IPR042087 DNA polymerase family B, thumb domain [G3DSA:1.10.132.60] (339-519)
  IPR043502 DNA/RNA polymerase superfamily [SSF56672] (54-500)
  IPR050240 DNA polymerase type-B [PTHR10322] (55-490)